Protein AF-A0A7S2R1I1-F1 (afdb_monomer)

Sequence (389 aa):
TTFANGPCTDLSEQCLTFCENTCLRTVNFDVERDAAENLTLHVHNIGDNKTIDVYGNIDVNSNMYWNRYYTTYRRFSASLPAGQYSAEFHQEGIPAVFPIFARELWEPEPQCLGHVAIEDVSLSFSVPNCDNFIKNGDMEDGHKYWHHVKGDIQFLPGKGIAGSNAIGSINRKSYNDAIGQYINIPCVKNNVGKYLEFKAWIKLVDSNGKVMSCDPNNLSDKYKSCPVVYLKSERHKDSSKMTYKASYQSGKAKFIQPLESGDFNLLHGVFRISETLGNAESIFLYITRFNKNYEIILDNVSLTLFDTSCDDLVSNGDLKLGNSLYWETNGLPSIEIVPGYDGNGDSAIKVSKRTRSWNGPSQNIKVGCFEEGKRYLVKAKLKLEKDDK

Nearest PDB structures (foldseek):
  1dyo-assembly2_B  TM=7.298E-01  e=4.695E-05  Acetivibrio thermocellus
  1h6y-assembly2_B  TM=7.065E-01  e=3.405E-05  Acetivibrio thermocellus
  4ak3-assembly1_A  TM=3.871E-01  e=1.984E-01  Homo sapiens
  7ey9-assembly1_s  TM=1.632E-01  e=3.575E-01  Escherichia phage T7
  8rj8-assembly1_B  TM=1.827E-01  e=2.455E+00  Bacillus cereus

Structure (mmCIF, N/CA/C/O backbone):
data_AF-A0A7S2R1I1-F1
#
_entry.id   AF-A0A7S2R1I1-F1
#
loop_
_atom_site.group_PDB
_atom_site.id
_atom_site.type_symbol
_atom_site.label_atom_id
_atom_site.label_alt_id
_atom_site.label_comp_id
_atom_site.label_asym_id
_atom_site.label_entity_id
_atom_site.label_seq_id
_atom_site.pdbx_PDB_ins_code
_atom_site.Cartn_x
_atom_site.Cartn_y
_atom_site.Cartn_z
_atom_site.occupancy
_atom_site.B_iso_or_equiv
_atom_site.auth_seq_id
_atom_site.auth_comp_id
_atom_site.auth_asym_id
_atom_site.auth_atom_id
_atom_site.pdbx_PDB_model_num
ATOM 1 N N . THR A 1 1 ? -23.350 3.410 29.473 1.00 63.81 1 THR A N 1
ATOM 2 C CA . THR A 1 1 ? -24.251 2.950 30.556 1.00 63.81 1 THR A CA 1
ATOM 3 C C . THR A 1 1 ? -24.720 1.519 30.364 1.00 63.81 1 THR A C 1
ATOM 5 O O . THR A 1 1 ? -24.807 0.813 31.353 1.00 63.81 1 THR A O 1
ATOM 8 N N . THR A 1 2 ? -24.974 1.053 29.136 1.00 77.62 2 THR A N 1
ATOM 9 C CA . THR A 1 2 ? -25.534 -0.286 28.846 1.00 77.62 2 THR A CA 1
ATOM 10 C C . THR A 1 2 ? -24.797 -1.459 29.506 1.00 77.62 2 THR A C 1
ATOM 12 O O . THR A 1 2 ? -25.438 -2.390 29.992 1.00 77.62 2 THR A O 1
ATOM 15 N N . PHE A 1 3 ? -23.463 -1.405 29.564 1.00 84.88 3 PHE A N 1
ATOM 16 C CA . PHE A 1 3 ? -22.641 -2.446 30.192 1.00 84.88 3 PHE A CA 1
ATOM 17 C C . PHE A 1 3 ? -22.302 -2.186 31.665 1.00 84.88 3 PHE A C 1
ATOM 19 O O . PHE A 1 3 ? -21.622 -3.001 32.274 1.00 84.88 3 PHE A O 1
ATOM 26 N N . ALA A 1 4 ? -22.730 -1.067 32.254 1.00 84.19 4 ALA A N 1
ATOM 27 C CA . ALA A 1 4 ? -22.389 -0.758 33.639 1.00 84.19 4 ALA A CA 1
ATOM 28 C C . ALA A 1 4 ? -23.057 -1.734 34.620 1.00 84.19 4 ALA A C 1
ATOM 30 O O . ALA A 1 4 ? -24.201 -2.144 34.423 1.00 84.19 4 ALA A O 1
ATOM 31 N N . ASN A 1 5 ? -22.343 -2.070 35.696 1.00 77.81 5 ASN A N 1
ATOM 32 C CA . ASN A 1 5 ? -22.811 -3.017 36.713 1.00 77.81 5 ASN A CA 1
ATOM 33 C C . ASN A 1 5 ? -23.598 -2.340 37.850 1.00 77.81 5 ASN A C 1
ATOM 35 O O . ASN A 1 5 ? -24.269 -3.024 38.621 1.00 77.81 5 ASN A O 1
ATOM 39 N N . GLY A 1 6 ? -23.504 -1.013 37.976 1.00 82.44 6 GLY A N 1
ATOM 40 C CA . GLY A 1 6 ? -24.111 -0.232 39.056 1.00 82.44 6 GLY A CA 1
ATOM 41 C C . GLY A 1 6 ? -24.999 0.916 38.569 1.00 82.44 6 GLY A C 1
ATOM 42 O O . GLY A 1 6 ? -25.132 1.132 37.360 1.00 82.44 6 GLY A O 1
ATOM 43 N N . PRO A 1 7 ? -25.625 1.660 39.503 1.00 86.50 7 PRO A N 1
ATOM 44 C CA . PRO A 1 7 ? -26.418 2.832 39.164 1.00 86.50 7 PRO A CA 1
ATOM 45 C C . PRO A 1 7 ? -25.542 3.881 38.477 1.00 86.50 7 PRO A C 1
ATOM 47 O O . PRO A 1 7 ? -24.395 4.116 38.865 1.00 86.50 7 PRO A O 1
ATOM 50 N N . CYS A 1 8 ? -26.100 4.505 37.444 1.00 89.38 8 CYS A N 1
ATOM 51 C CA . CYS A 1 8 ? -25.436 5.550 36.685 1.00 89.38 8 CYS A CA 1
ATOM 52 C C . CYS A 1 8 ? -26.103 6.902 36.938 1.00 89.38 8 CYS A C 1
ATOM 54 O O . CYS A 1 8 ? -27.323 7.023 36.838 1.00 89.38 8 CYS A O 1
ATOM 56 N N . THR A 1 9 ? -25.285 7.912 37.207 1.00 90.69 9 THR A N 1
ATOM 57 C CA . THR A 1 9 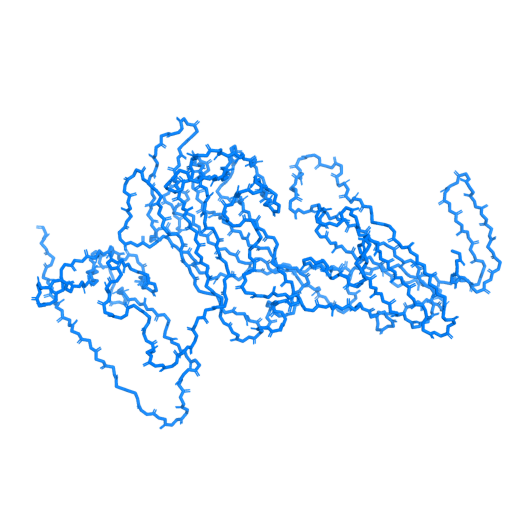? -25.672 9.312 37.346 1.00 90.69 9 THR A CA 1
ATOM 58 C C . THR A 1 9 ? -25.254 10.057 36.089 1.00 90.69 9 THR A C 1
ATOM 60 O O . THR A 1 9 ? -24.065 10.123 35.762 1.00 90.69 9 THR A O 1
ATOM 63 N N . ASP A 1 10 ? -26.234 10.606 35.378 1.00 87.81 10 ASP A N 1
ATOM 64 C CA . ASP A 1 10 ? -25.976 11.444 34.214 1.00 87.81 10 ASP A CA 1
ATOM 65 C C . ASP A 1 10 ? -25.533 12.843 34.660 1.00 87.81 10 ASP A C 1
ATOM 67 O O . ASP A 1 10 ? -26.202 13.506 35.453 1.00 87.81 10 ASP A O 1
ATOM 71 N N . LEU A 1 11 ? -24.377 13.276 34.168 1.00 86.44 11 LEU A N 1
ATOM 72 C CA . LEU A 1 11 ? -23.784 14.587 34.407 1.00 86.44 11 LEU A CA 1
ATOM 73 C C . LEU A 1 11 ? -23.895 15.377 33.103 1.00 86.44 11 LEU A C 1
ATOM 75 O O . LEU A 1 11 ? -22.900 15.702 32.450 1.00 86.44 11 LEU A O 1
ATOM 79 N N . SER A 1 12 ? -25.139 15.661 32.713 1.00 82.25 12 SER A N 1
ATOM 80 C CA . SER A 1 12 ? -25.494 16.222 31.405 1.00 82.25 12 SER A CA 1
ATOM 81 C C . SER A 1 12 ? -24.779 17.538 31.084 1.00 82.25 12 SER A C 1
ATOM 83 O O . SER A 1 12 ? -24.437 17.780 29.932 1.00 82.25 12 SER A O 1
ATOM 85 N N . GLU A 1 13 ? -24.489 18.370 32.092 1.00 83.62 13 GLU A N 1
ATOM 86 C CA . GLU A 1 13 ? -23.732 19.624 31.926 1.00 83.62 13 GLU A CA 1
ATOM 87 C C . GLU A 1 13 ? -22.291 19.408 31.432 1.00 83.62 13 GLU A C 1
ATOM 89 O O . GLU A 1 13 ? -21.672 20.324 30.897 1.00 83.62 13 GLU A O 1
ATOM 94 N N . GLN A 1 14 ? -21.755 18.200 31.610 1.00 77.94 14 GLN A N 1
ATOM 95 C CA . GLN A 1 14 ? -20.388 17.826 31.249 1.00 77.94 14 GLN A CA 1
ATOM 96 C C . GLN A 1 14 ? -20.347 16.822 30.092 1.00 77.94 14 GLN A C 1
ATOM 98 O O . GLN A 1 14 ? -19.260 16.420 29.687 1.00 77.94 14 GLN A O 1
ATOM 103 N N . CYS A 1 15 ? -21.507 16.416 29.558 1.00 80.38 15 CYS A N 1
ATOM 104 C CA . CYS A 1 15 ? -21.634 15.321 28.591 1.00 80.38 15 CYS A CA 1
ATOM 105 C C . CYS A 1 15 ? -20.989 14.010 29.086 1.00 80.38 15 CYS A C 1
ATOM 107 O O . CYS A 1 15 ? -20.390 13.270 28.305 1.00 80.38 15 CYS A O 1
ATOM 109 N N . LEU A 1 16 ? -21.082 13.734 30.391 1.00 81.38 16 LEU A N 1
ATOM 110 C CA . LEU A 1 16 ? -20.505 12.552 31.029 1.00 81.38 16 LEU A CA 1
ATOM 111 C C . LEU A 1 16 ? -21.586 11.778 31.773 1.00 81.38 16 LEU A C 1
ATOM 113 O O . LEU A 1 16 ? -22.511 12.360 32.322 1.00 81.38 16 LEU A O 1
ATOM 117 N N . THR A 1 17 ? -21.422 10.465 31.877 1.00 84.00 17 THR A N 1
ATOM 118 C CA . THR A 1 17 ? -22.233 9.643 32.774 1.00 84.00 17 THR A CA 1
ATOM 119 C C . THR A 1 17 ? -21.306 8.856 33.686 1.00 84.00 17 THR A C 1
ATOM 121 O O . THR A 1 17 ? -20.424 8.140 33.212 1.00 84.00 17 THR A O 1
ATOM 124 N N . PHE A 1 18 ? -21.500 8.983 34.995 1.00 85.38 18 PHE A N 1
ATOM 125 C CA . PHE A 1 18 ? -20.732 8.255 35.998 1.00 85.38 18 PHE A CA 1
ATOM 126 C C . PHE A 1 18 ? -21.522 7.038 36.462 1.00 85.38 18 PHE A C 1
ATOM 128 O O . PHE A 1 18 ? -22.665 7.186 36.873 1.00 85.38 18 PHE A O 1
ATOM 135 N N . CYS A 1 19 ? -20.931 5.848 36.427 1.00 89.06 19 CYS A N 1
ATOM 136 C CA . CYS A 1 19 ? -21.570 4.635 36.924 1.00 89.06 19 CYS A CA 1
ATOM 137 C C . CYS A 1 19 ? -20.803 4.101 38.129 1.00 89.06 19 CYS A C 1
ATOM 139 O O . CYS A 1 19 ? -19.620 3.771 38.022 1.00 89.06 19 CYS A O 1
ATOM 141 N N . GLU A 1 20 ? -21.479 4.004 39.272 1.00 88.00 20 GLU A N 1
ATOM 142 C CA . GLU A 1 20 ? -20.881 3.451 40.483 1.00 88.00 20 GLU A CA 1
ATOM 143 C C . GLU A 1 20 ? -20.446 1.997 40.256 1.00 88.00 20 GLU A C 1
ATOM 145 O O . GLU A 1 20 ? -21.044 1.256 39.470 1.00 88.00 20 GLU A O 1
ATOM 150 N N . ASN A 1 21 ? -19.376 1.586 40.945 1.00 86.62 21 ASN A N 1
ATOM 151 C CA . ASN A 1 21 ? -18.834 0.221 40.906 1.00 86.62 21 ASN A CA 1
ATOM 152 C C . ASN A 1 21 ? -18.509 -0.304 39.495 1.00 86.62 21 ASN A C 1
ATOM 154 O O . ASN A 1 21 ? -18.486 -1.513 39.268 1.00 86.62 21 ASN A O 1
ATOM 158 N N . THR A 1 22 ? -18.266 0.593 38.537 1.00 90.75 22 THR A N 1
ATOM 159 C CA . THR A 1 22 ? -17.948 0.234 37.155 1.00 90.75 22 THR A CA 1
ATOM 160 C C . THR A 1 22 ? -16.594 0.828 36.785 1.00 90.75 22 THR A C 1
ATOM 162 O O . THR A 1 22 ? -16.461 2.035 36.607 1.00 90.75 22 THR A O 1
ATOM 165 N N . CYS A 1 23 ? -15.581 -0.028 36.668 1.00 93.19 23 CYS A N 1
ATOM 166 C CA . CYS A 1 23 ? -14.283 0.348 36.123 1.00 93.19 23 CYS A CA 1
ATOM 167 C C . CYS A 1 23 ? -14.310 0.117 34.612 1.00 93.19 23 CYS A C 1
ATOM 169 O O . CYS A 1 23 ? -14.618 -0.985 34.168 1.00 93.19 23 CYS A O 1
ATOM 171 N N . LEU A 1 24 ? -14.027 1.147 33.818 1.00 94.12 24 LEU A N 1
ATOM 172 C CA . LEU A 1 24 ? -14.033 1.058 32.359 1.00 94.12 24 LEU A CA 1
ATOM 173 C C . LEU A 1 24 ? -12.614 1.208 31.827 1.00 94.12 24 LEU A C 1
ATOM 175 O O . LEU A 1 24 ? -11.837 2.016 32.335 1.00 94.12 24 LEU A O 1
ATOM 179 N N . ARG A 1 25 ? -12.308 0.482 30.755 1.00 95.62 25 ARG A N 1
ATOM 180 C CA . ARG A 1 25 ? -11.140 0.743 29.917 1.00 95.62 25 ARG A CA 1
ATOM 181 C C . ARG A 1 25 ? -11.599 0.927 28.481 1.00 95.62 25 ARG A C 1
ATOM 183 O O . ARG A 1 25 ? -12.469 0.196 28.010 1.00 95.62 25 ARG A O 1
ATOM 190 N N . THR A 1 26 ? -11.039 1.921 27.803 1.00 96.44 26 THR A N 1
ATOM 191 C CA . THR A 1 26 ? -11.432 2.239 26.431 1.00 96.44 26 THR A CA 1
ATOM 192 C C . THR A 1 26 ? -10.534 1.533 25.428 1.00 96.44 26 THR A C 1
ATOM 194 O O . THR A 1 26 ? -9.303 1.609 25.506 1.00 96.44 26 THR A O 1
ATOM 197 N N . VAL A 1 27 ? -11.175 0.902 24.450 1.00 97.56 27 VAL A N 1
ATOM 198 C CA . VAL A 1 27 ? -10.558 0.448 23.208 1.00 97.56 27 VAL A CA 1
ATOM 199 C C . VAL A 1 27 ? -11.065 1.314 22.060 1.00 97.56 27 VAL A C 1
ATOM 201 O O . VAL A 1 27 ? -12.247 1.651 21.976 1.00 97.56 27 VAL A O 1
ATOM 204 N N . ASN A 1 28 ? -10.149 1.712 21.189 1.00 97.38 28 ASN A N 1
ATOM 205 C CA . ASN A 1 28 ? -10.411 2.538 20.025 1.00 97.38 28 ASN A CA 1
ATOM 206 C C . ASN A 1 28 ? -10.091 1.744 18.761 1.00 97.38 28 ASN A C 1
ATOM 208 O O . ASN A 1 28 ? -9.015 1.164 18.662 1.00 97.38 28 ASN A O 1
ATOM 212 N N . PHE A 1 29 ? -10.967 1.783 17.767 1.00 97.19 29 PHE A N 1
ATOM 213 C CA . PHE A 1 29 ? -10.710 1.220 16.448 1.00 97.19 29 PHE A CA 1
ATOM 214 C C . PHE A 1 29 ? -10.587 2.353 15.434 1.00 97.19 29 PHE A C 1
ATOM 216 O O . PHE A 1 29 ? -11.574 3.001 15.084 1.00 97.19 29 PHE A O 1
ATOM 223 N N . ASP A 1 30 ? -9.360 2.606 14.983 1.00 96.12 30 ASP A N 1
ATOM 224 C CA . ASP A 1 30 ? -9.062 3.578 13.935 1.00 96.12 30 ASP A CA 1
ATOM 225 C C . ASP A 1 30 ? -9.175 2.914 12.566 1.00 96.12 30 ASP A C 1
ATOM 227 O O . ASP A 1 30 ? -8.449 1.964 12.268 1.00 96.12 30 ASP A O 1
ATOM 231 N N . VAL A 1 31 ? -10.024 3.462 11.707 1.00 95.81 31 VAL A N 1
ATOM 232 C CA . VAL A 1 31 ? -10.240 2.991 10.336 1.00 95.81 31 VAL A CA 1
ATOM 233 C C . VAL A 1 31 ? -9.979 4.120 9.336 1.00 95.81 31 VAL A C 1
ATOM 235 O O . VAL A 1 31 ? -9.785 5.284 9.711 1.00 95.81 31 VAL A O 1
ATOM 238 N N . GLU A 1 32 ? -9.955 3.786 8.046 1.00 93.19 32 GLU A N 1
ATOM 239 C CA . GLU A 1 32 ? -9.846 4.782 6.977 1.00 93.19 32 GLU A CA 1
ATOM 240 C C . GLU A 1 32 ? -11.023 5.767 7.036 1.00 93.19 32 GLU A C 1
ATOM 242 O O . GLU A 1 32 ? -12.177 5.361 7.158 1.00 93.19 32 GLU A O 1
ATOM 247 N N . ARG A 1 33 ? -10.729 7.069 6.987 1.00 90.31 33 ARG A N 1
ATOM 248 C CA . ARG A 1 33 ? -11.692 8.132 7.300 1.00 90.31 33 ARG A CA 1
ATOM 249 C C . ARG A 1 33 ? -12.952 8.110 6.429 1.00 90.31 33 ARG A C 1
ATOM 251 O O . ARG A 1 33 ? -14.052 8.206 6.983 1.00 90.31 33 ARG A O 1
ATOM 258 N N . ASP A 1 34 ? -12.788 8.033 5.110 1.00 84.44 34 ASP A N 1
ATOM 259 C CA . ASP A 1 34 ? -13.880 8.287 4.163 1.00 84.44 34 ASP A CA 1
ATOM 260 C C . ASP A 1 34 ? -14.657 7.020 3.852 1.00 84.44 34 ASP A C 1
ATOM 262 O O . ASP A 1 34 ? -15.885 7.038 3.825 1.00 84.44 34 ASP A O 1
ATOM 266 N N . ALA A 1 35 ? -13.965 5.887 3.696 1.00 84.81 35 ALA A N 1
ATOM 267 C CA . ALA A 1 35 ? -14.645 4.607 3.516 1.00 84.81 35 ALA A CA 1
ATOM 268 C C . ALA A 1 35 ? -15.488 4.186 4.730 1.00 84.81 35 ALA A C 1
ATOM 270 O O . ALA A 1 35 ? -16.303 3.276 4.607 1.00 84.81 35 ALA A O 1
ATOM 271 N N . ALA A 1 36 ? -15.300 4.830 5.885 1.00 86.94 36 ALA A N 1
ATOM 272 C CA . ALA A 1 36 ? -15.986 4.495 7.123 1.00 86.94 36 ALA A CA 1
ATOM 273 C C . ALA A 1 36 ? -17.130 5.441 7.511 1.00 86.94 36 ALA A C 1
ATOM 275 O O . ALA A 1 36 ? -17.645 5.322 8.620 1.00 86.94 36 ALA A O 1
ATOM 276 N N . GLU A 1 37 ? -17.519 6.395 6.657 1.00 88.75 37 GLU A N 1
ATOM 277 C CA . GLU A 1 37 ? -18.561 7.376 7.002 1.00 88.75 37 GLU A CA 1
ATOM 278 C C . GLU A 1 37 ? -19.889 6.735 7.418 1.00 88.75 37 GLU A C 1
ATOM 280 O O . GLU A 1 37 ? -20.501 7.185 8.383 1.00 88.75 37 GLU A O 1
ATOM 285 N N . ASN A 1 38 ? -20.257 5.632 6.767 1.00 92.44 38 ASN A N 1
ATOM 286 C CA . ASN A 1 38 ? -21.505 4.907 7.011 1.00 92.44 38 ASN A CA 1
ATOM 287 C C . ASN A 1 38 ? -21.297 3.613 7.813 1.00 92.44 38 ASN A C 1
ATOM 289 O O . ASN A 1 38 ? -22.121 2.703 7.723 1.00 92.44 38 ASN A O 1
ATOM 293 N N . LEU A 1 39 ? -20.172 3.492 8.527 1.00 95.75 39 LEU A N 1
ATOM 294 C CA . LEU A 1 39 ? -19.909 2.336 9.378 1.00 95.75 39 LEU A CA 1
ATOM 295 C C . LEU A 1 39 ? -20.382 2.583 10.810 1.00 95.75 39 LEU A C 1
ATOM 297 O O . LEU A 1 39 ? -20.179 3.659 11.377 1.00 95.75 39 LEU A O 1
ATOM 301 N N . THR A 1 40 ? -20.920 1.529 11.412 1.00 96.62 40 THR A N 1
ATOM 302 C CA . THR A 1 40 ? -21.235 1.435 12.839 1.00 96.62 40 THR A CA 1
ATOM 303 C C . THR A 1 40 ? -20.484 0.245 13.417 1.00 96.62 40 THR A C 1
ATOM 305 O O . THR A 1 40 ? -20.404 -0.806 12.787 1.00 96.62 40 THR A O 1
ATOM 308 N N . LEU A 1 41 ? -19.889 0.403 14.597 1.00 97.38 41 LEU A N 1
ATOM 309 C CA . LEU A 1 41 ? -19.244 -0.696 15.307 1.00 97.38 41 LEU A CA 1
ATOM 310 C C . LEU A 1 41 ? -20.233 -1.272 16.321 1.00 97.38 41 LEU A C 1
ATOM 312 O O . LEU A 1 41 ? -20.592 -0.600 17.283 1.00 97.38 41 LEU A O 1
ATOM 316 N N . HIS A 1 42 ? -20.637 -2.518 16.124 1.00 96.56 42 HIS A N 1
ATOM 317 C CA . HIS A 1 42 ? -21.459 -3.261 17.067 1.00 96.56 42 HIS A CA 1
ATOM 318 C C . HIS A 1 42 ? -20.540 -3.983 18.044 1.00 96.56 42 HIS A C 1
ATOM 320 O O . HIS A 1 42 ? -19.686 -4.772 17.639 1.00 96.56 42 HIS A O 1
ATOM 326 N N . VAL A 1 43 ? -20.702 -3.699 19.334 1.00 97.44 43 VAL A N 1
ATOM 327 C CA . VAL A 1 43 ? -19.961 -4.368 20.406 1.00 97.44 43 VAL A CA 1
ATOM 328 C C . VAL A 1 43 ? -20.939 -5.200 21.213 1.00 97.44 43 VAL A C 1
ATOM 330 O O . VAL A 1 43 ? -21.882 -4.666 21.795 1.00 97.44 43 VAL A O 1
ATOM 333 N N . HIS A 1 44 ? -20.708 -6.506 21.248 1.00 97.06 44 HIS A N 1
ATOM 334 C CA . HIS A 1 44 ? -21.555 -7.502 21.888 1.00 97.06 44 HIS A CA 1
ATOM 335 C C . HIS A 1 44 ? -20.822 -8.135 23.068 1.00 97.06 44 HIS A C 1
ATOM 337 O O . HIS A 1 44 ? -19.721 -8.663 22.915 1.00 97.06 44 HIS A O 1
ATOM 343 N N . ASN A 1 45 ? -21.429 -8.072 24.252 1.00 97.38 45 ASN A N 1
ATOM 344 C CA . ASN A 1 45 ? -20.946 -8.770 25.435 1.00 97.38 45 ASN A CA 1
ATOM 345 C C . ASN A 1 45 ? -21.451 -10.216 25.406 1.00 97.38 45 ASN A C 1
ATOM 347 O O . ASN A 1 45 ? -22.653 -10.481 25.441 1.00 97.38 45 ASN A O 1
ATOM 351 N N . ILE A 1 46 ? -20.513 -11.156 25.378 1.00 96.94 46 ILE A N 1
ATOM 352 C CA . ILE A 1 46 ? -20.785 -12.587 25.231 1.00 96.94 46 ILE A CA 1
ATOM 353 C C . ILE A 1 46 ? -21.468 -13.155 26.485 1.00 96.94 46 ILE A C 1
ATOM 355 O O . ILE A 1 46 ? -22.254 -14.096 26.389 1.00 96.94 46 ILE A O 1
ATOM 359 N N . GLY A 1 47 ? -21.193 -12.589 27.664 1.00 94.31 47 GLY A N 1
ATOM 360 C CA . GLY A 1 47 ? -21.688 -13.103 28.941 1.00 94.31 47 GLY A CA 1
ATOM 361 C C . GLY A 1 47 ? -23.153 -12.769 29.226 1.00 94.31 47 GLY A C 1
ATOM 362 O O . GLY A 1 47 ? -23.882 -13.620 29.731 1.00 94.31 47 GLY A O 1
ATOM 363 N N . ASP A 1 48 ? -23.590 -11.545 28.914 1.00 92.94 48 ASP A N 1
ATOM 364 C CA . ASP A 1 48 ? -24.955 -11.070 29.198 1.00 92.94 48 ASP A CA 1
ATOM 365 C C . ASP A 1 48 ? -25.802 -10.795 27.943 1.00 92.94 48 ASP A C 1
ATOM 367 O O . ASP A 1 48 ? -26.965 -10.400 28.054 1.00 92.94 48 ASP A O 1
ATOM 371 N N . ASN A 1 49 ? -25.239 -11.052 26.758 1.00 93.81 49 ASN A N 1
ATOM 372 C CA . ASN A 1 49 ? -25.871 -10.896 25.449 1.00 93.81 49 ASN A CA 1
ATOM 373 C C . ASN A 1 49 ? -26.357 -9.466 25.145 1.00 93.81 49 ASN A C 1
ATOM 375 O O . ASN A 1 49 ? -27.234 -9.273 24.300 1.00 93.81 49 ASN A O 1
ATOM 379 N N . LYS A 1 50 ? -25.818 -8.452 25.832 1.00 94.69 50 LYS A N 1
ATOM 380 C CA . LYS A 1 50 ? -26.100 -7.050 25.512 1.00 94.69 50 LYS A CA 1
ATOM 381 C C . LYS A 1 50 ? -25.230 -6.576 24.354 1.00 94.69 50 LYS A C 1
ATOM 383 O O . LYS A 1 50 ? -24.068 -6.959 24.232 1.00 94.69 50 LYS A O 1
ATOM 388 N N . THR A 1 51 ? -25.775 -5.653 23.571 1.00 95.62 51 THR A N 1
ATOM 389 C CA . THR A 1 51 ? -25.080 -5.018 22.447 1.00 95.62 51 THR A CA 1
ATOM 390 C C . THR A 1 51 ? -25.146 -3.505 22.584 1.00 95.62 51 THR A C 1
ATOM 392 O O . THR A 1 51 ? -26.128 -2.962 23.098 1.00 95.62 51 THR A O 1
ATOM 395 N N . ILE A 1 52 ? -24.104 -2.822 22.120 1.00 95.75 52 ILE A N 1
ATOM 396 C CA . ILE A 1 52 ? -24.123 -1.382 21.875 1.00 95.75 52 ILE A CA 1
ATOM 397 C C . ILE A 1 52 ? -23.663 -1.085 20.455 1.00 95.75 52 ILE A C 1
ATOM 399 O O . ILE A 1 52 ? -22.800 -1.780 19.917 1.00 95.75 52 ILE A O 1
ATOM 403 N N . ASP A 1 53 ? -24.186 0.008 19.920 1.00 96.06 53 ASP A N 1
ATOM 404 C CA . ASP A 1 53 ? -23.754 0.567 18.650 1.00 96.06 53 ASP A CA 1
ATOM 405 C C . ASP A 1 53 ? -22.850 1.764 18.935 1.00 96.06 53 ASP A C 1
ATOM 407 O O . ASP A 1 53 ? -23.212 2.697 19.658 1.00 96.06 53 ASP A O 1
ATOM 411 N N . VAL A 1 54 ? -21.645 1.719 18.384 1.00 96.12 54 VAL A N 1
ATOM 412 C CA . VAL A 1 54 ? -20.622 2.748 18.528 1.00 96.12 54 VAL A CA 1
ATOM 413 C C . VAL A 1 54 ? -20.471 3.449 17.187 1.00 96.12 54 VAL A C 1
ATOM 415 O O . VAL A 1 54 ? -20.201 2.826 16.159 1.00 96.12 54 VAL A O 1
ATOM 418 N N . TYR A 1 55 ? -20.630 4.769 17.201 1.00 95.69 55 TYR A N 1
ATOM 419 C CA . TYR A 1 55 ? -20.523 5.609 16.014 1.00 95.69 55 TYR A CA 1
ATOM 420 C C . TYR A 1 55 ? -19.128 6.224 15.914 1.00 95.69 55 TYR A C 1
ATOM 422 O O . TYR A 1 55 ? -18.527 6.623 16.915 1.00 95.69 55 TYR A O 1
ATOM 430 N N . GLY A 1 56 ? -18.600 6.282 14.694 1.00 94.81 56 GLY A N 1
ATOM 431 C CA . GLY A 1 56 ? -17.236 6.729 14.446 1.00 94.81 56 GLY A CA 1
ATOM 432 C C . GLY A 1 56 ? -17.117 8.249 14.378 1.00 94.81 56 GLY A C 1
ATOM 433 O O . GLY A 1 56 ? -17.812 8.890 13.590 1.00 94.81 56 GLY A O 1
ATOM 434 N N . ASN A 1 57 ? -16.164 8.818 15.111 1.00 93.69 57 ASN A N 1
ATOM 435 C CA . ASN A 1 57 ? -15.831 10.243 15.072 1.00 93.69 57 ASN A CA 1
ATOM 436 C C . ASN A 1 57 ? -14.547 10.480 14.272 1.00 93.69 57 ASN A C 1
ATOM 438 O O . ASN A 1 57 ? -13.624 9.669 14.313 1.00 93.69 57 ASN A O 1
ATOM 442 N N . ILE A 1 58 ? -14.459 11.592 13.541 1.00 90.25 58 ILE A N 1
ATOM 443 C CA . ILE A 1 58 ? -13.221 11.951 12.836 1.00 90.25 58 ILE A CA 1
ATOM 444 C C . ILE A 1 58 ? -12.272 12.600 13.843 1.00 90.25 58 ILE A C 1
ATOM 446 O O . ILE A 1 58 ? -12.588 13.644 14.413 1.00 90.25 58 ILE A O 1
ATOM 450 N N . ASP A 1 59 ? -11.090 12.011 14.021 1.00 77.81 59 ASP A N 1
ATOM 451 C CA . ASP A 1 59 ? -10.013 12.622 14.801 1.00 77.81 59 ASP A CA 1
ATOM 452 C C . ASP A 1 59 ? -9.370 13.738 13.958 1.00 77.81 59 ASP A C 1
ATOM 454 O O . ASP A 1 59 ? -8.418 13.529 13.196 1.00 77.81 59 ASP A O 1
ATOM 458 N N . VAL A 1 60 ? -9.974 14.929 14.009 1.00 70.38 60 VAL A N 1
ATOM 459 C CA . VAL A 1 60 ? -9.427 16.132 13.382 1.00 70.38 60 VAL A CA 1
ATOM 460 C C . VAL A 1 60 ? -8.334 16.700 14.277 1.00 70.38 60 VAL A C 1
ATOM 462 O O . VAL A 1 60 ? -8.578 17.496 15.180 1.00 70.38 60 VAL A O 1
ATOM 465 N N . ASN A 1 61 ? -7.085 16.330 14.004 1.00 61.81 61 ASN A N 1
ATOM 466 C CA . ASN A 1 61 ? -5.965 17.062 14.579 1.00 61.81 61 ASN A CA 1
ATOM 467 C C . ASN A 1 61 ? -6.031 18.517 14.079 1.00 61.81 61 ASN A C 1
ATOM 469 O O . ASN A 1 61 ? -5.833 18.790 12.895 1.00 61.81 61 ASN A O 1
ATOM 473 N N . SER A 1 62 ? -6.322 19.452 14.986 1.00 54.28 62 SER A N 1
ATOM 474 C CA . SER A 1 62 ? -6.520 20.877 14.692 1.00 54.28 62 SER A CA 1
ATOM 475 C C . SER A 1 62 ? -5.258 21.586 14.186 1.00 54.28 62 SER A C 1
ATOM 477 O O . SER A 1 62 ? -5.321 22.734 13.740 1.00 54.28 62 SER A O 1
ATOM 479 N N . ASN A 1 63 ? -4.097 20.922 14.207 1.00 55.53 63 ASN A N 1
ATOM 480 C CA . ASN A 1 63 ? -2.858 21.487 13.699 1.00 55.53 63 ASN A CA 1
ATOM 481 C C . ASN A 1 63 ? -2.799 21.418 12.160 1.00 55.53 63 ASN A C 1
ATOM 483 O O . ASN A 1 63 ? -2.219 20.511 11.557 1.00 55.53 63 ASN A O 1
ATOM 487 N N . MET A 1 64 ? -3.393 22.434 11.529 1.00 46.91 64 MET A N 1
ATOM 488 C CA . MET A 1 64 ? -3.569 22.613 10.080 1.00 46.91 64 MET A CA 1
ATOM 489 C C . MET A 1 64 ? -2.276 22.460 9.248 1.00 46.91 64 MET A C 1
ATOM 491 O O . MET A 1 64 ? -2.333 22.121 8.067 1.00 46.91 64 MET A O 1
ATOM 495 N N . TYR A 1 65 ? -1.096 22.641 9.855 1.00 49.12 65 TYR A N 1
ATOM 496 C CA . TYR A 1 65 ? 0.207 22.473 9.193 1.00 49.12 65 TYR A CA 1
ATOM 497 C C . TYR A 1 65 ? 0.553 21.016 8.848 1.00 49.12 65 TYR A C 1
ATOM 499 O O . TYR A 1 65 ? 1.407 20.765 7.992 1.00 49.12 65 TYR A O 1
ATOM 507 N N . TRP A 1 66 ? -0.121 20.055 9.480 1.00 50.69 66 TRP A N 1
ATOM 508 C CA . TRP A 1 66 ? 0.077 18.622 9.279 1.00 50.69 66 TRP A CA 1
ATOM 509 C C . TRP A 1 66 ? -1.210 17.909 8.890 1.00 50.69 66 TRP A C 1
ATOM 511 O O . TRP A 1 66 ? -1.339 16.724 9.189 1.00 50.69 66 TRP A O 1
ATOM 521 N N . ASN A 1 67 ? -2.128 18.602 8.205 1.00 49.91 67 ASN A N 1
ATOM 522 C CA . ASN A 1 67 ? -3.355 18.016 7.667 1.00 49.91 67 ASN A CA 1
ATOM 523 C C . ASN A 1 67 ? -3.020 17.063 6.503 1.00 49.91 67 ASN A C 1
ATOM 525 O O . ASN A 1 67 ? -3.249 17.318 5.327 1.00 49.91 67 ASN A O 1
ATOM 529 N N . ARG A 1 68 ? -2.330 15.981 6.846 1.00 65.56 68 ARG A N 1
ATOM 530 C CA . ARG A 1 68 ? -2.032 14.844 6.005 1.00 65.56 68 ARG A CA 1
ATOM 531 C C . ARG A 1 68 ? -3.320 14.054 6.009 1.00 65.56 68 ARG A C 1
ATOM 533 O O . ARG A 1 68 ? -3.595 13.343 6.968 1.00 65.56 68 ARG A O 1
ATOM 540 N N . TYR A 1 69 ? -4.113 14.219 4.964 1.00 71.44 69 TYR A N 1
ATOM 541 C CA . TYR A 1 69 ? -5.390 13.531 4.827 1.00 71.44 69 TYR A CA 1
ATOM 542 C C . TYR A 1 69 ? -5.267 12.026 5.119 1.00 71.44 69 TYR A C 1
ATOM 544 O O . TYR A 1 69 ? -6.043 11.467 5.890 1.00 71.44 69 TYR A O 1
ATOM 552 N N . TYR A 1 70 ? -4.178 11.412 4.641 1.00 77.25 70 TYR A N 1
ATOM 553 C CA . TYR A 1 70 ? -3.868 10.004 4.891 1.00 77.25 70 TYR A CA 1
ATOM 554 C C . TYR A 1 70 ? -3.602 9.639 6.365 1.00 77.25 70 TYR A C 1
ATOM 556 O O . TYR A 1 70 ? -3.558 8.464 6.674 1.00 77.25 70 TYR A O 1
ATOM 564 N N . THR A 1 71 ? -3.361 10.584 7.279 1.00 80.75 71 THR A N 1
ATOM 565 C CA . THR A 1 71 ? -3.205 10.303 8.723 1.00 80.75 71 THR A CA 1
ATOM 566 C C . THR A 1 71 ? -4.423 10.703 9.544 1.00 80.75 71 THR A C 1
ATOM 568 O O . THR A 1 71 ? -4.348 10.672 10.770 1.00 80.75 71 THR A O 1
ATOM 571 N N . THR A 1 72 ? -5.506 11.132 8.897 1.00 85.81 72 THR A N 1
ATOM 572 C CA . THR A 1 72 ? -6.787 11.343 9.573 1.00 85.81 72 THR A CA 1
ATOM 573 C C . THR A 1 72 ? -7.567 10.038 9.547 1.00 85.81 72 THR A C 1
ATOM 575 O O . THR A 1 72 ? -7.669 9.398 8.503 1.00 85.81 72 THR A O 1
ATOM 578 N N . TYR A 1 73 ? -8.073 9.631 10.706 1.00 91.62 73 TYR A N 1
ATOM 579 C CA . TYR A 1 73 ? -8.788 8.372 10.890 1.00 91.62 73 TYR A CA 1
ATOM 580 C C . TYR A 1 73 ? -10.201 8.662 11.372 1.00 91.62 73 TYR A C 1
ATOM 582 O O . TYR A 1 73 ? -10.446 9.674 12.038 1.00 91.62 73 TYR A O 1
ATOM 590 N N . ARG A 1 74 ? -11.120 7.747 11.071 1.00 94.38 74 ARG A N 1
ATOM 591 C CA . ARG A 1 74 ? -12.371 7.661 11.818 1.00 94.38 74 ARG A CA 1
ATOM 592 C C . ARG A 1 74 ? -12.151 6.699 12.978 1.00 94.38 74 ARG A C 1
ATOM 594 O O . ARG A 1 74 ? -11.662 5.593 12.769 1.00 94.38 74 ARG A O 1
ATOM 601 N N . ARG A 1 75 ? -12.462 7.144 14.190 1.00 95.75 75 ARG A N 1
ATOM 602 C CA . ARG A 1 75 ? -12.246 6.408 15.431 1.00 95.75 75 ARG A CA 1
ATOM 603 C C . ARG A 1 75 ? -13.573 5.979 16.031 1.00 95.75 75 ARG A C 1
ATOM 605 O O . ARG A 1 75 ? -14.453 6.809 16.246 1.00 95.75 75 ARG A O 1
ATOM 612 N N . PHE A 1 76 ? -13.670 4.695 16.339 1.00 97.06 76 PHE A N 1
ATOM 613 C CA . PHE A 1 76 ? -14.775 4.092 17.074 1.00 97.06 76 PHE A CA 1
ATOM 614 C C . PHE A 1 76 ? -14.286 3.753 18.479 1.00 97.06 76 PHE A C 1
ATOM 616 O O . PHE A 1 76 ? -13.352 2.969 18.614 1.00 97.06 76 PHE A O 1
ATOM 623 N N . SER A 1 77 ? -14.875 4.355 19.509 1.00 96.81 77 SER A N 1
ATOM 624 C CA . SER A 1 77 ? -14.398 4.241 20.893 1.00 96.81 77 SER A CA 1
ATOM 625 C C . SER A 1 77 ? -15.426 3.527 21.760 1.00 96.81 77 SER A C 1
ATOM 627 O O . SER A 1 77 ? -16.555 3.996 21.890 1.00 96.81 77 SER A O 1
ATOM 629 N N . ALA A 1 78 ? -15.029 2.415 22.374 1.00 95.88 78 ALA A N 1
ATOM 630 C CA . ALA A 1 78 ? -15.863 1.653 23.295 1.00 95.88 78 ALA A CA 1
ATOM 631 C C . ALA A 1 78 ? -15.188 1.582 24.669 1.00 95.88 78 ALA A C 1
ATOM 633 O O . ALA A 1 78 ? -14.108 1.008 24.807 1.00 95.88 78 ALA A O 1
ATOM 634 N N . SER A 1 79 ? -15.825 2.160 25.687 1.00 95.25 79 SER A N 1
ATOM 635 C CA . SER A 1 79 ? -15.389 2.055 27.084 1.00 95.25 79 SER A CA 1
ATOM 636 C C . SER A 1 79 ? -16.122 0.895 27.749 1.00 95.25 79 SER A C 1
ATOM 638 O O . SER A 1 79 ? -17.335 0.960 27.963 1.00 95.25 79 SER A O 1
ATOM 640 N N . LEU A 1 80 ? -15.388 -0.178 28.041 1.00 95.56 80 LEU A N 1
ATOM 641 C CA . LEU A 1 80 ? -15.951 -1.469 28.429 1.00 95.56 80 LEU A CA 1
ATOM 642 C C . LEU A 1 80 ? -15.504 -1.859 29.852 1.00 95.56 80 LEU A C 1
ATOM 644 O O . LEU A 1 80 ? -14.332 -1.667 30.201 1.00 95.56 80 LEU A O 1
ATOM 648 N N . PRO A 1 81 ? -16.409 -2.394 30.689 1.00 95.88 81 PRO A N 1
ATOM 649 C CA . PRO A 1 81 ? -16.041 -3.039 31.947 1.00 95.88 81 PRO A CA 1
ATOM 650 C C . PRO A 1 81 ? -15.537 -4.465 31.715 1.00 95.88 81 PRO A C 1
ATOM 652 O O . PRO A 1 81 ? -15.587 -4.969 30.596 1.00 95.88 81 PRO A O 1
ATOM 655 N N . ALA A 1 82 ? -15.083 -5.138 32.771 1.00 95.88 82 ALA A N 1
ATOM 656 C CA . ALA A 1 82 ? -14.697 -6.546 32.712 1.00 95.88 82 ALA A CA 1
ATOM 657 C C . ALA A 1 82 ? -15.804 -7.409 32.088 1.00 95.88 82 ALA A C 1
ATOM 659 O O . ALA A 1 82 ? -16.987 -7.250 32.393 1.00 95.88 82 ALA A O 1
ATOM 660 N N . GLY A 1 83 ? -15.405 -8.325 31.214 1.00 95.94 83 GLY A N 1
ATOM 661 C CA . GLY A 1 83 ? -16.299 -9.161 30.421 1.00 95.94 83 GLY A CA 1
ATOM 662 C C . GLY A 1 83 ? -15.597 -9.612 29.148 1.00 95.94 83 GLY A C 1
ATOM 663 O O . GLY A 1 83 ? -14.496 -9.151 28.880 1.00 95.94 83 GLY A O 1
ATOM 664 N N . GLN A 1 84 ? -16.237 -10.483 28.372 1.00 97.94 84 GLN A N 1
ATOM 665 C CA . GLN A 1 84 ? -15.745 -10.911 27.062 1.00 97.94 84 GLN A CA 1
ATOM 666 C C . GLN A 1 84 ? -16.608 -10.297 25.969 1.00 97.94 84 GLN A C 1
ATOM 668 O O . GLN A 1 84 ? -17.837 -10.370 26.034 1.00 97.94 84 GLN A O 1
ATOM 673 N N . TYR A 1 85 ? -15.969 -9.712 24.964 1.00 98.12 85 TYR A N 1
ATOM 674 C CA . TYR A 1 85 ? -16.631 -8.935 23.933 1.00 98.12 85 TYR A CA 1
ATOM 675 C C . TYR A 1 85 ? -16.240 -9.408 22.538 1.00 98.12 85 TYR A C 1
ATOM 677 O O . TYR A 1 85 ? -15.073 -9.677 22.232 1.00 98.12 85 TYR A O 1
ATOM 685 N N . SER A 1 86 ? -17.239 -9.444 21.667 1.00 97.56 86 SER A N 1
ATOM 686 C CA . SER A 1 86 ? -17.037 -9.480 20.227 1.00 97.56 86 SER A CA 1
ATOM 687 C C . SER A 1 86 ? -17.392 -8.118 19.640 1.00 97.56 86 SER A C 1
ATOM 689 O O . SER A 1 86 ? -18.303 -7.436 20.111 1.00 97.56 86 SER A O 1
ATOM 691 N N . ALA A 1 87 ? -16.625 -7.689 18.650 1.00 97.38 87 ALA A N 1
ATOM 692 C CA . ALA A 1 87 ? -16.814 -6.433 17.955 1.00 97.38 87 ALA A CA 1
ATOM 693 C C . ALA A 1 87 ? -16.893 -6.700 16.453 1.00 97.38 87 ALA A C 1
ATOM 695 O O . ALA A 1 87 ? -16.108 -7.480 15.911 1.00 97.38 87 ALA A O 1
ATOM 696 N N . GLU A 1 88 ? -17.822 -6.046 15.769 1.00 96.75 88 GLU A N 1
ATOM 697 C CA . GLU A 1 88 ? -17.981 -6.161 14.323 1.00 96.75 88 GLU A CA 1
ATOM 698 C C . GLU A 1 88 ? -18.476 -4.852 13.715 1.00 96.75 88 GLU A C 1
ATOM 700 O O . GLU A 1 88 ? -19.254 -4.111 14.309 1.00 96.75 88 GLU A O 1
ATOM 705 N N . PHE A 1 89 ? -18.004 -4.549 12.513 1.00 96.75 89 PHE A N 1
ATOM 706 C CA . PHE A 1 89 ? -18.430 -3.366 11.776 1.00 96.75 89 PHE A CA 1
ATOM 707 C C . PHE A 1 89 ? -19.625 -3.708 10.890 1.00 96.75 89 PHE A C 1
ATOM 709 O O . PHE A 1 89 ? -19.648 -4.749 10.239 1.00 96.75 89 PHE A O 1
ATOM 716 N N . HIS A 1 90 ? -20.618 -2.831 10.857 1.00 95.06 90 HIS A N 1
ATOM 717 C CA . HIS A 1 90 ? -21.799 -2.939 10.008 1.00 95.06 90 HIS A CA 1
ATOM 718 C C . HIS A 1 90 ? -21.878 -1.724 9.097 1.00 95.06 90 HIS A C 1
ATOM 720 O O . HIS A 1 90 ? -21.451 -0.628 9.465 1.00 95.06 90 HIS A O 1
ATOM 726 N N . GLN A 1 91 ? -22.444 -1.929 7.914 1.00 93.38 91 GLN A N 1
ATOM 727 C CA . GLN A 1 91 ? -22.843 -0.867 7.000 1.00 93.38 91 GLN A CA 1
ATOM 728 C C . GLN A 1 91 ? -24.348 -0.999 6.755 1.00 93.38 91 GLN A C 1
ATOM 730 O O . GLN A 1 91 ? -24.885 -2.103 6.813 1.00 93.38 91 GLN A O 1
ATOM 735 N N . GLU A 1 92 ? -25.047 0.102 6.478 1.00 90.06 92 GLU A N 1
ATOM 736 C CA . GLU A 1 92 ? -26.490 0.071 6.210 1.00 90.06 92 GLU A CA 1
ATOM 737 C C . GLU A 1 92 ? -26.859 -1.013 5.175 1.00 90.06 92 GLU A C 1
ATOM 739 O O . GLU A 1 92 ? -26.382 -1.007 4.039 1.00 90.06 92 GLU A O 1
ATOM 744 N N . GLY A 1 93 ? -27.682 -1.979 5.597 1.00 88.50 93 GLY A N 1
ATOM 745 C CA . GLY A 1 93 ? -28.122 -3.109 4.772 1.00 88.50 93 GLY A CA 1
ATOM 746 C C . GLY A 1 93 ? -27.105 -4.244 4.577 1.00 88.50 93 GLY A C 1
ATOM 747 O O . GLY A 1 93 ? -27.459 -5.250 3.964 1.00 88.50 93 GLY A O 1
ATOM 748 N N . ILE A 1 94 ? -25.877 -4.127 5.096 1.00 87.12 94 ILE A N 1
ATOM 749 C CA . ILE A 1 94 ? -24.822 -5.143 4.980 1.00 87.12 94 ILE A CA 1
ATOM 750 C C . ILE A 1 94 ? -24.273 -5.480 6.378 1.00 87.12 94 ILE A C 1
ATOM 752 O O . ILE A 1 94 ? -23.477 -4.714 6.934 1.00 87.12 94 ILE A O 1
ATOM 756 N N . PRO A 1 95 ? -24.662 -6.631 6.958 1.00 81.44 95 PRO A N 1
ATOM 757 C CA . PRO A 1 95 ? -24.101 -7.072 8.227 1.00 81.44 95 PRO A CA 1
ATOM 758 C C . PRO A 1 95 ? -22.629 -7.477 8.053 1.00 81.44 95 PRO A C 1
ATOM 760 O O . PRO A 1 95 ? -22.260 -8.040 7.021 1.00 81.44 95 PRO A O 1
ATOM 763 N N . ALA A 1 96 ? -21.810 -7.223 9.077 1.00 86.56 96 ALA A N 1
ATOM 764 C CA . ALA A 1 96 ? -20.421 -7.685 9.183 1.00 86.56 96 ALA A CA 1
ATOM 765 C C . ALA A 1 96 ? -19.515 -7.330 7.978 1.00 86.56 96 ALA A C 1
ATOM 767 O O . ALA A 1 96 ? -19.058 -8.194 7.227 1.00 86.56 96 ALA A O 1
ATOM 768 N N . VAL A 1 97 ? -19.198 -6.043 7.821 1.00 91.94 97 VAL A N 1
ATOM 769 C CA . VAL A 1 97 ? -18.261 -5.519 6.814 1.00 91.94 97 VAL A CA 1
ATOM 770 C C . VAL A 1 97 ? -16.943 -5.153 7.473 1.00 91.94 97 VAL A C 1
ATOM 772 O O . VAL A 1 97 ? -16.911 -4.271 8.317 1.00 91.94 97 VAL A O 1
ATOM 775 N N . PHE A 1 98 ? -15.822 -5.736 7.049 1.00 93.56 98 PHE A N 1
ATOM 776 C CA . PHE A 1 98 ? -14.522 -5.276 7.541 1.00 93.56 98 PHE A CA 1
ATOM 777 C C . PHE A 1 98 ? -14.007 -4.059 6.737 1.00 93.56 98 PHE A C 1
ATOM 779 O O . PHE A 1 98 ? -13.951 -4.128 5.502 1.00 93.56 98 PHE A O 1
ATOM 786 N N . PRO A 1 99 ? -13.595 -2.953 7.391 1.00 94.94 99 PRO A N 1
ATOM 787 C CA . PRO A 1 99 ? -12.977 -1.809 6.713 1.00 94.94 99 PRO A CA 1
ATOM 788 C C . PRO A 1 99 ? -11.644 -2.200 6.050 1.00 94.94 99 PRO A C 1
ATOM 790 O O . PRO A 1 99 ? -11.120 -3.287 6.263 1.00 94.94 99 PRO A O 1
ATOM 793 N N . ILE A 1 100 ? -11.032 -1.319 5.246 1.00 95.25 100 ILE A N 1
ATOM 794 C CA . ILE A 1 100 ? -9.721 -1.618 4.617 1.00 95.25 100 ILE A CA 1
ATOM 795 C C . ILE A 1 100 ? -8.684 -2.026 5.678 1.00 95.25 100 ILE A C 1
ATOM 797 O O . ILE A 1 100 ? -7.881 -2.937 5.474 1.00 95.25 100 ILE A O 1
ATOM 801 N N . PHE A 1 101 ? -8.744 -1.378 6.833 1.00 96.50 101 PHE A N 1
ATOM 802 C CA . PHE A 1 101 ? -8.029 -1.756 8.035 1.00 96.50 101 PHE A CA 1
ATOM 803 C C . PHE A 1 101 ? -8.818 -1.288 9.262 1.00 96.50 101 PHE A C 1
ATOM 805 O O . PHE A 1 101 ? -9.624 -0.362 9.157 1.00 96.50 101 PHE A O 1
ATOM 812 N N . ALA A 1 102 ? -8.536 -1.880 10.420 1.00 96.50 102 ALA A N 1
ATOM 813 C CA . ALA A 1 102 ? -8.996 -1.403 11.719 1.00 96.50 102 ALA A CA 1
ATOM 814 C C . ALA A 1 102 ? -7.846 -1.546 12.716 1.00 96.50 102 ALA A C 1
ATOM 816 O O . ALA A 1 102 ? -7.444 -2.663 13.028 1.00 96.50 102 ALA A O 1
ATOM 817 N N . ARG A 1 103 ? -7.287 -0.423 13.178 1.00 95.69 103 ARG A N 1
ATOM 818 C CA . ARG A 1 103 ? -6.185 -0.424 14.146 1.00 95.69 103 ARG A CA 1
ATOM 819 C C . ARG A 1 103 ? -6.740 -0.268 15.554 1.00 95.69 103 ARG A C 1
ATOM 821 O O . ARG A 1 103 ? -7.424 0.709 15.839 1.00 95.69 103 ARG A O 1
ATOM 828 N N . GLU A 1 104 ? -6.400 -1.197 16.427 1.00 96.31 104 GLU A N 1
ATOM 829 C CA . GLU A 1 104 ? -6.916 -1.292 17.791 1.00 96.31 104 GLU A CA 1
ATOM 830 C C . GLU A 1 104 ? -6.017 -0.548 18.798 1.00 96.31 104 GLU A C 1
ATOM 832 O O . GLU A 1 104 ? -4.972 -1.052 19.185 1.00 96.31 104 GLU A O 1
ATOM 837 N N . LEU A 1 105 ? -6.384 0.651 19.255 1.00 96.50 105 LEU A N 1
ATOM 838 C CA . LEU A 1 105 ? -5.643 1.373 20.297 1.00 96.50 105 LEU A CA 1
ATOM 839 C C . LEU A 1 105 ? -6.296 1.240 21.662 1.00 96.50 105 LEU A C 1
ATOM 841 O O . LEU A 1 105 ? -7.466 1.573 21.834 1.00 96.50 105 LEU A O 1
ATOM 845 N N . TRP A 1 106 ? -5.490 0.904 22.658 1.00 97.50 106 TRP A N 1
ATOM 846 C CA . TRP A 1 106 ? -5.935 0.849 24.043 1.00 97.50 106 TRP A CA 1
ATOM 847 C C . TRP A 1 106 ? -5.507 2.071 24.837 1.00 97.50 106 TRP A C 1
ATOM 849 O O . TRP A 1 106 ? -4.385 2.563 24.702 1.00 97.50 106 TRP A O 1
ATOM 859 N N . GLU A 1 107 ? -6.395 2.530 25.711 1.00 96.31 107 GLU A N 1
ATOM 860 C CA . GLU A 1 107 ? -6.024 3.453 26.777 1.00 96.31 107 GLU A CA 1
ATOM 861 C C . GLU A 1 107 ? -5.158 2.753 27.843 1.00 96.31 107 GLU A C 1
ATOM 863 O O . GLU A 1 107 ? -5.169 1.510 27.944 1.00 96.31 107 GLU A O 1
ATOM 868 N N . PRO A 1 108 ? -4.391 3.532 28.639 1.00 96.56 108 PRO A N 1
ATOM 869 C CA . PRO A 1 108 ? -3.696 3.000 29.801 1.00 96.56 108 PRO A CA 1
ATOM 870 C C . PRO A 1 108 ? -4.636 2.179 30.681 1.00 96.56 108 PRO A C 1
ATOM 872 O O . PRO A 1 108 ? -5.823 2.483 30.804 1.00 96.56 108 PRO A O 1
ATOM 875 N N . GLU A 1 109 ? -4.095 1.140 31.303 1.00 95.81 109 GLU A N 1
ATOM 876 C CA . GLU A 1 109 ? -4.861 0.348 32.254 1.00 95.81 109 GLU A CA 1
ATOM 877 C C . GLU A 1 109 ? -5.298 1.225 33.444 1.00 95.81 109 GLU A C 1
ATOM 879 O O . GLU A 1 109 ? -4.460 1.934 34.017 1.00 95.81 109 GLU A O 1
ATOM 884 N N . PRO A 1 110 ? -6.595 1.235 33.803 1.00 95.25 110 PRO A N 1
ATOM 885 C CA . PRO A 1 110 ? -7.073 2.025 34.928 1.00 95.25 110 PRO A CA 1
ATOM 886 C C . PRO A 1 110 ? -6.588 1.438 36.262 1.00 95.25 110 PRO A C 1
ATOM 888 O O . PRO A 1 110 ? -6.279 0.258 36.375 1.00 95.25 110 PRO A O 1
ATOM 891 N N . GLN A 1 111 ? -6.545 2.267 37.309 1.00 94.94 111 GLN A N 1
ATOM 892 C CA . GLN A 1 111 ? -6.115 1.837 38.652 1.00 94.94 111 GLN A CA 1
ATOM 893 C C . GLN A 1 111 ? -7.205 1.095 39.448 1.00 94.94 111 GLN A C 1
ATOM 895 O O . GLN A 1 111 ? -6.951 0.649 40.566 1.00 94.94 111 GLN A O 1
ATOM 900 N N . CYS A 1 112 ? -8.425 1.000 38.915 1.00 93.06 112 CYS A N 1
ATOM 901 C CA . CYS A 1 112 ? -9.531 0.279 39.537 1.00 93.06 112 CYS A CA 1
ATOM 902 C C . CYS A 1 112 ? -9.584 -1.185 39.080 1.00 93.06 112 CYS A C 1
ATOM 904 O O . CYS A 1 112 ? -8.950 -1.569 38.106 1.00 93.06 112 CYS A O 1
ATOM 906 N N . LEU A 1 113 ? -10.337 -2.010 39.809 1.00 93.06 113 LEU A N 1
ATOM 907 C CA . LEU A 1 113 ? -10.588 -3.405 39.444 1.00 93.06 113 LEU A CA 1
ATOM 908 C C . LEU A 1 113 ? -11.856 -3.523 38.594 1.00 93.06 113 LEU A C 1
ATOM 910 O O . LEU A 1 113 ? -12.804 -2.761 38.785 1.00 93.06 113 LEU A O 1
ATOM 914 N N . GLY A 1 114 ? -11.904 -4.537 37.730 1.00 92.56 114 GLY A N 1
ATOM 915 C CA . GLY A 1 114 ? -13.104 -4.877 36.964 1.00 92.56 114 GLY A CA 1
ATOM 916 C C . GLY A 1 114 ? -13.240 -4.139 35.632 1.00 92.56 114 GLY A C 1
ATOM 917 O O . GLY A 1 114 ? -14.364 -3.917 35.189 1.00 92.56 114 GLY A O 1
ATOM 918 N N . HIS A 1 115 ? -12.128 -3.761 34.999 1.00 94.62 115 HIS A N 1
ATOM 919 C CA . HIS A 1 115 ? -12.062 -3.311 33.603 1.00 94.62 115 HIS A CA 1
ATOM 920 C C . HIS A 1 115 ? -11.815 -4.471 32.633 1.00 94.62 115 HIS A C 1
ATOM 922 O O . HIS A 1 115 ? -11.377 -5.547 33.033 1.00 94.62 115 HIS A O 1
ATOM 928 N N . VAL A 1 116 ? -12.085 -4.242 31.346 1.00 96.94 116 VAL A N 1
ATOM 929 C CA . VAL A 1 116 ? -11.806 -5.215 30.281 1.00 96.94 116 VAL A CA 1
ATOM 930 C C . VAL A 1 116 ? -10.292 -5.380 30.046 1.00 96.94 116 VAL A C 1
ATOM 932 O O . VAL A 1 116 ? -9.539 -4.394 30.088 1.00 96.94 116 VAL A O 1
ATOM 935 N N . ALA A 1 117 ? -9.839 -6.607 29.776 1.00 97.38 117 ALA A N 1
ATOM 936 C CA . ALA A 1 117 ? -8.473 -6.882 29.328 1.00 97.38 117 ALA A CA 1
ATOM 937 C C . ALA A 1 117 ? -8.352 -6.817 27.791 1.00 97.38 117 ALA A C 1
ATOM 939 O O . ALA A 1 117 ? -9.349 -6.788 27.073 1.00 97.38 117 ALA A O 1
ATOM 940 N N . ILE A 1 118 ? -7.124 -6.782 27.262 1.00 97.19 118 ILE A N 1
ATOM 941 C CA . ILE A 1 118 ? -6.900 -6.669 25.806 1.00 97.19 118 ILE A CA 1
ATOM 942 C C . ILE A 1 118 ? -7.369 -7.940 25.088 1.00 97.19 118 ILE A C 1
ATOM 944 O O . ILE A 1 118 ? -7.973 -7.882 24.023 1.00 97.19 118 ILE A O 1
ATOM 948 N N . GLU A 1 119 ? -7.085 -9.089 25.687 1.00 97.06 119 GLU A N 1
ATOM 949 C CA . GLU A 1 119 ? -7.436 -10.427 25.218 1.00 97.06 119 GLU A CA 1
ATOM 950 C C . GLU A 1 119 ? -8.938 -10.732 25.272 1.00 97.06 119 GLU A C 1
ATOM 952 O O . GLU A 1 119 ? -9.392 -11.668 24.617 1.00 97.06 119 GLU A O 1
ATOM 957 N N . ASP A 1 120 ? -9.704 -9.933 26.015 1.00 97.69 120 ASP A N 1
ATOM 958 C CA . ASP A 1 120 ? -11.141 -10.113 26.192 1.00 97.69 120 ASP A CA 1
ATOM 959 C C . ASP A 1 120 ? -11.972 -9.456 25.080 1.00 97.69 120 ASP A C 1
ATOM 961 O O . ASP A 1 120 ? -13.190 -9.628 25.040 1.00 97.69 120 ASP A O 1
ATOM 965 N N . VAL A 1 121 ? -11.343 -8.700 24.175 1.00 97.81 121 VAL A N 1
ATOM 966 C CA . VAL A 1 121 ? -12.013 -8.075 23.030 1.00 97.81 121 VAL A CA 1
ATOM 967 C C . VAL A 1 121 ? -11.509 -8.711 21.745 1.00 97.81 121 VAL A C 1
ATOM 969 O O . VAL A 1 121 ? -10.322 -8.675 21.426 1.00 97.81 121 VAL A O 1
ATOM 972 N N . SER A 1 122 ? -12.434 -9.262 20.966 1.00 96.81 122 SER A N 1
ATOM 973 C CA . SER A 1 122 ? -12.146 -9.827 19.649 1.00 96.81 122 SER A CA 1
ATOM 974 C C . SER A 1 122 ? -12.850 -9.027 18.559 1.00 96.81 122 SER A C 1
ATOM 976 O O . SER A 1 122 ? -14.043 -8.753 18.653 1.00 96.81 122 SER A O 1
ATOM 978 N N . LEU A 1 123 ? -12.112 -8.636 17.518 1.00 95.81 123 LEU A N 1
ATOM 979 C CA . LEU A 1 123 ? -12.672 -7.977 16.341 1.00 95.81 123 LEU A CA 1
ATOM 980 C C . LEU A 1 123 ? -12.876 -9.010 15.230 1.00 95.81 123 LEU A C 1
ATOM 982 O O . LEU A 1 123 ? -11.911 -9.586 14.719 1.00 95.81 123 LEU A O 1
ATOM 986 N N . SER A 1 124 ? -14.128 -9.225 14.842 1.00 92.69 124 SER A N 1
ATOM 987 C CA . SER A 1 124 ? -14.492 -10.095 13.728 1.00 92.69 124 SER A CA 1
ATOM 988 C C . SER A 1 124 ? -14.101 -9.451 12.401 1.00 92.69 124 SER A C 1
ATOM 990 O O . SER A 1 124 ? -14.311 -8.257 12.180 1.00 92.69 124 SER A O 1
ATOM 992 N N . PHE A 1 125 ? -13.557 -10.250 11.483 1.00 88.50 125 PHE A N 1
ATOM 993 C CA . PHE A 1 125 ? -13.261 -9.802 10.128 1.00 88.50 125 PHE A CA 1
ATOM 994 C C . PHE A 1 125 ? -13.719 -10.822 9.091 1.00 88.50 125 PHE A C 1
ATOM 996 O O . PHE A 1 125 ? -13.488 -12.023 9.216 1.00 88.50 125 PHE A O 1
ATOM 1003 N N . SER A 1 126 ? -14.339 -10.318 8.030 1.00 87.06 126 SER A N 1
ATOM 1004 C CA . SER A 1 126 ? -14.577 -11.055 6.796 1.00 87.06 126 SER A CA 1
ATOM 1005 C C . SER A 1 126 ? -13.431 -10.796 5.826 1.00 87.06 126 SER A C 1
ATOM 1007 O O . SER A 1 126 ? -12.950 -9.667 5.703 1.00 87.06 126 SER A O 1
ATOM 1009 N N . VAL A 1 127 ? -13.026 -11.818 5.085 1.00 86.69 127 VAL A N 1
ATOM 1010 C CA . VAL A 1 127 ? -12.022 -11.672 4.030 1.00 86.69 127 VAL A CA 1
ATOM 1011 C C . VAL A 1 127 ? -12.763 -11.272 2.754 1.00 86.69 127 VAL A C 1
ATOM 1013 O O . VAL A 1 127 ? -13.594 -12.054 2.288 1.00 86.69 127 VAL A O 1
ATOM 1016 N N . PRO A 1 128 ? -12.518 -10.077 2.191 1.00 89.38 128 PRO A N 1
ATOM 1017 C CA . PRO A 1 128 ? -13.158 -9.684 0.944 1.00 89.38 128 PRO A CA 1
ATOM 1018 C C . PRO A 1 128 ? -12.526 -10.421 -0.248 1.00 89.38 128 PRO A C 1
ATOM 1020 O O . PRO A 1 128 ? -11.579 -11.193 -0.098 1.00 89.38 128 PRO A O 1
ATOM 1023 N N . ASN A 1 129 ? -13.030 -10.166 -1.456 1.00 89.81 129 ASN A N 1
ATOM 1024 C CA . ASN A 1 129 ? -12.309 -10.539 -2.671 1.00 89.81 129 ASN A CA 1
ATOM 1025 C C . ASN A 1 129 ? -10.954 -9.790 -2.704 1.00 89.81 129 ASN A C 1
ATOM 1027 O O . ASN A 1 129 ? -10.904 -8.580 -2.476 1.00 89.81 129 ASN A O 1
ATOM 1031 N N . CYS A 1 130 ? -9.872 -10.527 -2.971 1.00 92.38 130 CYS A N 1
ATOM 1032 C CA . CYS A 1 130 ? -8.491 -10.037 -2.961 1.00 92.38 130 CYS A CA 1
ATOM 1033 C C . CYS A 1 130 ? -7.806 -10.145 -4.335 1.00 92.38 130 CYS A C 1
ATOM 1035 O O . CYS A 1 130 ? -6.586 -10.301 -4.397 1.00 92.38 130 CYS A O 1
ATOM 1037 N N . ASP A 1 131 ? -8.574 -10.089 -5.426 1.00 94.25 131 ASP A N 1
ATOM 1038 C CA . ASP A 1 131 ? -8.055 -10.181 -6.796 1.00 94.25 131 ASP A CA 1
ATOM 1039 C C . ASP A 1 131 ? -7.204 -8.949 -7.141 1.00 94.25 131 ASP A C 1
ATOM 1041 O O . ASP A 1 131 ? -6.117 -9.072 -7.708 1.00 94.25 131 ASP A O 1
ATOM 1045 N N . ASN A 1 132 ? -7.657 -7.761 -6.722 1.00 95.38 132 ASN A N 1
ATOM 1046 C CA . ASN A 1 132 ? -6.905 -6.512 -6.792 1.00 95.38 132 ASN A CA 1
ATOM 1047 C C . ASN A 1 132 ? -7.007 -5.755 -5.464 1.00 95.38 132 ASN A C 1
ATOM 1049 O O . ASN A 1 132 ? -8.086 -5.537 -4.919 1.00 95.38 132 ASN A O 1
ATOM 1053 N N . PHE A 1 133 ? -5.856 -5.345 -4.947 1.00 96.25 133 PHE A N 1
ATOM 1054 C CA . PHE A 1 133 ? -5.715 -4.647 -3.677 1.00 96.25 133 PHE A CA 1
ATOM 1055 C C . PHE A 1 133 ? -5.865 -3.123 -3.828 1.00 96.25 133 PHE A C 1
ATOM 1057 O O . PHE A 1 133 ? -5.913 -2.424 -2.816 1.00 96.25 133 PHE A O 1
ATOM 1064 N N . ILE A 1 134 ? -5.925 -2.608 -5.064 1.00 97.00 134 ILE A N 1
ATOM 1065 C CA . ILE A 1 134 ? -6.201 -1.200 -5.382 1.00 97.00 134 ILE A CA 1
ATOM 1066 C C . ILE A 1 134 ? -7.683 -1.028 -5.704 1.00 97.00 134 ILE A C 1
ATOM 1068 O O . ILE A 1 134 ? -8.230 -1.757 -6.531 1.00 97.00 134 ILE A O 1
ATOM 1072 N N . LYS A 1 135 ? -8.319 -0.027 -5.092 1.00 95.75 135 LYS A N 1
ATOM 1073 C CA . LYS A 1 135 ? -9.668 0.426 -5.455 1.00 95.75 135 LYS A CA 1
ATOM 1074 C C . LYS A 1 135 ? -9.571 1.597 -6.428 1.00 95.75 135 LYS A C 1
ATOM 1076 O O . LYS A 1 135 ? -8.707 2.448 -6.234 1.00 95.75 135 LYS A O 1
ATOM 1081 N N . ASN A 1 136 ? -10.463 1.677 -7.420 1.00 96.88 136 ASN A N 1
ATOM 1082 C CA . ASN A 1 136 ? -10.492 2.786 -8.389 1.00 96.88 136 ASN A CA 1
ATOM 1083 C C . ASN A 1 136 ? -9.100 3.035 -9.013 1.00 96.88 136 ASN A C 1
ATOM 1085 O O . ASN A 1 136 ? -8.518 4.115 -8.900 1.00 96.88 136 ASN A O 1
ATOM 1089 N N . GLY A 1 137 ? -8.500 1.967 -9.547 1.00 97.56 137 GLY A N 1
ATOM 1090 C CA . GLY A 1 137 ? -7.171 2.013 -10.160 1.00 97.56 137 GLY A CA 1
ATOM 1091 C C . GLY A 1 137 ? -7.170 2.629 -11.561 1.00 97.56 137 GLY A C 1
ATOM 1092 O O . GLY A 1 137 ? -6.143 3.141 -11.994 1.00 97.56 137 GLY A O 1
ATOM 1093 N N . ASP A 1 138 ? -8.317 2.588 -12.230 1.00 97.75 138 ASP A N 1
ATOM 1094 C CA . ASP A 1 138 ? -8.644 3.175 -13.535 1.00 97.75 138 ASP A CA 1
ATOM 1095 C C . ASP A 1 138 ? -9.140 4.630 -13.440 1.00 97.75 138 ASP A C 1
ATOM 1097 O O . ASP A 1 138 ? -9.314 5.289 -14.455 1.00 97.75 138 ASP A O 1
ATOM 1101 N N . MET A 1 139 ? -9.335 5.152 -12.223 1.00 97.81 139 MET A N 1
ATOM 1102 C CA . MET A 1 139 ? -9.714 6.546 -11.947 1.00 97.81 139 MET A CA 1
ATOM 1103 C C . MET A 1 139 ? -11.097 6.957 -12.470 1.00 97.81 139 MET A C 1
ATOM 1105 O O . MET A 1 139 ? -11.404 8.150 -12.527 1.00 97.81 139 MET A O 1
ATOM 1109 N N . GLU A 1 140 ? -11.959 6.000 -12.812 1.00 97.56 140 GLU A N 1
ATOM 1110 C CA . GLU A 1 140 ? -13.302 6.277 -13.330 1.00 97.56 140 GLU A CA 1
ATOM 1111 C C . GLU A 1 140 ? -14.257 6.803 -12.238 1.00 97.56 140 GLU A C 1
ATOM 1113 O O . GLU A 1 140 ? -15.169 7.575 -12.531 1.00 97.56 140 GLU A O 1
ATOM 1118 N N . ASP A 1 141 ? -13.972 6.520 -10.961 1.00 96.56 141 ASP A N 1
ATOM 1119 C CA . ASP A 1 141 ? -14.673 7.096 -9.800 1.00 96.56 141 ASP A CA 1
ATOM 1120 C C . ASP A 1 141 ? -13.982 8.366 -9.260 1.00 96.56 141 ASP A C 1
ATOM 1122 O O . ASP A 1 141 ? -14.017 8.689 -8.063 1.00 96.56 141 ASP A O 1
ATOM 1126 N N . GLY A 1 142 ? -13.293 9.105 -10.129 1.00 96.25 142 GLY A N 1
ATOM 1127 C CA . GLY A 1 142 ? -12.558 10.297 -9.734 1.00 96.25 142 GLY A CA 1
ATOM 1128 C C . GLY A 1 142 ? -11.309 9.964 -8.918 1.00 96.25 142 GLY A C 1
ATOM 1129 O O . GLY A 1 142 ? -10.587 9.012 -9.198 1.00 96.25 142 GLY A O 1
ATOM 1130 N N . HIS A 1 143 ? -11.051 10.743 -7.865 1.00 95.00 143 HIS A N 1
ATOM 1131 C CA . HIS A 1 143 ? -9.939 10.504 -6.936 1.00 95.00 143 HIS A CA 1
ATOM 1132 C C . HIS A 1 143 ? -10.354 9.759 -5.660 1.00 95.00 143 HIS A C 1
ATOM 1134 O O . HIS A 1 143 ? -9.602 9.737 -4.684 1.00 95.00 143 HIS A O 1
ATOM 1140 N N . LYS A 1 144 ? -11.547 9.150 -5.637 1.00 92.31 144 LYS A N 1
ATOM 1141 C CA . LYS A 1 144 ? -12.030 8.397 -4.475 1.00 92.31 144 LYS A CA 1
ATOM 1142 C C . LYS A 1 144 ? -11.022 7.313 -4.085 1.00 92.31 144 LYS A C 1
ATOM 1144 O O . LYS A 1 144 ? -10.403 6.706 -4.959 1.00 92.31 144 LYS A O 1
ATOM 1149 N N . TYR A 1 145 ? -10.873 7.090 -2.777 1.00 93.06 145 TYR A N 1
ATOM 1150 C CA . TYR A 1 145 ? -9.908 6.181 -2.136 1.00 93.06 145 TYR A CA 1
ATOM 1151 C C . TYR A 1 145 ? -8.442 6.632 -2.193 1.00 93.06 145 TYR A C 1
ATOM 1153 O O . TYR A 1 145 ? -7.631 6.131 -1.421 1.00 93.06 145 TYR A O 1
ATOM 1161 N N . TRP A 1 146 ? -8.072 7.575 -3.060 1.00 95.19 146 TRP A N 1
ATOM 1162 C CA . TRP A 1 146 ? -6.701 8.066 -3.156 1.00 95.19 146 TRP A CA 1
ATOM 1163 C C . TRP A 1 146 ? -6.429 9.175 -2.144 1.00 95.19 146 TRP A C 1
ATOM 1165 O O . TRP A 1 146 ? -7.219 10.097 -1.959 1.00 95.19 146 TRP A O 1
ATOM 1175 N N . HIS A 1 147 ? -5.262 9.111 -1.506 1.00 93.94 147 HIS A N 1
ATOM 1176 C CA . HIS A 1 147 ? -4.849 10.080 -0.500 1.00 93.94 147 HIS A CA 1
ATOM 1177 C C . HIS A 1 147 ? -3.504 10.707 -0.854 1.00 93.94 147 HIS A C 1
ATOM 1179 O O . HIS A 1 147 ? -2.583 10.037 -1.332 1.00 93.94 147 HIS A O 1
ATOM 1185 N N . HIS A 1 148 ? -3.367 11.999 -0.557 1.00 91.81 148 HIS A N 1
ATOM 1186 C CA . HIS A 1 148 ? -2.097 12.701 -0.666 1.00 91.81 148 HIS A CA 1
ATOM 1187 C C . HIS A 1 148 ? -1.352 12.703 0.672 1.00 91.81 148 HIS A C 1
ATOM 1189 O O . HIS A 1 148 ? -1.921 12.762 1.767 1.00 91.81 148 HIS A O 1
ATOM 1195 N N . VAL A 1 149 ? -0.031 12.698 0.574 1.00 90.44 149 VAL A N 1
ATOM 1196 C CA . VAL A 1 149 ? 0.919 12.832 1.674 1.00 90.44 149 VAL A CA 1
ATOM 1197 C C . VAL A 1 149 ? 1.600 14.180 1.467 1.00 90.44 149 VAL A C 1
ATOM 1199 O O . VAL A 1 149 ? 2.720 14.239 0.964 1.00 90.44 149 VAL A O 1
ATOM 1202 N N . LYS A 1 150 ? 0.905 15.259 1.857 1.00 88.88 150 LYS A N 1
ATOM 1203 C CA . LYS A 1 150 ? 1.160 16.653 1.416 1.00 88.88 150 LYS A CA 1
ATOM 1204 C C . LYS A 1 150 ? 0.931 16.852 -0.096 1.00 88.88 150 LYS A C 1
ATOM 1206 O O . LYS A 1 150 ? 0.848 15.884 -0.841 1.00 88.88 150 LYS A O 1
ATOM 1211 N N . GLY A 1 151 ? 0.822 18.108 -0.525 1.00 89.50 151 GLY A N 1
ATOM 1212 C CA . GLY A 1 151 ? 0.394 18.451 -1.886 1.00 89.50 151 GLY A CA 1
ATOM 1213 C C . GLY A 1 151 ? -1.126 18.400 -2.018 1.00 89.50 151 GLY A C 1
ATOM 1214 O O . GLY A 1 151 ? -1.816 18.651 -1.032 1.00 89.50 151 GLY A O 1
ATOM 1215 N N . ASP A 1 152 ? -1.613 18.091 -3.216 1.00 92.12 152 ASP A N 1
ATOM 1216 C CA . ASP A 1 152 ? -3.040 17.957 -3.518 1.00 92.12 152 ASP A CA 1
ATOM 1217 C C . ASP A 1 152 ? -3.288 16.847 -4.559 1.00 92.12 152 ASP A C 1
ATOM 1219 O O . ASP A 1 152 ? -2.345 16.388 -5.218 1.00 92.12 152 ASP A O 1
ATOM 12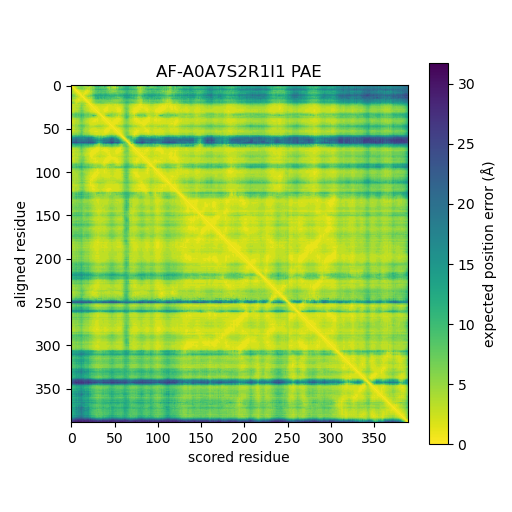23 N N . ILE A 1 153 ? -4.546 16.417 -4.700 1.00 95.00 153 ILE A N 1
ATOM 1224 C CA . ILE A 1 153 ? -4.985 15.499 -5.757 1.00 95.00 153 ILE A CA 1
ATOM 1225 C C . ILE A 1 153 ? -5.932 16.230 -6.696 1.00 95.00 153 ILE A C 1
ATOM 1227 O O . ILE A 1 153 ? -6.933 16.799 -6.273 1.00 95.00 153 ILE A O 1
ATOM 1231 N N . GLN A 1 154 ? -5.644 16.157 -7.989 1.00 96.69 154 GLN A N 1
ATOM 1232 C CA . GLN A 1 154 ? -6.513 16.691 -9.026 1.00 96.69 154 GLN A CA 1
ATOM 1233 C C . GLN A 1 154 ? -7.126 15.554 -9.833 1.00 96.69 154 GLN A C 1
ATOM 1235 O O . GLN A 1 154 ? -6.408 14.687 -10.312 1.00 96.69 154 GLN A O 1
ATOM 1240 N N . PHE A 1 155 ? -8.440 15.566 -10.032 1.00 97.94 155 PHE A N 1
ATOM 1241 C CA . PHE A 1 155 ? -9.069 14.691 -11.019 1.00 97.94 155 PHE A CA 1
ATOM 1242 C C . PHE A 1 155 ? -8.888 15.267 -12.430 1.00 97.94 155 PHE A C 1
ATOM 1244 O O . PHE A 1 155 ? -9.092 16.465 -12.636 1.00 97.94 155 PHE A O 1
ATOM 1251 N N . LEU A 1 156 ? -8.494 14.431 -13.391 1.00 97.88 156 LEU A N 1
ATOM 1252 C CA . LEU A 1 156 ? -8.110 14.835 -14.743 1.00 97.88 156 LEU A CA 1
ATOM 1253 C C . LEU A 1 156 ? -8.883 14.021 -15.800 1.00 97.88 156 LEU A C 1
ATOM 1255 O O . LEU A 1 156 ? -8.373 13.010 -16.292 1.00 97.88 156 LEU A O 1
ATOM 1259 N N . PRO A 1 157 ? -10.096 14.460 -16.185 1.00 98.19 157 PRO A N 1
ATOM 1260 C CA . PRO A 1 157 ? -10.905 13.743 -17.163 1.00 98.19 157 PRO A CA 1
ATOM 1261 C C . PRO A 1 157 ? -10.243 13.677 -18.542 1.00 98.19 157 PRO A C 1
ATOM 1263 O O . PRO A 1 157 ? -9.798 14.703 -19.069 1.00 98.19 157 PRO A O 1
ATOM 1266 N N . GLY A 1 158 ? -10.194 12.486 -19.140 1.00 97.88 158 GLY A N 1
ATOM 1267 C CA . GLY A 1 158 ? -9.650 12.275 -20.487 1.00 97.88 158 GLY A CA 1
ATOM 1268 C C . GLY A 1 158 ? -8.149 12.557 -20.644 1.00 97.88 158 GLY A C 1
ATOM 1269 O O . GLY A 1 158 ? -7.678 12.821 -21.754 1.00 97.88 158 GLY A O 1
ATOM 1270 N N . LYS A 1 159 ? -7.396 12.598 -19.538 1.00 97.56 159 LYS A N 1
ATOM 1271 C CA . LYS A 1 159 ? -5.939 12.837 -19.527 1.00 97.56 159 LYS A CA 1
ATOM 1272 C C . LYS A 1 159 ? -5.118 11.585 -19.224 1.00 97.56 159 LYS A C 1
ATOM 1274 O O . LYS A 1 159 ? -3.893 11.690 -19.173 1.00 97.56 159 LYS A O 1
ATOM 1279 N N . GLY A 1 160 ? -5.778 10.452 -19.014 1.00 97.38 160 GLY A N 1
ATOM 1280 C CA . GLY A 1 160 ? -5.175 9.142 -18.830 1.00 97.38 160 GLY A CA 1
ATOM 1281 C C . GLY A 1 160 ? -4.682 8.510 -20.128 1.00 97.38 160 GLY A C 1
ATOM 1282 O O . GLY A 1 160 ? -4.716 9.109 -21.211 1.00 97.38 160 GLY A O 1
ATOM 1283 N N . ILE A 1 161 ? -4.185 7.284 -20.006 1.00 96.19 161 ILE A N 1
ATOM 1284 C CA . ILE A 1 161 ? -3.673 6.502 -21.126 1.00 96.19 161 ILE A CA 1
ATOM 1285 C C . ILE A 1 161 ? -4.807 6.174 -22.100 1.00 96.19 161 ILE A C 1
ATOM 1287 O O . ILE A 1 161 ? -5.891 5.756 -21.716 1.00 96.19 161 ILE A O 1
ATOM 1291 N N . ALA A 1 162 ? -4.572 6.396 -23.394 1.00 94.88 162 ALA A N 1
ATOM 1292 C CA . ALA A 1 162 ? -5.606 6.258 -24.423 1.00 94.88 162 ALA A CA 1
ATOM 1293 C C . ALA A 1 162 ? -6.879 7.108 -24.172 1.00 94.88 162 ALA A C 1
ATOM 1295 O O . ALA A 1 162 ? -7.940 6.805 -24.712 1.00 94.88 162 ALA A O 1
ATOM 1296 N N . GLY A 1 163 ? -6.768 8.201 -23.404 1.00 96.44 163 GLY A N 1
ATOM 1297 C CA . GLY A 1 163 ? -7.872 9.131 -23.157 1.00 96.44 163 GLY A CA 1
ATOM 1298 C C . GLY A 1 163 ? -8.846 8.702 -22.055 1.00 96.44 163 GLY A C 1
ATOM 1299 O O . GLY A 1 163 ? -9.937 9.265 -21.992 1.00 96.44 163 GLY A O 1
ATOM 1300 N N . SER A 1 164 ? -8.474 7.747 -21.199 1.00 97.94 164 SER A N 1
ATOM 1301 C CA . SER A 1 164 ? -9.175 7.445 -19.941 1.00 97.94 164 SER A CA 1
ATOM 1302 C C . SER A 1 164 ? -9.108 8.611 -18.950 1.00 97.94 164 SER A C 1
ATOM 1304 O O . SER A 1 164 ? -8.459 9.645 -19.176 1.00 97.94 164 SER A O 1
ATOM 1306 N N . ASN A 1 165 ? -9.797 8.458 -17.826 1.00 98.50 165 ASN A N 1
ATOM 1307 C CA . ASN A 1 165 ? -9.642 9.359 -16.700 1.00 98.50 165 ASN A CA 1
ATOM 1308 C C . ASN A 1 165 ? -8.309 9.119 -15.974 1.00 98.50 165 ASN A C 1
ATOM 1310 O O . ASN A 1 165 ? -7.689 8.072 -16.089 1.00 98.50 165 ASN A O 1
ATOM 1314 N N . ALA A 1 166 ? -7.822 10.132 -15.261 1.00 98.56 166 ALA A N 1
ATOM 1315 C CA . ALA A 1 166 ? -6.592 10.034 -14.482 1.00 98.56 166 ALA A CA 1
ATOM 1316 C C . ALA A 1 166 ? -6.662 10.921 -13.241 1.00 98.56 166 ALA A C 1
ATOM 1318 O O . ALA A 1 166 ? -7.536 11.785 -13.115 1.00 98.56 166 ALA A O 1
ATOM 1319 N N . ILE A 1 167 ? -5.689 10.760 -12.345 1.00 98.44 167 ILE A N 1
ATOM 1320 C CA . ILE A 1 167 ? -5.483 11.686 -11.230 1.00 98.44 167 ILE A CA 1
ATOM 1321 C C . ILE A 1 167 ? -4.077 12.277 -11.242 1.00 98.44 167 ILE A C 1
ATOM 1323 O O . ILE A 1 167 ? -3.102 11.623 -11.600 1.00 98.44 167 ILE A O 1
ATOM 1327 N N . GLY A 1 168 ? -3.971 13.537 -10.840 1.00 97.50 168 GLY A N 1
ATOM 1328 C CA . GLY A 1 168 ? -2.727 14.272 -10.694 1.00 97.50 168 GLY A CA 1
ATOM 1329 C C . GLY A 1 168 ? -2.298 14.367 -9.234 1.00 97.50 168 GLY A C 1
ATOM 1330 O O . GLY A 1 168 ? -3.121 14.695 -8.383 1.00 97.50 168 GLY A O 1
ATOM 1331 N N . SER A 1 169 ? -1.015 14.148 -8.933 1.00 96.31 169 SER A N 1
ATOM 1332 C CA . SER A 1 169 ? -0.420 14.583 -7.658 1.00 96.31 169 SER A CA 1
ATOM 1333 C C . SER A 1 169 ? 0.279 15.923 -7.866 1.00 96.31 169 SER A C 1
ATOM 1335 O O . SER A 1 169 ? 1.391 15.970 -8.404 1.00 96.31 169 SER A O 1
ATOM 1337 N N . ILE A 1 170 ? -0.388 16.998 -7.449 1.00 95.31 170 ILE A N 1
ATOM 1338 C CA . ILE A 1 170 ? -0.014 18.382 -7.765 1.00 95.31 170 ILE A CA 1
ATOM 1339 C C . ILE A 1 170 ? 0.437 19.152 -6.517 1.00 95.31 170 ILE A C 1
ATOM 1341 O O . ILE A 1 170 ? 0.339 18.659 -5.387 1.00 95.31 170 ILE A O 1
ATOM 1345 N N . ASN A 1 171 ? 0.936 20.379 -6.709 1.00 93.12 171 ASN A N 1
ATOM 1346 C CA . ASN A 1 171 ? 1.290 21.304 -5.616 1.00 93.12 171 ASN A CA 1
ATOM 1347 C C . ASN A 1 171 ? 2.262 20.707 -4.576 1.00 93.12 171 ASN A C 1
ATOM 1349 O O . ASN A 1 171 ? 2.204 21.005 -3.374 1.00 93.12 171 ASN A O 1
ATOM 1353 N N . ARG A 1 172 ? 3.169 19.839 -5.033 1.00 92.00 172 ARG A N 1
ATOM 1354 C CA . ARG A 1 172 ? 4.138 19.152 -4.176 1.00 92.00 172 ARG A CA 1
ATOM 1355 C C . ARG A 1 172 ? 5.153 20.143 -3.601 1.00 92.00 172 ARG A C 1
ATOM 1357 O O . ARG A 1 172 ? 5.640 21.054 -4.262 1.00 92.00 172 ARG A O 1
ATOM 1364 N N . LYS A 1 173 ? 5.502 19.954 -2.332 1.00 91.94 173 LYS A N 1
ATOM 1365 C CA . LYS A 1 173 ? 6.417 20.800 -1.548 1.00 91.94 173 LYS A CA 1
ATOM 1366 C C . LYS A 1 173 ? 7.759 20.120 -1.296 1.00 91.94 173 LYS A C 1
ATOM 1368 O O . LYS A 1 173 ? 8.759 20.792 -1.031 1.00 91.94 173 LYS A O 1
ATOM 1373 N N . SER A 1 174 ? 7.806 18.791 -1.355 1.00 92.12 174 SER A N 1
ATOM 1374 C CA . SER A 1 174 ? 9.015 18.014 -1.090 1.00 92.12 174 SER A CA 1
ATOM 1375 C C . SER A 1 174 ? 9.123 16.765 -1.957 1.00 92.12 174 SER A C 1
ATOM 1377 O O . SER A 1 174 ? 8.139 16.204 -2.418 1.00 92.12 174 SER A O 1
ATOM 1379 N N . TYR A 1 175 ? 10.356 16.284 -2.101 1.00 90.75 175 TYR A N 1
ATOM 1380 C CA . TYR A 1 175 ? 10.694 15.002 -2.720 1.00 90.75 175 TYR A CA 1
ATOM 1381 C C . TYR A 1 175 ? 9.972 13.808 -2.069 1.00 90.75 175 TYR A C 1
ATOM 1383 O O . TYR A 1 175 ? 9.684 12.820 -2.737 1.00 90.75 175 TYR A O 1
ATOM 1391 N N . ASN A 1 176 ? 9.657 13.917 -0.774 1.00 90.56 176 ASN A N 1
ATOM 1392 C CA . ASN A 1 176 ? 8.975 12.878 0.003 1.00 90.56 176 ASN A CA 1
ATOM 1393 C C . ASN A 1 176 ? 7.445 12.999 -0.012 1.00 90.56 176 ASN A C 1
ATOM 1395 O O . ASN A 1 176 ? 6.777 12.225 0.672 1.00 90.56 176 ASN A O 1
ATOM 1399 N N . ASP A 1 177 ? 6.891 13.978 -0.727 1.00 92.81 177 ASP A N 1
ATOM 1400 C CA . ASP A 1 177 ? 5.444 14.057 -0.899 1.00 92.81 177 ASP A CA 1
ATOM 1401 C C . ASP A 1 177 ? 4.998 12.894 -1.785 1.00 92.81 177 ASP A C 1
ATOM 1403 O O . ASP A 1 177 ? 5.775 12.399 -2.617 1.00 92.81 177 ASP A O 1
ATOM 1407 N N . ALA A 1 178 ? 3.782 12.414 -1.575 1.00 93.62 178 ALA A N 1
ATOM 1408 C CA . ALA A 1 178 ? 3.326 11.177 -2.191 1.00 93.62 178 ALA A CA 1
ATOM 1409 C C . ALA A 1 178 ? 1.832 11.191 -2.480 1.00 93.62 178 ALA A C 1
ATOM 1411 O O . ALA A 1 178 ? 1.078 11.955 -1.881 1.00 93.62 178 ALA A O 1
ATOM 1412 N N . ILE A 1 179 ? 1.429 10.265 -3.336 1.00 96.00 179 ILE A N 1
ATOM 1413 C CA . ILE A 1 179 ? 0.044 9.850 -3.530 1.00 96.00 179 ILE A CA 1
ATOM 1414 C C . ILE A 1 179 ? -0.043 8.344 -3.291 1.00 96.00 179 ILE A C 1
ATOM 1416 O O . ILE A 1 179 ? 0.948 7.629 -3.478 1.00 96.00 179 ILE A O 1
ATOM 1420 N N . GLY A 1 180 ? -1.185 7.860 -2.818 1.00 96.19 180 GLY A N 1
ATOM 1421 C CA . GLY A 1 180 ? -1.291 6.466 -2.425 1.00 96.19 180 GLY A CA 1
ATOM 1422 C C . GLY A 1 180 ? -2.656 6.030 -1.930 1.00 96.19 180 GLY A C 1
ATOM 1423 O O . GLY A 1 180 ? -3.597 6.821 -1.892 1.00 96.19 180 GLY A O 1
ATOM 1424 N N . GLN A 1 181 ? -2.722 4.768 -1.516 1.00 95.75 181 GLN A N 1
ATOM 1425 C CA . GLN A 1 181 ? -3.922 4.125 -0.990 1.00 95.75 181 GLN A CA 1
ATOM 1426 C C . GLN A 1 181 ? -3.590 3.210 0.186 1.00 95.75 181 GLN A C 1
ATOM 1428 O O . GLN A 1 181 ? -2.493 2.645 0.262 1.00 95.75 181 GLN A O 1
ATOM 1433 N N . TYR A 1 182 ? -4.556 3.036 1.085 1.00 96.50 182 TYR A N 1
ATOM 1434 C CA . TYR A 1 182 ? -4.507 1.957 2.063 1.00 96.50 182 TYR A CA 1
ATOM 1435 C C . TYR A 1 182 ? -4.793 0.609 1.401 1.00 96.50 182 TYR A C 1
ATOM 1437 O O . TYR A 1 182 ? -5.648 0.497 0.529 1.00 96.50 182 TYR A O 1
ATOM 1445 N N . ILE A 1 183 ? -4.079 -0.419 1.847 1.00 96.31 183 ILE A N 1
ATOM 1446 C CA . ILE A 1 183 ? -4.186 -1.788 1.350 1.00 96.31 183 ILE A CA 1
ATOM 1447 C C . ILE A 1 183 ? -4.997 -2.625 2.340 1.00 96.31 183 ILE A C 1
ATOM 1449 O O . ILE A 1 183 ? -4.804 -2.514 3.552 1.00 96.31 183 ILE A O 1
ATOM 1453 N N . ASN A 1 184 ? -5.889 -3.475 1.822 1.00 95.88 184 ASN A N 1
ATOM 1454 C CA . ASN A 1 184 ? -6.789 -4.284 2.641 1.00 95.88 184 ASN A CA 1
ATOM 1455 C C . ASN A 1 184 ? -6.026 -5.299 3.517 1.00 95.88 184 ASN A C 1
ATOM 1457 O O . ASN A 1 184 ? -5.372 -6.211 3.005 1.00 95.88 184 ASN A O 1
ATOM 1461 N N . ILE A 1 185 ? -6.119 -5.149 4.841 1.00 96.44 185 ILE A N 1
ATOM 1462 C CA . ILE A 1 185 ? -5.363 -5.959 5.805 1.00 96.44 185 ILE A CA 1
ATOM 1463 C C . ILE A 1 185 ? -5.792 -7.433 5.831 1.00 96.44 185 ILE A C 1
ATOM 1465 O O . ILE A 1 185 ? -4.894 -8.277 5.782 1.00 96.44 185 ILE A O 1
ATOM 1469 N N . PRO A 1 186 ? -7.091 -7.795 5.848 1.00 95.81 186 PRO A N 1
ATOM 1470 C CA . PRO A 1 186 ? -7.504 -9.193 5.705 1.00 95.81 186 PRO A CA 1
ATOM 1471 C C . PRO A 1 186 ? -6.913 -9.873 4.466 1.00 95.81 186 PRO A C 1
ATOM 1473 O O . PRO A 1 186 ? -6.394 -10.987 4.562 1.00 95.81 186 PRO A O 1
ATOM 1476 N N . CYS A 1 187 ? -6.901 -9.184 3.320 1.00 96.31 187 CYS A N 1
ATOM 1477 C CA . CYS A 1 187 ? -6.279 -9.709 2.108 1.00 96.31 187 CYS A CA 1
ATOM 1478 C C . CYS A 1 187 ? -4.778 -9.950 2.271 1.00 96.31 187 CYS A C 1
ATOM 1480 O O . CYS A 1 187 ? -4.261 -10.967 1.810 1.00 96.31 187 CYS A O 1
ATOM 1482 N N . VAL A 1 188 ? -4.063 -9.044 2.939 1.00 96.44 188 VAL A N 1
ATOM 1483 C CA . VAL A 1 188 ? -2.630 -9.216 3.206 1.00 96.44 188 VAL A CA 1
ATOM 1484 C C . VAL A 1 188 ? -2.381 -10.391 4.157 1.00 96.44 188 VAL A C 1
ATOM 1486 O O . VAL A 1 188 ? -1.548 -11.246 3.853 1.00 96.44 188 VAL A O 1
ATOM 1489 N N . LYS A 1 189 ? -3.131 -10.478 5.263 1.00 95.69 189 LYS A N 1
ATOM 1490 C CA . LYS A 1 189 ? -3.035 -11.555 6.267 1.00 95.69 189 LYS A CA 1
ATOM 1491 C C . LYS A 1 189 ? -3.235 -12.939 5.644 1.00 95.69 189 LYS A C 1
ATOM 1493 O O . LYS A 1 189 ? -2.449 -13.846 5.900 1.00 95.69 189 LYS A O 1
ATOM 1498 N N . ASN A 1 190 ? -4.203 -13.075 4.740 1.00 95.75 190 ASN A N 1
ATOM 1499 C CA . ASN A 1 190 ? -4.500 -14.348 4.075 1.00 95.75 190 ASN A CA 1
ATOM 1500 C C . ASN A 1 190 ? -3.521 -14.750 2.971 1.00 95.75 190 ASN A C 1
ATOM 1502 O O . ASN A 1 190 ? -3.611 -15.853 2.432 1.00 95.75 190 ASN A O 1
ATOM 1506 N N . ASN A 1 191 ? -2.597 -13.865 2.606 1.00 95.31 191 ASN A N 1
ATOM 1507 C CA . ASN A 1 191 ? -1.648 -14.102 1.527 1.00 95.31 191 ASN A CA 1
ATOM 1508 C C . ASN A 1 191 ? -0.189 -13.963 1.992 1.00 95.31 191 ASN A C 1
ATOM 1510 O O . ASN A 1 191 ? 0.708 -13.825 1.161 1.00 95.31 191 ASN A O 1
ATOM 1514 N N . VAL A 1 192 ? 0.080 -14.042 3.303 1.00 95.44 192 VAL A N 1
ATOM 1515 C CA . VAL A 1 192 ? 1.451 -14.067 3.838 1.00 95.44 192 VAL A CA 1
ATOM 1516 C C . VAL A 1 192 ? 2.281 -15.152 3.149 1.00 95.44 192 VAL A C 1
ATOM 1518 O O . VAL A 1 192 ? 1.834 -16.275 2.937 1.00 95.44 192 VAL A O 1
ATOM 1521 N N . GLY A 1 193 ? 3.502 -14.792 2.757 1.00 91.75 193 GLY A N 1
ATOM 1522 C CA . GLY A 1 193 ? 4.415 -15.648 2.003 1.00 91.75 193 GLY A CA 1
ATOM 1523 C C . GLY A 1 193 ? 4.285 -15.530 0.482 1.00 91.75 193 GLY A C 1
ATOM 1524 O O . GLY A 1 193 ? 5.270 -15.807 -0.204 1.00 91.75 193 GLY A O 1
ATOM 1525 N N . LYS A 1 194 ? 3.142 -15.063 -0.044 1.00 92.50 194 LYS A N 1
ATOM 1526 C CA . LYS A 1 194 ? 2.941 -14.827 -1.484 1.00 92.50 194 LYS A CA 1
ATOM 1527 C C . LYS A 1 194 ? 3.599 -13.522 -1.948 1.00 92.50 194 LYS A C 1
ATOM 1529 O O . LYS A 1 194 ? 4.163 -12.763 -1.155 1.00 92.50 194 LYS A O 1
ATOM 1534 N N . TYR A 1 195 ? 3.532 -13.265 -3.251 1.00 92.00 195 TYR A N 1
ATOM 1535 C CA . TYR A 1 195 ? 4.048 -12.056 -3.885 1.00 92.00 195 TYR A CA 1
ATOM 1536 C C . TYR A 1 195 ? 2.901 -11.241 -4.488 1.00 92.00 195 TYR A C 1
ATOM 1538 O O . TYR A 1 195 ? 1.923 -11.805 -4.967 1.00 92.00 195 TYR A O 1
ATOM 1546 N N . LEU A 1 196 ? 3.030 -9.919 -4.454 1.00 94.38 196 LEU A N 1
ATOM 1547 C CA . LEU A 1 196 ? 2.147 -8.960 -5.107 1.00 94.38 196 LEU A CA 1
ATOM 1548 C C . LEU A 1 196 ? 2.874 -8.328 -6.289 1.00 94.38 196 LEU A C 1
ATOM 1550 O O . LEU A 1 196 ? 4.046 -7.977 -6.167 1.00 94.38 196 LEU A O 1
ATOM 1554 N N . GLU A 1 197 ? 2.177 -8.130 -7.396 1.00 95.06 197 GLU A N 1
ATOM 1555 C CA . GLU A 1 197 ? 2.648 -7.376 -8.548 1.00 95.06 197 GLU A CA 1
ATOM 1556 C C . GLU A 1 197 ? 1.966 -6.012 -8.589 1.00 95.06 197 GLU A C 1
ATOM 1558 O O . GLU A 1 197 ? 0.742 -5.924 -8.652 1.00 95.06 197 GLU A O 1
ATOM 1563 N N . PHE A 1 198 ? 2.771 -4.953 -8.568 1.00 97.00 198 PHE A N 1
ATOM 1564 C CA . PHE A 1 198 ? 2.322 -3.582 -8.760 1.00 97.00 198 PHE A CA 1
ATOM 1565 C C . PHE A 1 198 ? 2.563 -3.146 -10.203 1.00 97.00 198 PHE A C 1
ATOM 1567 O O . PHE A 1 198 ? 3.675 -3.312 -10.716 1.00 97.00 198 PHE A O 1
ATOM 1574 N N . LYS A 1 199 ? 1.562 -2.515 -10.816 1.00 97.81 199 LYS A N 1
ATOM 1575 C CA . LYS A 1 199 ? 1.672 -1.803 -12.097 1.00 97.81 199 LYS A CA 1
ATOM 1576 C C . LYS A 1 199 ? 0.957 -0.464 -11.985 1.00 97.81 199 LYS A C 1
ATOM 1578 O O . LYS A 1 199 ? -0.118 -0.405 -11.400 1.00 97.81 199 LYS A O 1
ATOM 1583 N N . ALA A 1 200 ? 1.531 0.586 -12.555 1.00 98.25 200 ALA A N 1
ATOM 1584 C CA . ALA A 1 200 ? 0.869 1.873 -12.730 1.00 98.25 200 ALA A CA 1
ATOM 1585 C C . ALA A 1 200 ? 1.435 2.595 -13.949 1.00 98.25 200 ALA A C 1
ATOM 1587 O O . ALA A 1 200 ? 2.646 2.571 -14.171 1.00 98.25 200 ALA A O 1
ATOM 1588 N N . TRP A 1 201 ? 0.583 3.283 -14.697 1.00 98.31 201 TRP A N 1
ATOM 1589 C CA . TRP A 1 201 ? 1.012 4.159 -15.778 1.00 98.31 201 TRP A CA 1
ATOM 1590 C C . TRP A 1 201 ? 1.169 5.573 -15.243 1.00 98.31 201 TRP A C 1
ATOM 1592 O O . TRP A 1 201 ? 0.262 6.129 -14.624 1.00 98.31 201 TRP A O 1
ATOM 1602 N N . ILE A 1 202 ? 2.351 6.153 -15.449 1.00 98.06 202 ILE A N 1
ATOM 1603 C CA . ILE A 1 202 ? 2.670 7.485 -14.944 1.00 98.06 202 ILE A CA 1
ATOM 1604 C C . ILE A 1 202 ? 3.259 8.347 -16.045 1.00 98.06 202 ILE A C 1
ATOM 1606 O O . ILE A 1 202 ? 4.229 7.967 -16.698 1.00 98.06 202 ILE A O 1
ATOM 1610 N N . LYS A 1 203 ? 2.738 9.563 -16.164 1.00 97.62 203 LYS A N 1
ATOM 1611 C CA . LYS A 1 203 ? 3.336 10.639 -16.949 1.00 97.62 203 LYS A CA 1
ATOM 1612 C C . LYS A 1 203 ? 3.868 11.718 -16.013 1.00 97.62 203 LYS A C 1
ATOM 1614 O O . LYS A 1 203 ? 3.163 12.159 -15.107 1.00 97.62 203 LYS A O 1
ATOM 1619 N N . LEU A 1 204 ? 5.118 12.134 -16.216 1.00 96.50 204 LEU A N 1
ATOM 1620 C CA . LEU A 1 204 ? 5.746 13.203 -15.436 1.00 96.50 204 LEU A CA 1
ATOM 1621 C C . LEU A 1 204 ? 5.582 14.541 -16.146 1.00 96.50 204 LEU A C 1
ATOM 1623 O O . LEU A 1 204 ? 5.946 14.668 -17.315 1.00 96.50 204 LEU A O 1
ATOM 1627 N N . VAL A 1 205 ? 5.100 15.553 -15.434 1.00 96.69 205 VAL A N 1
ATOM 1628 C CA . VAL A 1 205 ? 4.974 16.920 -15.955 1.00 96.69 205 VAL A CA 1
ATOM 1629 C C . VAL A 1 205 ? 5.514 17.932 -14.947 1.00 96.69 205 VAL A C 1
ATOM 1631 O O . VAL A 1 205 ? 5.660 17.618 -13.770 1.00 96.69 205 VAL A O 1
ATOM 1634 N N . ASP A 1 206 ? 5.877 19.130 -15.392 1.00 94.75 206 ASP A N 1
ATOM 1635 C CA . ASP A 1 206 ? 6.089 20.268 -14.497 1.00 94.75 206 ASP A CA 1
ATOM 1636 C C . ASP A 1 206 ? 4.765 20.998 -14.218 1.00 94.75 206 ASP A C 1
ATOM 1638 O O . ASP A 1 206 ? 3.722 20.668 -14.783 1.00 94.75 206 ASP A O 1
ATOM 1642 N N . SER A 1 207 ? 4.811 22.031 -13.374 1.00 92.25 207 SER A N 1
ATOM 1643 C CA . SER A 1 207 ? 3.635 22.838 -13.018 1.00 92.25 207 SER A CA 1
ATOM 1644 C C . SER A 1 207 ? 2.985 23.583 -14.195 1.00 92.25 207 SER A C 1
ATOM 1646 O O . SER A 1 207 ? 1.902 24.136 -14.040 1.00 92.25 207 SER A O 1
ATOM 1648 N N . ASN A 1 208 ? 3.645 23.658 -15.356 1.00 94.25 208 ASN A N 1
ATOM 1649 C CA . ASN A 1 208 ? 3.103 24.252 -16.581 1.00 94.25 208 ASN A CA 1
ATOM 1650 C C . ASN A 1 208 ? 2.579 23.179 -17.553 1.00 94.25 208 ASN A C 1
ATOM 1652 O O . ASN A 1 208 ? 2.241 23.496 -18.694 1.00 94.25 208 ASN A O 1
ATOM 1656 N N . GLY A 1 209 ? 2.557 21.907 -17.141 1.00 92.94 209 GLY A N 1
ATOM 1657 C CA . GLY A 1 209 ? 2.171 20.779 -17.982 1.00 92.94 209 GLY A CA 1
ATOM 1658 C C . GLY A 1 209 ? 3.244 20.350 -18.987 1.00 92.94 209 GLY A C 1
ATOM 1659 O O . GLY A 1 209 ? 2.965 19.522 -19.856 1.00 92.94 209 GLY A O 1
ATOM 1660 N N . LYS A 1 210 ? 4.473 20.879 -18.905 1.00 95.44 210 LYS A N 1
ATOM 1661 C CA . LYS A 1 210 ? 5.569 20.441 -19.775 1.00 95.44 210 LYS A CA 1
ATOM 1662 C C . LYS A 1 210 ? 6.031 19.060 -19.335 1.00 95.44 210 LYS A C 1
ATOM 1664 O O . LYS A 1 210 ? 6.299 18.840 -18.159 1.00 95.44 210 LYS A O 1
ATOM 1669 N N . VAL A 1 211 ? 6.181 18.142 -20.286 1.00 95.00 211 VAL A N 1
ATOM 1670 C CA . VAL A 1 211 ? 6.625 16.780 -19.978 1.00 95.00 211 VAL A CA 1
ATOM 1671 C C . VAL A 1 211 ? 8.065 16.768 -19.472 1.00 95.00 211 VAL A C 1
ATOM 1673 O O . VAL A 1 211 ? 8.948 17.423 -20.032 1.00 95.00 211 VAL A O 1
ATOM 1676 N N . MET A 1 212 ? 8.283 15.987 -18.418 1.00 94.69 212 MET A N 1
ATOM 1677 C CA . MET A 1 212 ? 9.562 15.833 -17.744 1.00 94.69 212 MET A CA 1
ATOM 1678 C C . MET A 1 212 ? 10.089 14.408 -17.892 1.00 94.69 212 MET A C 1
ATOM 1680 O O . MET A 1 212 ? 9.334 13.449 -18.014 1.00 94.69 212 MET A O 1
ATOM 1684 N N . SER A 1 213 ? 11.411 14.270 -17.845 1.00 93.06 213 SER A N 1
ATOM 1685 C CA . SER A 1 213 ? 12.096 12.979 -17.823 1.00 93.06 213 SER A CA 1
ATOM 1686 C C . SER A 1 213 ? 12.764 12.743 -16.472 1.00 93.06 213 SER A C 1
ATOM 1688 O O . SER A 1 213 ? 13.120 13.682 -15.751 1.00 93.06 213 SER A O 1
ATOM 1690 N N . CYS A 1 214 ? 13.012 11.478 -16.164 1.00 92.62 214 CYS A N 1
ATOM 1691 C CA . CYS A 1 214 ? 13.766 11.043 -14.997 1.00 92.62 214 CYS A CA 1
ATOM 1692 C C . CYS A 1 214 ? 14.681 9.868 -15.372 1.00 92.62 214 CYS A C 1
ATOM 1694 O O . CYS A 1 214 ? 14.574 9.308 -16.461 1.00 92.62 214 CYS A O 1
ATOM 1696 N N . ASP A 1 215 ? 15.592 9.510 -14.473 1.00 89.62 215 ASP A N 1
ATOM 1697 C CA . A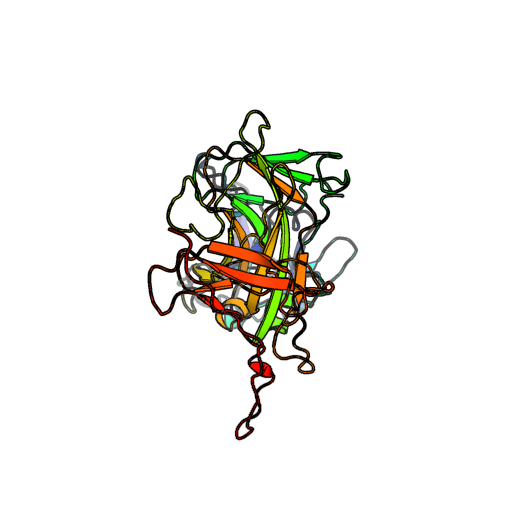SP A 1 215 ? 16.477 8.357 -14.600 1.00 89.62 215 ASP A CA 1
ATOM 1698 C C . ASP A 1 215 ? 16.039 7.262 -13.605 1.00 89.62 215 ASP A C 1
ATOM 1700 O O . ASP A 1 215 ? 16.170 7.454 -12.389 1.00 89.62 215 ASP A O 1
ATOM 1704 N N . PRO A 1 216 ? 15.529 6.110 -14.085 1.00 88.94 216 PRO A N 1
ATOM 1705 C CA . PRO A 1 216 ? 15.018 5.042 -13.225 1.00 88.94 216 PRO A CA 1
ATOM 1706 C C . PRO A 1 216 ? 16.124 4.331 -12.442 1.00 88.94 216 PRO A C 1
ATOM 1708 O O . PRO A 1 216 ? 15.846 3.662 -11.443 1.00 88.94 216 PRO A O 1
ATOM 1711 N N . ASN A 1 217 ? 17.384 4.491 -12.855 1.00 83.38 217 ASN A N 1
ATOM 1712 C CA . ASN A 1 217 ? 18.530 3.933 -12.151 1.00 83.38 217 ASN A CA 1
ATOM 1713 C C . ASN A 1 217 ? 19.017 4.884 -11.044 1.00 83.38 217 ASN A C 1
ATOM 1715 O O . ASN A 1 217 ? 19.627 4.441 -10.072 1.00 83.38 217 ASN A O 1
ATOM 1719 N N . ASN A 1 218 ? 18.711 6.183 -11.117 1.00 83.19 218 ASN 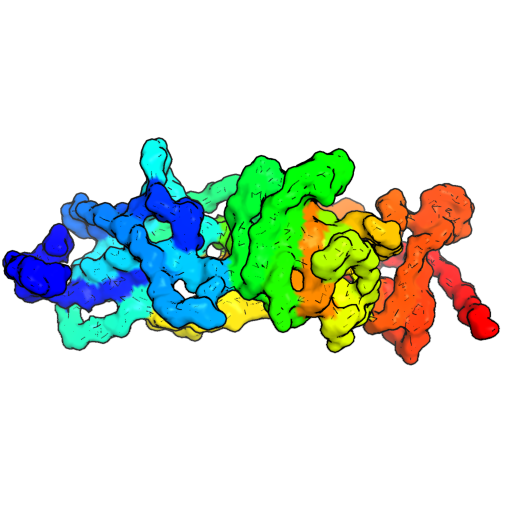A N 1
ATOM 1720 C CA . ASN A 1 218 ? 19.201 7.172 -10.162 1.00 83.19 218 ASN A CA 1
ATOM 1721 C C . ASN A 1 218 ? 18.246 7.383 -8.978 1.00 83.19 218 ASN A C 1
ATOM 1723 O O . ASN A 1 218 ? 17.411 8.279 -8.981 1.00 83.19 218 ASN A O 1
ATOM 1727 N N . LEU A 1 219 ? 18.417 6.591 -7.917 1.00 76.75 219 LEU A N 1
ATOM 1728 C CA . LEU A 1 219 ? 17.611 6.697 -6.687 1.00 76.75 219 LEU A CA 1
ATOM 1729 C C . LEU A 1 219 ? 18.136 7.724 -5.666 1.00 76.75 219 LEU A C 1
ATOM 1731 O O . LEU A 1 219 ? 17.471 7.991 -4.663 1.00 76.75 219 LEU A O 1
ATOM 1735 N N . SER A 1 220 ? 19.347 8.245 -5.874 1.00 79.00 220 SER A N 1
ATOM 1736 C CA . SER A 1 220 ? 20.051 9.091 -4.899 1.00 79.00 220 SER A CA 1
ATOM 1737 C C . SER A 1 220 ? 19.876 10.580 -5.186 1.00 79.00 220 SER A C 1
ATOM 1739 O O . SER A 1 220 ? 19.843 11.392 -4.260 1.00 79.00 220 SER A O 1
ATOM 1741 N N . ASP A 1 221 ? 19.764 10.955 -6.460 1.00 84.50 221 ASP A N 1
ATOM 1742 C CA . ASP A 1 221 ? 19.565 12.338 -6.872 1.00 84.50 221 ASP A CA 1
ATOM 1743 C C . ASP A 1 221 ? 18.074 12.684 -6.863 1.00 84.50 221 ASP A C 1
ATOM 1745 O O . ASP A 1 221 ? 17.322 12.331 -7.773 1.00 84.50 221 ASP A O 1
ATOM 1749 N N . LYS A 1 222 ? 17.648 13.435 -5.846 1.00 85.50 222 LYS A N 1
ATOM 1750 C CA . LYS A 1 222 ? 16.264 13.913 -5.699 1.00 85.50 222 LYS A CA 1
ATOM 1751 C C . LYS A 1 222 ? 15.748 14.754 -6.877 1.00 85.50 222 LYS A C 1
ATOM 1753 O O . LYS A 1 222 ? 14.548 15.003 -6.944 1.00 85.50 222 LYS A O 1
ATOM 1758 N N . TYR A 1 223 ? 16.624 15.243 -7.759 1.00 87.06 223 TYR A N 1
ATOM 1759 C CA . TYR A 1 223 ? 16.241 16.045 -8.922 1.00 87.06 223 TYR A CA 1
ATOM 1760 C C . TYR A 1 223 ? 16.063 15.221 -10.199 1.00 87.06 223 TYR A C 1
ATOM 1762 O O . TYR A 1 223 ? 15.387 15.687 -11.116 1.00 87.06 223 TYR A O 1
ATOM 1770 N N . LYS A 1 224 ? 16.651 14.019 -10.257 1.00 87.62 224 LYS A N 1
ATOM 1771 C CA . LYS A 1 224 ? 16.642 13.141 -11.440 1.00 87.62 224 LYS A CA 1
ATOM 1772 C C . LYS A 1 224 ? 15.930 11.810 -11.219 1.00 87.62 224 LYS A C 1
ATOM 1774 O O . LYS A 1 224 ? 15.680 11.109 -12.189 1.00 87.62 224 LYS A O 1
ATOM 1779 N N . SER A 1 225 ? 15.613 11.462 -9.979 1.00 90.25 225 SER A N 1
ATOM 1780 C CA . SER A 1 225 ? 14.941 10.209 -9.622 1.00 90.25 225 SER A CA 1
ATOM 1781 C C . SER A 1 225 ? 13.539 10.121 -10.207 1.00 90.25 225 SER A C 1
ATOM 1783 O O . SER A 1 225 ? 12.752 11.071 -10.145 1.00 90.25 225 SER A O 1
ATOM 1785 N N . CYS A 1 226 ? 13.233 8.947 -10.751 1.00 93.38 226 CYS A N 1
ATOM 1786 C CA . CYS A 1 226 ? 11.871 8.563 -11.087 1.00 93.38 226 CYS A CA 1
ATOM 1787 C C . CYS A 1 226 ? 11.063 8.232 -9.828 1.00 93.38 226 CYS A C 1
ATOM 1789 O O . CYS A 1 226 ? 11.654 7.837 -8.817 1.00 93.38 226 CYS A O 1
ATOM 1791 N N . PRO A 1 227 ? 9.722 8.339 -9.888 1.00 94.31 227 PRO A N 1
ATOM 1792 C CA . PRO A 1 227 ? 8.863 7.846 -8.826 1.00 94.31 227 PRO A CA 1
ATOM 1793 C C . PRO A 1 227 ? 9.155 6.383 -8.504 1.00 94.31 227 PRO A C 1
ATOM 1795 O O . PRO A 1 227 ? 9.475 5.577 -9.378 1.00 94.31 227 PRO A O 1
ATOM 1798 N N . VAL A 1 228 ? 9.002 6.046 -7.234 1.00 93.25 228 VAL A N 1
ATOM 1799 C CA . VAL A 1 228 ? 9.150 4.685 -6.720 1.00 93.25 228 VAL A CA 1
ATOM 1800 C C . VAL A 1 228 ? 7.998 4.363 -5.785 1.00 93.25 228 VAL A C 1
ATOM 1802 O O . VAL A 1 228 ? 7.398 5.269 -5.193 1.00 93.25 228 VAL A O 1
ATOM 1805 N N . VAL A 1 229 ? 7.726 3.067 -5.624 1.00 94.69 229 VAL A N 1
ATOM 1806 C CA . VAL A 1 229 ? 6.685 2.586 -4.710 1.00 94.69 229 VAL A CA 1
ATOM 1807 C C . VAL A 1 229 ? 7.257 2.024 -3.414 1.00 94.69 229 VAL A C 1
ATOM 1809 O O . VAL A 1 229 ? 8.265 1.318 -3.417 1.00 94.69 229 VAL A O 1
ATOM 1812 N N . TYR A 1 230 ? 6.596 2.326 -2.296 1.00 92.50 230 TYR A N 1
ATOM 1813 C CA . TYR A 1 230 ? 6.868 1.729 -0.986 1.00 92.50 230 TYR A CA 1
ATOM 1814 C C . TYR A 1 230 ? 5.582 1.261 -0.320 1.00 92.50 230 TYR A C 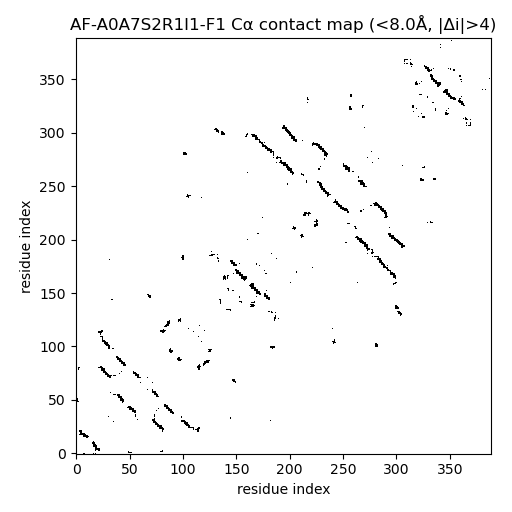1
ATOM 1816 O O . TYR A 1 230 ? 4.542 1.896 -0.467 1.00 92.50 230 TYR A O 1
ATOM 1824 N N . LEU A 1 231 ? 5.681 0.216 0.499 1.00 94.69 231 LEU A N 1
ATOM 1825 C CA . LEU A 1 231 ? 4.626 -0.161 1.435 1.00 94.69 231 LEU A CA 1
ATOM 1826 C C . LEU A 1 231 ? 5.059 0.260 2.839 1.00 94.69 231 LEU A C 1
ATOM 1828 O O . LEU A 1 231 ? 6.071 -0.218 3.358 1.00 94.69 231 LEU A O 1
ATOM 1832 N N . LYS A 1 232 ? 4.317 1.175 3.458 1.00 94.44 232 LYS A N 1
ATOM 1833 C CA . LYS A 1 232 ? 4.486 1.512 4.873 1.00 94.44 232 LYS A CA 1
ATOM 1834 C C . LYS A 1 232 ? 3.505 0.674 5.670 1.00 94.44 232 LYS A C 1
ATOM 1836 O O . LYS A 1 232 ? 2.303 0.843 5.509 1.00 94.44 232 LYS A O 1
ATOM 1841 N N . SER A 1 233 ? 4.014 -0.166 6.554 1.00 95.50 233 SER A N 1
ATOM 1842 C CA . SER A 1 233 ? 3.205 -0.908 7.513 1.00 95.50 233 SER A CA 1
ATOM 1843 C C . SER A 1 233 ? 3.271 -0.253 8.884 1.00 95.50 233 SER A C 1
ATOM 1845 O O . SER A 1 233 ? 4.352 0.148 9.329 1.00 95.50 233 SER A O 1
ATOM 1847 N N . GLU A 1 234 ? 2.155 -0.207 9.592 1.00 95.56 234 GLU A N 1
ATOM 1848 C CA . GLU A 1 234 ? 2.108 0.139 11.009 1.00 95.56 234 GLU A CA 1
ATOM 1849 C C . GLU A 1 234 ? 1.696 -1.089 11.809 1.00 95.56 234 GLU A C 1
ATOM 1851 O O . GLU A 1 234 ? 0.795 -1.818 11.414 1.00 95.56 234 GLU A O 1
ATOM 1856 N N . ARG A 1 235 ? 2.382 -1.331 12.924 1.00 95.19 235 ARG A N 1
ATOM 1857 C CA . ARG A 1 235 ? 2.099 -2.436 13.847 1.00 95.19 235 ARG A CA 1
ATOM 1858 C C . ARG A 1 235 ? 2.217 -1.953 15.279 1.00 95.19 235 ARG A C 1
ATOM 1860 O O . ARG A 1 235 ? 2.894 -0.947 15.515 1.00 95.19 235 ARG A O 1
ATOM 1867 N N . HIS A 1 236 ? 1.619 -2.662 16.226 1.00 94.56 236 HIS A N 1
ATOM 1868 C CA . HIS A 1 236 ? 1.796 -2.341 17.638 1.00 94.56 236 HIS A CA 1
ATOM 1869 C C . HIS A 1 236 ? 3.274 -2.347 18.034 1.00 94.56 236 HIS A C 1
ATOM 1871 O O . HIS A 1 236 ? 4.069 -3.174 17.575 1.00 94.56 236 HIS A O 1
ATOM 1877 N N . LYS A 1 237 ? 3.665 -1.365 18.849 1.00 93.50 237 LYS A N 1
ATOM 1878 C CA . LYS A 1 237 ? 5.037 -1.258 19.356 1.00 93.50 237 LYS A CA 1
ATOM 1879 C C . LYS A 1 237 ? 5.348 -2.365 20.367 1.00 93.50 237 LYS A C 1
ATOM 1881 O O . LYS A 1 237 ? 6.477 -2.851 20.399 1.00 93.50 237 LYS A O 1
ATOM 1886 N N . ASP A 1 238 ? 4.349 -2.732 21.160 1.00 93.50 238 ASP A N 1
ATOM 1887 C CA . ASP A 1 238 ? 4.399 -3.700 22.249 1.00 93.50 238 ASP A CA 1
ATOM 1888 C C . ASP A 1 238 ? 2.980 -4.241 22.525 1.00 93.50 238 ASP A C 1
ATOM 1890 O O . ASP A 1 238 ? 2.012 -3.839 21.873 1.00 93.50 238 ASP A O 1
ATOM 1894 N N . SER A 1 239 ? 2.855 -5.164 23.480 1.00 93.75 239 SER A N 1
ATOM 1895 C CA . SER A 1 239 ? 1.590 -5.826 23.817 1.00 93.75 239 SER A CA 1
ATOM 1896 C C . SER A 1 239 ? 0.557 -4.919 24.488 1.00 93.75 239 SER A C 1
ATOM 1898 O O . SER A 1 239 ? -0.600 -5.315 24.568 1.00 93.75 239 SER A O 1
ATOM 1900 N N . SER A 1 240 ? 0.923 -3.709 24.938 1.00 93.44 240 SER A N 1
ATOM 1901 C CA . SER A 1 240 ? -0.049 -2.762 25.506 1.00 93.44 240 SER A CA 1
ATOM 1902 C C . SER A 1 240 ? -1.012 -2.213 24.455 1.00 93.44 240 SER A C 1
ATOM 1904 O O . SER A 1 240 ? -2.034 -1.636 24.814 1.00 93.44 240 SER A O 1
ATOM 1906 N N . LYS A 1 241 ? -0.658 -2.335 23.163 1.00 95.25 241 LYS A N 1
ATOM 1907 C CA . LYS A 1 241 ? -1.398 -1.783 22.019 1.00 95.25 241 LYS A CA 1
ATOM 1908 C C . LYS A 1 241 ? -1.698 -0.275 22.120 1.00 95.25 241 LYS A C 1
ATOM 1910 O O . LYS A 1 241 ? -2.542 0.246 21.400 1.00 95.25 241 LYS A O 1
ATOM 1915 N N . MET A 1 242 ? -0.966 0.468 22.951 1.00 94.06 242 MET A N 1
ATOM 1916 C CA . MET A 1 242 ? -1.174 1.914 23.123 1.00 94.06 242 MET A CA 1
ATOM 1917 C C . MET A 1 242 ? -0.550 2.751 22.000 1.00 94.06 242 MET A C 1
ATOM 1919 O O . MET A 1 242 ? -0.938 3.893 21.765 1.00 94.06 242 MET A O 1
ATOM 1923 N N . THR A 1 243 ? 0.475 2.220 21.325 1.00 92.44 243 THR A N 1
ATOM 1924 C CA . THR A 1 243 ? 1.209 2.944 20.280 1.00 92.44 243 THR A CA 1
ATOM 1925 C C . THR A 1 243 ? 1.587 2.040 19.115 1.00 92.44 243 THR A C 1
ATOM 1927 O O . THR A 1 243 ? 1.701 0.818 19.250 1.00 92.44 243 THR A O 1
ATOM 1930 N N . TYR A 1 244 ? 1.840 2.664 17.964 1.00 91.50 244 TYR A N 1
ATOM 1931 C CA . TYR A 1 244 ? 2.305 1.985 16.761 1.00 91.50 244 TYR A CA 1
ATOM 1932 C C . TYR A 1 244 ? 3.758 2.316 16.445 1.00 91.50 244 TYR A C 1
ATOM 1934 O O . TYR A 1 244 ? 4.256 3.413 16.702 1.00 91.50 244 TYR A O 1
ATOM 1942 N N . LYS A 1 245 ? 4.424 1.368 15.792 1.00 92.06 245 LYS A N 1
ATOM 1943 C CA . LYS A 1 245 ? 5.703 1.562 15.122 1.00 92.06 245 LYS A CA 1
ATOM 1944 C C . LYS A 1 245 ? 5.505 1.394 13.620 1.00 92.06 245 LYS A C 1
ATOM 1946 O O . LYS A 1 245 ? 5.018 0.364 13.157 1.00 92.06 245 LYS A O 1
ATOM 1951 N N . ALA A 1 246 ? 5.945 2.391 12.858 1.00 90.50 246 ALA A N 1
ATOM 1952 C CA . ALA A 1 246 ? 5.987 2.308 11.406 1.00 90.50 246 ALA A CA 1
ATOM 1953 C C . ALA A 1 246 ? 7.228 1.533 10.940 1.00 90.50 246 ALA A C 1
ATOM 1955 O O . ALA A 1 246 ? 8.321 1.680 11.492 1.00 90.50 246 ALA A O 1
ATOM 1956 N N . SER A 1 247 ? 7.058 0.736 9.894 1.00 88.62 247 SER A N 1
ATOM 1957 C CA . SER A 1 247 ? 8.132 0.103 9.132 1.00 88.62 247 SER A CA 1
ATOM 1958 C C . SER A 1 247 ? 7.892 0.352 7.649 1.00 88.62 247 SER A C 1
ATOM 1960 O O . SER A 1 247 ? 6.752 0.469 7.207 1.00 88.62 247 SER A O 1
ATOM 1962 N N . TYR A 1 248 ? 8.971 0.465 6.883 1.00 83.06 248 TYR A N 1
ATOM 1963 C CA . TYR A 1 248 ? 8.901 0.694 5.446 1.00 83.06 248 TYR A CA 1
ATOM 1964 C C . TYR A 1 248 ? 9.476 -0.524 4.750 1.00 83.06 248 TYR A C 1
ATOM 1966 O O . TYR A 1 248 ? 10.671 -0.798 4.871 1.00 83.06 248 TYR A O 1
ATOM 1974 N N . GLN A 1 249 ? 8.633 -1.248 4.023 1.00 78.25 249 GLN A N 1
ATOM 1975 C CA . GLN A 1 249 ? 9.099 -2.287 3.129 1.00 78.25 249 GLN A CA 1
ATOM 1976 C C . GLN A 1 249 ? 9.331 -1.676 1.747 1.00 78.25 249 GLN A C 1
ATOM 1978 O O . GLN A 1 249 ? 8.422 -1.155 1.098 1.00 78.25 249 GLN A O 1
ATOM 1983 N N . SER A 1 250 ? 10.579 -1.743 1.292 1.00 64.12 250 SER A N 1
ATOM 1984 C CA . SER A 1 250 ? 10.940 -1.411 -0.081 1.00 64.12 250 SER A CA 1
ATOM 1985 C C . SER A 1 250 ? 10.840 -2.662 -0.949 1.00 64.12 250 SER A C 1
ATOM 1987 O O . SER A 1 250 ? 11.741 -3.497 -0.915 1.00 64.12 250 SER A O 1
ATOM 1989 N N . GLY A 1 251 ? 9.777 -2.782 -1.739 1.00 63.09 251 GLY A N 1
ATOM 1990 C CA . GLY A 1 251 ? 9.857 -3.440 -3.045 1.00 63.09 251 GLY A CA 1
ATOM 1991 C C . GLY A 1 251 ? 10.060 -2.323 -4.056 1.00 63.09 251 GLY A C 1
ATOM 1992 O O . GLY A 1 251 ? 9.243 -1.412 -4.123 1.00 63.09 251 GLY A O 1
ATOM 1993 N N . LYS A 1 252 ? 11.212 -2.266 -4.726 1.00 73.50 252 LYS A N 1
ATOM 1994 C CA . LYS A 1 252 ? 11.563 -1.097 -5.540 1.00 73.50 252 LYS A CA 1
ATOM 1995 C C . LYS A 1 252 ? 10.822 -1.173 -6.872 1.00 73.50 252 LYS A C 1
ATOM 1997 O O . LYS A 1 252 ? 11.427 -1.553 -7.865 1.00 73.50 252 LYS A O 1
ATOM 2002 N N . ALA A 1 253 ? 9.540 -0.812 -6.894 1.00 91.38 253 ALA A N 1
ATOM 2003 C CA . ALA A 1 253 ? 8.897 -0.562 -8.174 1.00 91.38 253 ALA A CA 1
ATOM 2004 C C . ALA A 1 253 ? 9.597 0.623 -8.850 1.00 91.38 253 ALA A C 1
ATOM 2006 O O . ALA A 1 253 ? 9.834 1.646 -8.198 1.00 91.38 253 ALA A O 1
ATOM 2007 N N . LYS A 1 254 ? 9.962 0.462 -10.121 1.00 90.75 254 LYS A N 1
ATOM 2008 C CA . LYS A 1 254 ? 10.693 1.448 -10.932 1.00 90.75 254 LYS A CA 1
ATOM 2009 C C . LYS A 1 254 ? 10.095 1.502 -12.331 1.00 90.75 254 LYS A C 1
ATOM 2011 O O . LYS A 1 254 ? 9.362 0.594 -12.724 1.00 90.75 254 LYS A O 1
ATOM 2016 N N . PHE A 1 255 ? 10.387 2.568 -13.070 1.00 93.62 255 PHE A N 1
ATOM 2017 C CA . PHE A 1 255 ? 9.987 2.596 -14.467 1.00 93.62 255 PHE A CA 1
ATOM 2018 C C . PHE A 1 255 ? 10.699 1.513 -15.269 1.00 93.62 255 PHE A C 1
ATOM 2020 O O . PHE A 1 255 ? 11.912 1.317 -15.144 1.00 93.62 255 PHE A O 1
ATOM 2027 N N . ILE A 1 256 ? 9.910 0.835 -16.092 1.00 93.69 256 ILE A N 1
ATOM 2028 C CA . ILE A 1 256 ? 10.374 -0.142 -17.063 1.00 93.69 256 ILE A CA 1
ATOM 2029 C C . ILE A 1 256 ? 11.010 0.590 -18.240 1.00 93.69 256 ILE A C 1
ATOM 2031 O O . ILE A 1 256 ? 10.528 1.635 -18.661 1.00 93.69 256 ILE A O 1
ATOM 2035 N N . GLN A 1 257 ? 12.123 0.058 -18.740 1.00 91.62 257 GLN A N 1
ATOM 2036 C CA . GLN A 1 257 ? 12.879 0.640 -19.846 1.00 91.62 257 GLN A CA 1
ATOM 2037 C C . GLN A 1 257 ? 12.587 -0.104 -21.163 1.00 91.62 257 GLN A C 1
ATOM 2039 O O . GLN A 1 257 ? 12.347 -1.315 -21.125 1.00 91.62 257 GLN A O 1
ATOM 2044 N N . PRO A 1 258 ? 12.647 0.577 -22.324 1.00 90.25 258 PRO A N 1
ATOM 2045 C CA . PRO A 1 258 ? 12.951 2.003 -22.501 1.00 90.25 258 PRO A CA 1
ATOM 2046 C C . PRO A 1 258 ? 11.822 2.921 -22.009 1.00 90.25 258 PRO A C 1
ATOM 2048 O O . PRO A 1 258 ? 10.666 2.514 -21.976 1.00 90.25 258 PRO A O 1
ATOM 2051 N N . LEU A 1 259 ? 12.173 4.154 -21.624 1.00 91.00 259 LEU A N 1
ATOM 2052 C CA . LEU A 1 259 ? 11.166 5.166 -21.305 1.00 91.00 259 LEU A CA 1
ATOM 2053 C C . LEU A 1 259 ? 10.630 5.802 -22.589 1.00 91.00 259 LEU A C 1
ATOM 2055 O O . LEU A 1 259 ? 11.413 6.242 -23.434 1.00 91.00 259 LEU A O 1
ATOM 2059 N N . GLU A 1 260 ? 9.313 5.924 -22.694 1.00 89.12 260 GLU A N 1
ATOM 2060 C CA . GLU A 1 260 ? 8.654 6.700 -23.735 1.00 89.12 260 GLU A CA 1
ATOM 2061 C C . GLU A 1 260 ? 8.789 8.192 -23.421 1.00 89.12 260 GLU A C 1
ATOM 2063 O O . GLU A 1 260 ? 8.312 8.701 -22.400 1.00 89.12 260 GLU A O 1
ATOM 2068 N N . SER A 1 261 ? 9.492 8.909 -24.297 1.00 86.06 261 SER A N 1
ATOM 2069 C CA . SER A 1 261 ? 9.672 10.352 -24.162 1.00 86.06 261 SER A CA 1
ATOM 2070 C C . SER A 1 261 ? 8.355 11.065 -24.430 1.00 86.06 261 SER A C 1
ATOM 2072 O O . SER A 1 261 ? 7.738 10.861 -25.471 1.00 86.06 261 SER A O 1
ATOM 2074 N N . GLY A 1 262 ? 7.944 11.951 -23.525 1.00 84.62 262 GLY A N 1
ATOM 2075 C CA . GLY A 1 262 ? 6.740 12.748 -23.743 1.00 84.62 262 GLY A CA 1
ATOM 2076 C C . GLY A 1 262 ? 5.444 12.085 -23.268 1.00 84.62 262 GLY A C 1
ATOM 2077 O O . GLY A 1 262 ? 4.404 12.751 -23.301 1.00 84.62 262 GLY A O 1
ATOM 2078 N N . ASP A 1 263 ? 5.484 10.831 -22.804 1.00 93.69 263 ASP A N 1
ATOM 2079 C CA . ASP A 1 263 ? 4.265 10.065 -22.545 1.00 93.69 263 ASP A CA 1
ATOM 2080 C C . ASP A 1 263 ? 4.251 9.244 -21.246 1.00 93.69 263 ASP A C 1
ATOM 2082 O O . ASP A 1 263 ? 5.130 9.371 -20.386 1.00 93.69 263 ASP A O 1
ATOM 2086 N N . PHE A 1 264 ? 3.175 8.480 -21.056 1.00 97.06 264 PHE A N 1
ATOM 2087 C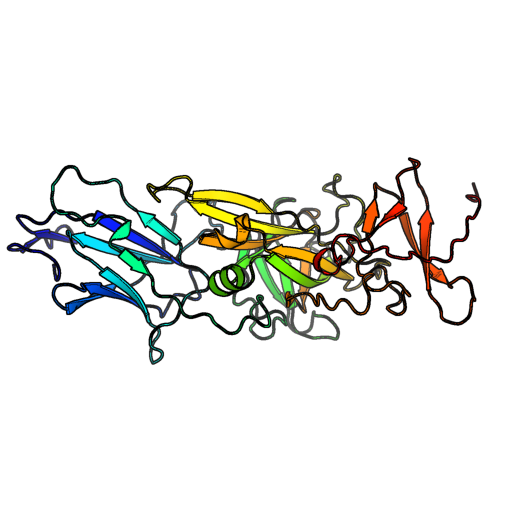 CA . PHE A 1 264 ? 3.012 7.550 -19.950 1.00 97.06 264 PHE A CA 1
ATOM 2088 C C . PHE A 1 264 ? 4.064 6.443 -19.989 1.00 97.06 264 PHE A C 1
ATOM 2090 O O . PHE A 1 264 ? 4.346 5.839 -21.014 1.00 97.06 264 PHE A O 1
ATOM 2097 N N . ASN A 1 265 ? 4.620 6.152 -18.822 1.00 96.94 265 ASN A N 1
ATOM 2098 C CA . ASN A 1 265 ? 5.608 5.111 -18.618 1.00 96.94 265 ASN A CA 1
ATOM 2099 C C . ASN A 1 265 ? 5.116 4.141 -17.545 1.00 96.94 265 ASN A C 1
ATOM 2101 O O . ASN A 1 265 ? 4.519 4.552 -16.545 1.00 96.94 265 ASN A O 1
ATOM 2105 N N . LEU A 1 266 ? 5.389 2.852 -17.735 1.00 97.19 266 LEU A N 1
ATOM 2106 C CA . LEU A 1 266 ? 4.987 1.814 -16.795 1.00 97.19 266 LEU A CA 1
ATOM 2107 C C . LEU A 1 266 ? 5.923 1.791 -15.579 1.00 97.19 266 LEU A C 1
ATOM 2109 O O . LEU A 1 266 ? 7.106 1.475 -15.696 1.00 97.19 266 LEU A O 1
ATOM 2113 N N . LEU A 1 267 ? 5.377 2.075 -14.397 1.00 96.50 267 LEU A N 1
ATOM 2114 C CA . LEU A 1 267 ? 5.983 1.808 -13.094 1.00 96.50 267 LEU A CA 1
ATOM 2115 C C . LEU A 1 267 ? 5.599 0.395 -12.656 1.00 96.50 267 LEU A C 1
ATOM 2117 O O . LEU A 1 267 ? 4.417 0.101 -12.495 1.00 96.50 267 LEU A O 1
ATOM 2121 N N . HIS A 1 268 ? 6.582 -0.476 -12.433 1.00 96.06 268 HIS A N 1
ATOM 2122 C CA . HIS A 1 268 ? 6.336 -1.877 -12.082 1.00 96.06 268 HIS A CA 1
ATOM 2123 C C . HIS A 1 268 ? 7.255 -2.359 -10.970 1.00 96.06 268 HIS A C 1
ATOM 2125 O O . HIS A 1 268 ? 8.408 -1.936 -10.884 1.00 96.06 268 HIS A O 1
ATOM 2131 N N . GLY A 1 269 ? 6.743 -3.247 -10.117 1.00 93.12 269 GLY A N 1
ATOM 2132 C CA . GLY A 1 269 ? 7.546 -3.953 -9.125 1.00 93.12 269 GLY A CA 1
ATOM 2133 C C . GLY A 1 269 ? 6.819 -5.140 -8.505 1.00 93.12 269 GLY A C 1
ATOM 2134 O O . GLY A 1 269 ? 5.593 -5.218 -8.533 1.00 93.12 269 GLY A O 1
ATOM 2135 N N . VAL A 1 270 ? 7.586 -6.048 -7.902 1.00 92.25 270 VAL A N 1
ATOM 21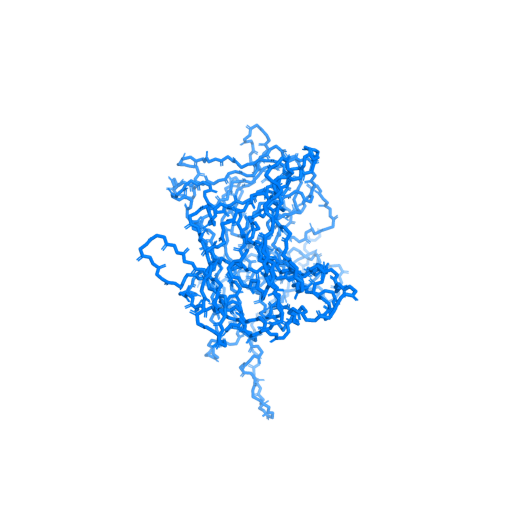36 C CA . VAL A 1 270 ? 7.064 -7.230 -7.204 1.00 92.25 270 VAL A CA 1
ATOM 2137 C C . VAL A 1 270 ? 7.426 -7.159 -5.718 1.00 92.25 270 VAL A C 1
ATOM 2139 O O . VAL A 1 270 ? 8.573 -6.896 -5.349 1.00 92.25 270 VAL A O 1
ATOM 2142 N N . PHE A 1 271 ? 6.445 -7.392 -4.847 1.00 92.19 271 PHE A N 1
ATOM 2143 C CA . PHE A 1 271 ? 6.556 -7.260 -3.395 1.00 92.19 271 PHE A CA 1
ATOM 2144 C C . PHE A 1 271 ? 6.256 -8.593 -2.728 1.00 92.19 271 PHE A C 1
ATOM 2146 O O . PHE A 1 271 ? 5.187 -9.155 -2.925 1.00 92.19 271 PHE A O 1
ATOM 2153 N N . ARG A 1 272 ? 7.148 -9.090 -1.871 1.00 91.94 272 ARG A N 1
ATOM 2154 C CA . ARG A 1 272 ? 6.814 -10.236 -1.017 1.00 91.94 272 ARG A CA 1
ATOM 2155 C C . ARG A 1 272 ? 5.920 -9.789 0.137 1.00 91.94 272 ARG A C 1
ATOM 2157 O O . ARG A 1 272 ? 6.292 -8.861 0.860 1.00 91.94 272 ARG A O 1
ATOM 2164 N N . ILE A 1 273 ? 4.818 -10.493 0.377 1.00 93.81 273 ILE A N 1
ATOM 2165 C CA . ILE A 1 273 ? 4.027 -10.342 1.598 1.00 93.81 273 ILE A CA 1
ATOM 2166 C C . ILE A 1 273 ? 4.788 -11.022 2.737 1.00 93.81 273 ILE A C 1
ATOM 2168 O O . ILE A 1 273 ? 4.706 -12.230 2.945 1.00 93.81 273 ILE A O 1
ATOM 2172 N N . SER A 1 274 ? 5.616 -10.244 3.430 1.00 93.56 274 SER A N 1
ATOM 2173 C CA . SER A 1 274 ? 6.406 -10.723 4.564 1.00 93.56 274 SER A CA 1
ATOM 2174 C C . SER A 1 274 ? 5.536 -10.913 5.810 1.00 93.56 274 SER A C 1
ATOM 2176 O O . SER A 1 274 ? 4.455 -10.335 5.910 1.00 93.56 274 SER A O 1
ATOM 2178 N N . GLU A 1 275 ? 6.040 -11.631 6.814 1.00 94.06 275 GLU A N 1
ATOM 2179 C CA . GLU A 1 275 ? 5.407 -11.686 8.143 1.00 94.06 275 GLU A CA 1
ATOM 2180 C C . GLU A 1 275 ? 5.236 -10.291 8.762 1.00 94.06 275 GLU A C 1
ATOM 2182 O O . GLU A 1 275 ? 4.285 -10.039 9.493 1.00 94.06 275 GLU A O 1
ATOM 2187 N N . THR A 1 276 ? 6.127 -9.345 8.440 1.00 93.44 276 THR A N 1
ATOM 2188 C CA . THR A 1 276 ? 5.991 -7.961 8.917 1.00 93.44 276 THR A CA 1
ATOM 2189 C C . THR A 1 276 ? 4.766 -7.271 8.320 1.00 93.44 276 THR A C 1
ATOM 2191 O O . THR A 1 276 ? 4.120 -6.510 9.034 1.00 93.44 276 THR A O 1
ATOM 2194 N N . LEU A 1 277 ? 4.428 -7.541 7.053 1.00 94.62 277 LEU A N 1
ATOM 2195 C CA . LEU A 1 277 ? 3.183 -7.056 6.446 1.00 94.62 277 LEU A CA 1
ATOM 2196 C C . LEU A 1 277 ? 1.968 -7.847 6.943 1.00 94.62 277 LEU A C 1
ATOM 2198 O O . LEU A 1 277 ? 0.933 -7.249 7.204 1.00 94.62 277 LEU A O 1
ATOM 2202 N N . GLY A 1 278 ? 2.101 -9.164 7.129 1.00 95.31 278 GLY A N 1
ATOM 2203 C CA . GLY A 1 278 ? 1.047 -10.006 7.706 1.00 95.31 278 GLY A CA 1
ATOM 2204 C C . GLY A 1 278 ? 0.618 -9.568 9.107 1.00 95.31 278 GLY A C 1
ATOM 2205 O O . GLY A 1 278 ? -0.562 -9.583 9.429 1.00 95.31 278 GLY A O 1
ATOM 2206 N N . ASN A 1 279 ? 1.566 -9.100 9.917 1.00 94.56 279 ASN A N 1
ATOM 2207 C CA . ASN A 1 279 ? 1.323 -8.622 11.281 1.00 94.56 279 ASN A CA 1
ATOM 2208 C C . ASN A 1 279 ? 1.081 -7.103 11.356 1.00 94.56 279 ASN A C 1
ATOM 2210 O O . ASN A 1 279 ? 1.246 -6.504 12.419 1.00 94.56 279 ASN A O 1
ATOM 2214 N N . ALA A 1 280 ? 0.785 -6.451 10.231 1.00 96.50 280 ALA A N 1
ATOM 2215 C CA . ALA A 1 280 ? 0.472 -5.031 10.207 1.00 96.50 280 ALA A CA 1
ATOM 2216 C C . ALA A 1 280 ? -1.003 -4.780 10.556 1.00 96.50 280 ALA A C 1
ATOM 2218 O O . ALA A 1 280 ? -1.888 -5.534 10.156 1.00 96.50 280 ALA A O 1
ATOM 2219 N N . GLU A 1 281 ? -1.252 -3.667 11.242 1.00 96.06 281 GLU A N 1
ATOM 2220 C CA . GLU A 1 281 ? -2.591 -3.139 11.523 1.00 96.06 281 GLU A CA 1
ATOM 2221 C C . GLU A 1 281 ? -3.062 -2.171 10.440 1.00 96.06 281 GLU A C 1
ATOM 2223 O O . GLU A 1 281 ? -4.254 -1.962 10.260 1.00 96.06 281 GLU A O 1
ATOM 2228 N N . SER A 1 282 ? -2.133 -1.569 9.698 1.00 96.62 282 SER A N 1
ATOM 2229 C CA . SER A 1 282 ? -2.429 -0.812 8.484 1.00 96.62 282 SER A CA 1
ATOM 2230 C C . SER A 1 282 ? -1.249 -0.892 7.521 1.00 96.62 282 SER A C 1
ATOM 2232 O O . SER A 1 282 ? -0.088 -0.988 7.936 1.00 96.62 282 SER A O 1
ATOM 2234 N N . ILE A 1 283 ? -1.541 -0.860 6.221 1.00 96.81 283 ILE A N 1
ATOM 2235 C CA . ILE A 1 283 ? -0.533 -0.764 5.167 1.00 96.81 283 ILE A CA 1
ATOM 2236 C C . ILE A 1 283 ? -0.956 0.341 4.215 1.00 96.81 283 ILE A C 1
ATOM 2238 O O . ILE A 1 283 ? -2.067 0.317 3.697 1.00 96.81 283 ILE A O 1
ATOM 2242 N N . PHE A 1 284 ? -0.060 1.289 3.963 1.00 96.00 284 PHE A N 1
ATOM 2243 C CA . PHE A 1 284 ? -0.258 2.345 2.979 1.00 96.00 284 PHE A CA 1
ATOM 2244 C C . PHE A 1 284 ? 0.773 2.212 1.859 1.00 96.00 284 PHE A C 1
ATOM 2246 O O . PHE A 1 284 ? 1.981 2.147 2.118 1.00 96.00 284 PHE A O 1
ATOM 2253 N N . LEU A 1 285 ? 0.297 2.183 0.618 1.00 96.38 285 LEU A N 1
ATOM 2254 C CA . LEU A 1 285 ? 1.117 2.210 -0.585 1.00 96.38 285 LEU A CA 1
ATOM 2255 C C . LEU A 1 285 ? 1.467 3.656 -0.933 1.00 96.38 285 LEU A C 1
ATOM 2257 O O . LEU A 1 285 ? 0.578 4.475 -1.099 1.00 96.38 285 LEU A O 1
ATOM 2261 N N . TYR A 1 286 ? 2.752 3.971 -1.065 1.00 94.44 286 TYR A N 1
ATOM 2262 C CA . TYR A 1 286 ? 3.256 5.294 -1.440 1.00 94.44 286 TYR A CA 1
ATOM 2263 C C . TYR A 1 286 ? 3.813 5.265 -2.855 1.00 94.44 286 TYR A C 1
ATOM 2265 O O . TYR A 1 286 ? 4.733 4.493 -3.091 1.00 94.44 286 TYR A O 1
ATOM 2273 N N . ILE A 1 287 ? 3.389 6.180 -3.725 1.00 96.06 287 ILE A N 1
ATOM 2274 C CA . ILE A 1 287 ? 4.129 6.575 -4.931 1.00 96.06 287 ILE A CA 1
ATOM 2275 C C . ILE A 1 287 ? 4.819 7.906 -4.620 1.00 96.06 287 ILE A C 1
ATOM 2277 O O . ILE A 1 287 ? 4.164 8.927 -4.409 1.00 96.06 287 ILE A O 1
ATOM 2281 N N . THR A 1 288 ? 6.147 7.902 -4.501 1.00 94.00 288 THR A N 1
ATOM 2282 C CA . THR A 1 288 ? 6.905 9.045 -3.959 1.00 94.00 288 THR A CA 1
ATOM 2283 C C . THR A 1 288 ? 8.325 9.119 -4.522 1.00 94.00 288 THR A C 1
ATOM 2285 O O . THR A 1 288 ? 8.665 8.385 -5.448 1.00 94.00 288 THR A O 1
ATOM 2288 N N . ARG A 1 289 ? 9.169 9.985 -3.941 1.00 91.12 289 ARG A N 1
ATOM 2289 C CA . ARG A 1 289 ? 10.604 10.100 -4.224 1.00 91.12 289 ARG A CA 1
ATOM 2290 C C . ARG A 1 289 ? 10.904 10.463 -5.677 1.00 91.12 289 ARG A C 1
ATOM 2292 O O . ARG A 1 289 ? 11.766 9.887 -6.325 1.00 91.12 289 ARG A O 1
ATOM 2299 N N . PHE A 1 290 ? 10.222 11.500 -6.139 1.00 91.38 290 PHE A N 1
ATOM 2300 C CA . PHE A 1 290 ? 10.501 12.184 -7.397 1.00 91.38 290 PHE A CA 1
ATOM 2301 C C . PHE A 1 290 ? 10.589 13.693 -7.162 1.00 91.38 290 PHE A C 1
ATOM 2303 O O . PHE A 1 290 ? 10.107 14.207 -6.141 1.00 91.38 290 PHE A O 1
ATOM 2310 N N . ASN A 1 291 ? 11.237 14.397 -8.094 1.00 93.38 291 ASN A N 1
ATOM 2311 C CA . ASN A 1 291 ? 11.535 15.827 -8.001 1.00 93.38 291 ASN A CA 1
ATOM 2312 C C . ASN A 1 291 ? 10.304 16.633 -7.555 1.00 93.38 291 ASN A C 1
ATOM 2314 O O . ASN A 1 291 ? 9.218 16.474 -8.101 1.00 93.38 291 ASN A O 1
ATOM 2318 N N . LYS A 1 292 ? 10.469 17.493 -6.541 1.00 93.56 292 LYS A N 1
ATOM 2319 C CA . LYS A 1 292 ? 9.372 18.295 -5.971 1.00 93.56 292 LYS A CA 1
ATOM 2320 C C . LYS A 1 292 ? 8.732 19.265 -6.972 1.00 93.56 292 LYS A C 1
ATOM 2322 O O . LYS A 1 292 ? 7.610 19.684 -6.748 1.00 93.56 292 LYS A O 1
ATOM 2327 N N . ASN A 1 293 ? 9.460 19.634 -8.029 1.00 94.38 293 ASN A N 1
ATOM 2328 C CA . ASN A 1 293 ? 8.971 20.517 -9.087 1.00 94.38 293 ASN A CA 1
ATOM 2329 C C . ASN A 1 293 ? 8.210 19.743 -10.176 1.00 94.38 293 ASN A C 1
ATOM 2331 O O . ASN A 1 293 ? 7.789 20.350 -11.156 1.00 94.38 293 ASN A O 1
ATOM 2335 N N . TYR A 1 294 ? 8.122 18.415 -10.055 1.00 95.12 294 TYR A N 1
ATOM 2336 C CA . TYR A 1 294 ? 7.356 17.573 -10.963 1.00 95.12 294 TYR A CA 1
ATOM 2337 C C . TYR A 1 294 ? 6.052 17.165 -10.291 1.00 95.12 294 TYR A C 1
ATOM 2339 O O . TYR A 1 294 ? 6.001 16.900 -9.083 1.00 95.12 294 TYR A O 1
ATOM 2347 N N . GLU A 1 295 ? 5.039 17.044 -11.123 1.00 96.00 295 GLU A N 1
ATOM 2348 C CA . GLU A 1 295 ? 3.750 16.445 -10.846 1.00 96.00 295 GLU A CA 1
ATOM 2349 C C . GLU A 1 295 ? 3.684 15.109 -11.587 1.00 96.00 295 GLU A C 1
ATOM 2351 O O . GLU A 1 295 ? 4.404 14.879 -12.568 1.00 96.00 295 GLU A O 1
ATOM 2356 N N . ILE A 1 296 ? 2.845 14.203 -11.093 1.00 97.00 296 ILE A N 1
ATOM 2357 C CA . ILE A 1 296 ? 2.547 12.964 -11.811 1.00 97.00 296 ILE A CA 1
ATOM 2358 C C . ILE A 1 296 ? 1.094 12.962 -12.231 1.00 97.00 296 ILE A C 1
ATOM 2360 O O . ILE A 1 296 ? 0.242 13.325 -11.427 1.00 97.00 296 ILE A O 1
ATOM 2364 N N . ILE A 1 297 ? 0.835 12.512 -13.453 1.00 98.12 297 ILE A N 1
ATOM 2365 C CA . ILE A 1 297 ? -0.475 12.040 -13.892 1.00 98.12 297 ILE A CA 1
ATOM 2366 C C . ILE A 1 297 ? -0.426 10.519 -13.776 1.00 98.12 297 ILE A C 1
ATOM 2368 O O . ILE A 1 297 ? 0.463 9.888 -14.349 1.00 98.12 297 ILE A O 1
ATOM 2372 N N . LEU A 1 298 ? -1.326 9.961 -12.976 1.00 98.44 298 LEU A N 1
ATOM 2373 C CA . LEU A 1 298 ? -1.385 8.561 -12.582 1.00 98.44 298 LEU A CA 1
ATOM 2374 C C . LEU A 1 298 ? -2.659 7.926 -13.130 1.00 98.44 298 LEU A C 1
ATOM 2376 O O . LEU A 1 298 ? -3.744 8.491 -12.978 1.00 98.44 298 LEU A O 1
ATOM 2380 N N . ASP A 1 299 ? -2.508 6.744 -13.715 1.00 98.50 299 ASP A N 1
ATOM 2381 C CA . ASP A 1 299 ? -3.601 5.988 -14.311 1.00 98.50 299 ASP A CA 1
ATOM 2382 C C . ASP A 1 299 ? -3.308 4.473 -14.305 1.00 98.50 299 ASP A C 1
ATOM 2384 O O . ASP A 1 299 ? -2.153 4.052 -14.159 1.00 98.50 299 ASP A O 1
ATOM 2388 N N . ASN A 1 300 ? -4.352 3.656 -14.459 1.00 98.25 300 ASN A N 1
ATOM 2389 C CA . ASN A 1 300 ? -4.320 2.201 -14.597 1.00 98.25 300 ASN A CA 1
ATOM 2390 C C . ASN A 1 300 ? -3.404 1.519 -13.569 1.00 98.25 300 ASN A C 1
ATOM 2392 O O . ASN A 1 300 ? -2.443 0.812 -13.897 1.00 98.25 300 ASN A O 1
ATOM 2396 N N . VAL A 1 301 ? -3.703 1.765 -12.294 1.00 98.50 301 VAL A N 1
ATOM 2397 C CA . VAL A 1 301 ? -2.976 1.236 -11.140 1.00 98.50 301 VAL A CA 1
ATOM 2398 C C . VAL A 1 301 ? -3.558 -0.108 -10.713 1.00 98.50 301 VAL A C 1
ATOM 24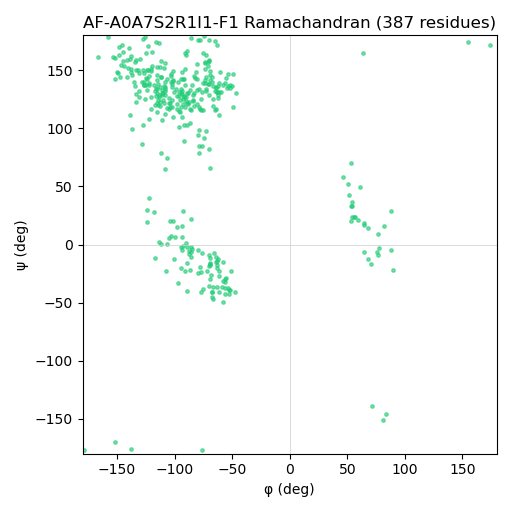00 O O . VAL A 1 301 ? -4.756 -0.249 -10.487 1.00 98.50 301 VAL A O 1
ATOM 2403 N N . SER A 1 302 ? -2.700 -1.104 -10.526 1.00 98.06 302 SER A N 1
ATOM 2404 C CA . SER A 1 302 ? -3.080 -2.408 -9.990 1.00 98.06 302 SER A CA 1
ATOM 2405 C C . SER A 1 302 ? -2.056 -2.914 -8.984 1.00 98.06 302 SER A C 1
ATOM 2407 O O . SER A 1 302 ? -0.859 -2.633 -9.082 1.00 98.06 302 SER A O 1
ATOM 2409 N N . LEU A 1 303 ? -2.548 -3.666 -8.002 1.00 97.50 303 LEU A N 1
ATOM 2410 C CA . LEU A 1 303 ? -1.743 -4.440 -7.068 1.00 97.50 303 LEU A CA 1
ATOM 2411 C C . LEU A 1 303 ? -2.428 -5.794 -6.920 1.00 97.50 303 LEU A C 1
ATOM 2413 O O . LEU A 1 303 ? -3.421 -5.909 -6.213 1.00 97.50 303 LEU A O 1
ATOM 2417 N N . THR A 1 304 ? -1.936 -6.802 -7.625 1.00 97.19 304 THR A N 1
ATOM 2418 C CA . THR A 1 304 ? -2.579 -8.125 -7.711 1.00 97.19 304 THR A CA 1
ATOM 2419 C C . THR A 1 304 ? -1.639 -9.199 -7.183 1.00 97.19 304 THR A C 1
ATOM 2421 O O . THR A 1 304 ? -0.450 -8.940 -6.992 1.00 97.19 304 THR A O 1
ATOM 2424 N N . LEU A 1 305 ? -2.141 -10.404 -6.903 1.00 94.81 305 LEU A N 1
ATOM 2425 C CA . LEU A 1 305 ? -1.254 -11.527 -6.601 1.00 94.81 305 LEU A CA 1
ATOM 2426 C C . LEU A 1 305 ? -0.382 -11.826 -7.825 1.00 94.81 305 LEU A C 1
ATOM 2428 O O . LEU A 1 305 ? -0.883 -12.029 -8.926 1.00 94.81 305 LEU A O 1
ATOM 2432 N N . PHE A 1 306 ? 0.931 -11.844 -7.619 1.00 91.75 306 PHE A N 1
ATOM 2433 C CA . PHE A 1 306 ? 1.882 -12.174 -8.667 1.00 91.75 306 PHE A CA 1
ATOM 2434 C C . PHE A 1 306 ? 1.824 -13.672 -8.961 1.00 91.75 306 PHE A C 1
ATOM 2436 O O . PHE A 1 306 ? 1.850 -14.485 -8.033 1.00 91.75 306 PHE A O 1
ATOM 2443 N N . ASP A 1 307 ? 1.789 -14.030 -10.243 1.00 86.00 307 ASP A N 1
ATOM 2444 C CA . ASP A 1 307 ? 1.808 -15.424 -10.665 1.00 86.00 307 ASP A CA 1
ATOM 2445 C C . ASP A 1 307 ? 3.141 -16.091 -10.294 1.00 86.00 307 ASP A C 1
ATOM 2447 O O . ASP A 1 307 ? 4.222 -15.746 -10.783 1.00 86.00 307 ASP A O 1
ATOM 2451 N N . THR A 1 308 ? 3.050 -17.082 -9.413 1.00 81.94 308 THR A N 1
ATOM 2452 C CA . THR A 1 308 ? 4.181 -17.895 -8.973 1.00 81.94 308 THR A CA 1
ATOM 2453 C C . THR A 1 308 ? 4.228 -19.255 -9.662 1.00 81.94 308 THR A C 1
ATOM 2455 O O . THR A 1 308 ? 4.870 -20.153 -9.122 1.00 81.94 308 THR A O 1
ATOM 2458 N N . SER A 1 309 ? 3.570 -19.437 -10.817 1.00 86.31 309 SER A N 1
ATOM 2459 C CA . SER A 1 309 ? 3.706 -20.665 -11.608 1.00 86.31 309 SER A CA 1
ATOM 2460 C C . SER A 1 309 ? 5.182 -20.998 -11.830 1.00 86.31 309 SER A C 1
ATOM 2462 O O . SER A 1 309 ? 5.999 -20.120 -12.133 1.00 86.31 309 SER A O 1
ATOM 2464 N N . CYS A 1 310 ? 5.507 -22.279 -11.673 1.00 87.94 310 CYS A N 1
ATOM 2465 C CA . CYS A 1 310 ? 6.860 -22.813 -11.769 1.00 87.94 310 CYS A CA 1
ATOM 2466 C C . CYS A 1 310 ? 7.216 -23.332 -13.167 1.00 87.94 310 CYS A C 1
ATOM 2468 O O . CYS A 1 310 ? 8.301 -23.884 -13.335 1.00 87.94 310 CYS A O 1
ATOM 2470 N N . ASP A 1 311 ? 6.337 -23.129 -14.155 1.00 86.88 311 ASP A N 1
ATOM 2471 C CA . ASP A 1 311 ? 6.577 -23.529 -15.548 1.00 86.88 311 ASP A CA 1
ATOM 2472 C C . ASP A 1 311 ? 7.775 -22.780 -16.155 1.00 86.88 311 ASP A C 1
ATOM 2474 O O . ASP A 1 311 ? 8.576 -23.361 -16.885 1.00 86.88 311 ASP A O 1
ATOM 2478 N N . ASP A 1 312 ? 7.930 -21.502 -15.792 1.00 85.81 312 ASP A N 1
ATOM 2479 C CA . ASP A 1 312 ? 9.119 -20.699 -16.074 1.00 85.81 312 ASP A CA 1
ATOM 2480 C C . ASP A 1 312 ? 9.560 -19.940 -14.814 1.00 85.81 312 ASP A C 1
ATOM 2482 O O . ASP A 1 312 ? 8.801 -19.164 -14.218 1.00 85.81 312 ASP A O 1
ATOM 2486 N N . LEU A 1 313 ? 10.807 -20.181 -14.407 1.00 90.38 313 LEU A N 1
ATOM 2487 C CA . LEU A 1 313 ? 11.433 -19.577 -13.230 1.00 90.38 313 LEU A CA 1
ATOM 2488 C C . LEU A 1 313 ? 11.887 -18.134 -13.479 1.00 90.38 313 LEU A C 1
ATOM 2490 O O . LEU A 1 313 ? 12.120 -17.398 -12.513 1.00 90.38 313 LEU A O 1
ATOM 2494 N N . VAL A 1 314 ? 12.036 -17.754 -14.751 1.00 91.38 314 VAL A N 1
ATOM 2495 C CA . VAL A 1 314 ? 12.494 -16.445 -15.214 1.00 91.38 314 VAL A CA 1
ATOM 2496 C C . VAL A 1 314 ? 11.301 -15.722 -15.825 1.00 91.38 314 VAL A C 1
ATOM 2498 O O . VAL A 1 314 ? 10.673 -16.195 -16.762 1.00 91.38 314 VAL A O 1
ATOM 2501 N N . SER A 1 315 ? 10.967 -14.547 -15.305 1.00 91.81 315 SER A N 1
ATOM 2502 C CA . SER A 1 315 ? 9.855 -13.766 -15.854 1.00 91.81 315 SER A CA 1
ATOM 2503 C C . SER A 1 315 ? 10.364 -12.898 -17.003 1.00 91.81 315 SER A C 1
ATOM 2505 O O . SER A 1 315 ? 11.410 -12.257 -16.869 1.00 91.81 315 SER A O 1
ATOM 2507 N N . ASN A 1 316 ? 9.649 -12.903 -18.138 1.00 92.31 316 ASN A N 1
ATOM 2508 C CA . ASN A 1 316 ? 10.043 -12.192 -19.365 1.00 92.31 316 ASN A CA 1
ATOM 2509 C C . ASN A 1 316 ? 11.491 -12.527 -19.794 1.00 92.31 316 ASN A C 1
ATOM 2511 O O . ASN A 1 316 ? 12.284 -11.644 -20.126 1.00 92.31 316 ASN A O 1
ATOM 2515 N N . GLY A 1 317 ? 11.868 -13.810 -19.717 1.00 91.81 317 GLY A N 1
ATOM 2516 C CA . GLY A 1 317 ? 13.221 -14.275 -20.038 1.00 91.81 317 GLY A CA 1
ATOM 2517 C C . GLY A 1 317 ? 13.585 -14.160 -21.521 1.00 91.81 317 GLY A C 1
ATOM 2518 O O . GLY A 1 317 ? 14.758 -14.005 -21.855 1.00 91.81 317 GLY A O 1
ATOM 2519 N N . ASP A 1 318 ? 12.581 -14.201 -22.397 1.00 89.88 318 ASP A N 1
ATOM 2520 C CA . ASP A 1 318 ? 12.715 -14.075 -23.851 1.00 89.88 318 ASP A CA 1
ATOM 2521 C C . ASP A 1 318 ? 12.532 -12.639 -24.369 1.00 89.88 318 ASP A C 1
ATOM 2523 O O . ASP A 1 318 ? 12.718 -12.391 -25.559 1.00 89.88 318 ASP A O 1
ATOM 2527 N N . LEU A 1 319 ? 12.188 -11.693 -23.484 1.00 91.62 319 LEU A N 1
ATOM 2528 C CA . LEU A 1 319 ? 12.016 -10.270 -23.785 1.00 91.62 319 LEU A CA 1
ATOM 2529 C C . LEU A 1 319 ? 10.993 -9.971 -24.892 1.00 91.62 319 LEU A C 1
ATOM 2531 O O . LEU A 1 319 ? 11.031 -8.893 -25.486 1.00 91.62 319 LEU A O 1
ATOM 2535 N N . LYS A 1 320 ? 10.035 -10.872 -25.151 1.00 90.31 320 LYS A N 1
ATOM 2536 C CA . LYS A 1 320 ? 8.995 -10.663 -26.179 1.00 90.31 320 LYS A CA 1
ATOM 2537 C C . LYS A 1 320 ? 8.070 -9.486 -25.892 1.00 90.31 320 LYS A C 1
ATOM 2539 O O . LYS A 1 320 ? 7.410 -8.994 -26.801 1.00 90.31 320 LYS A O 1
ATOM 2544 N N . LEU A 1 321 ? 8.041 -9.015 -24.646 1.00 90.06 321 LEU A N 1
ATOM 2545 C CA . LEU A 1 321 ? 7.325 -7.799 -24.266 1.00 90.06 321 LEU A CA 1
ATOM 2546 C C . LEU A 1 321 ? 7.980 -6.520 -24.820 1.00 90.06 321 LEU A C 1
ATOM 2548 O O . LEU A 1 321 ? 7.404 -5.445 -24.680 1.00 90.06 321 LEU A O 1
ATOM 2552 N N . GLY A 1 322 ? 9.181 -6.612 -25.408 1.00 90.94 322 GLY A N 1
ATOM 2553 C CA . GLY A 1 322 ? 9.901 -5.472 -25.985 1.00 90.94 322 GLY A CA 1
ATOM 2554 C C . GLY A 1 322 ? 10.396 -4.461 -24.946 1.00 90.94 322 GLY A C 1
ATOM 2555 O O . GLY A 1 322 ? 10.760 -3.340 -25.290 1.00 90.94 322 GLY A O 1
ATOM 2556 N N . ASN A 1 323 ? 10.395 -4.835 -23.667 1.00 93.12 323 ASN A N 1
ATOM 2557 C CA . ASN A 1 323 ? 10.717 -3.963 -22.546 1.00 93.12 323 ASN A CA 1
ATOM 2558 C C . ASN A 1 323 ? 11.445 -4.739 -21.432 1.00 93.12 323 ASN A C 1
ATOM 2560 O O . ASN A 1 323 ? 11.560 -5.967 -21.462 1.00 93.12 323 ASN A O 1
ATOM 2564 N N . SER A 1 324 ? 11.936 -4.015 -20.428 1.00 93.19 324 SER A N 1
ATOM 2565 C CA . SER A 1 324 ? 12.699 -4.574 -19.311 1.00 93.19 324 SER A CA 1
ATOM 2566 C C . SER A 1 324 ? 11.828 -5.095 -18.159 1.00 93.19 324 SER A C 1
ATOM 2568 O O . SER A 1 324 ? 12.308 -5.142 -17.029 1.00 93.19 324 SER A O 1
ATOM 2570 N N . LEU A 1 325 ? 10.550 -5.434 -18.378 1.00 93.75 325 LEU A N 1
ATOM 2571 C CA . LEU A 1 325 ? 9.666 -5.905 -17.302 1.00 93.75 325 LEU A CA 1
ATOM 2572 C C . LEU A 1 325 ? 10.301 -7.100 -16.572 1.00 93.75 325 LEU A C 1
ATOM 2574 O O . LEU A 1 325 ? 10.836 -7.997 -17.224 1.00 93.75 325 LEU A O 1
ATOM 2578 N N . TYR A 1 326 ? 10.258 -7.085 -15.234 1.00 92.69 326 TYR A N 1
ATOM 2579 C CA . TYR A 1 326 ? 10.935 -8.014 -14.304 1.00 92.69 326 TYR A CA 1
ATOM 2580 C C . TYR A 1 326 ? 12.467 -7.944 -14.251 1.00 92.69 326 TYR A C 1
ATOM 2582 O O . TYR A 1 326 ? 13.057 -8.482 -13.314 1.00 92.69 326 TYR A O 1
ATOM 2590 N N . TRP A 1 327 ? 13.113 -7.258 -15.192 1.00 92.88 327 TRP A N 1
ATOM 2591 C CA . TRP A 1 327 ? 14.555 -7.057 -15.202 1.00 92.88 327 TRP A CA 1
ATOM 2592 C C . TRP A 1 327 ? 14.935 -5.727 -14.547 1.00 92.88 327 TRP A C 1
ATOM 2594 O O . TRP A 1 327 ? 14.437 -4.654 -14.879 1.00 92.88 327 TRP A O 1
ATOM 2604 N N . GLU A 1 328 ? 15.886 -5.799 -13.629 1.00 89.31 328 GLU A N 1
ATOM 2605 C CA . GLU A 1 328 ? 16.516 -4.677 -12.953 1.00 89.31 328 GLU A CA 1
ATOM 2606 C C . GLU A 1 328 ? 18.008 -4.602 -13.295 1.00 89.31 328 GLU A C 1
ATOM 2608 O O . GLU A 1 328 ? 18.583 -5.472 -13.951 1.00 89.31 328 GLU A O 1
ATOM 2613 N N . THR A 1 329 ? 18.658 -3.541 -12.827 1.00 89.19 329 THR A N 1
ATOM 2614 C CA . THR A 1 329 ? 20.107 -3.391 -12.883 1.00 89.19 329 THR A CA 1
ATOM 2615 C C . THR A 1 329 ? 20.716 -3.541 -11.489 1.00 89.19 329 THR A C 1
ATOM 2617 O O . THR A 1 329 ? 20.279 -2.938 -10.506 1.00 89.19 329 THR A O 1
ATOM 2620 N N . ASN A 1 330 ? 21.787 -4.326 -11.396 1.00 89.06 330 ASN A N 1
ATOM 2621 C CA . ASN A 1 330 ? 22.700 -4.285 -10.264 1.00 89.06 330 ASN A CA 1
ATOM 2622 C C . ASN A 1 330 ? 23.638 -3.085 -10.438 1.00 89.06 330 ASN A C 1
ATOM 2624 O O . ASN A 1 330 ? 24.418 -3.020 -11.389 1.00 89.06 330 ASN A O 1
ATOM 2628 N N . GLY A 1 331 ? 23.596 -2.143 -9.497 1.00 86.56 331 GLY A N 1
ATOM 2629 C CA . GLY A 1 331 ? 24.372 -0.903 -9.564 1.00 86.56 331 GLY A CA 1
ATOM 2630 C C . GLY A 1 331 ? 23.684 0.169 -10.401 1.00 86.56 331 GLY A C 1
ATOM 2631 O O . GLY A 1 331 ? 22.467 0.279 -10.361 1.00 86.56 331 GLY A O 1
ATOM 2632 N N . LEU A 1 332 ? 24.475 0.980 -11.109 1.00 87.00 332 LEU A N 1
ATOM 2633 C CA . LEU A 1 332 ? 23.984 2.090 -11.937 1.00 87.00 332 LEU A CA 1
ATOM 2634 C C . LEU A 1 332 ? 24.409 1.994 -13.421 1.00 87.00 332 LEU A C 1
ATOM 2636 O O . LEU A 1 332 ? 24.814 3.012 -13.984 1.00 87.00 332 LEU A O 1
ATOM 2640 N N . PRO A 1 333 ? 24.415 0.810 -14.070 1.00 89.62 333 PRO A N 1
ATOM 2641 C CA . PRO A 1 333 ? 24.630 0.760 -15.510 1.00 89.62 333 PRO A CA 1
ATOM 2642 C C . PRO A 1 333 ? 23.389 1.266 -16.263 1.00 89.62 333 PRO A C 1
ATOM 2644 O O . PRO A 1 333 ? 22.286 1.304 -15.717 1.00 89.62 333 PRO A O 1
ATOM 2647 N N . SER A 1 334 ? 23.559 1.610 -17.536 1.00 88.44 334 SER A N 1
ATOM 2648 C CA . SER A 1 334 ? 22.430 1.867 -18.437 1.00 88.44 334 SER A CA 1
ATOM 2649 C C . SER A 1 334 ? 21.898 0.548 -18.995 1.00 88.44 334 SER A C 1
ATOM 2651 O O . SER A 1 334 ? 22.692 -0.355 -19.268 1.00 88.44 334 SER A O 1
ATOM 2653 N N . ILE A 1 335 ? 20.580 0.443 -19.171 1.00 90.56 335 ILE A N 1
ATOM 2654 C CA . ILE A 1 335 ? 19.914 -0.707 -19.792 1.00 90.56 335 ILE A CA 1
ATOM 2655 C C . ILE A 1 335 ? 19.109 -0.239 -21.007 1.00 90.56 335 ILE A C 1
ATOM 2657 O O . ILE A 1 335 ? 18.488 0.820 -20.982 1.00 90.56 335 ILE A O 1
ATOM 2661 N N . GLU A 1 336 ? 19.154 -1.022 -22.075 1.00 91.19 336 GLU A N 1
ATOM 2662 C CA . GLU A 1 336 ? 18.476 -0.758 -23.342 1.00 91.19 336 GLU A CA 1
ATOM 2663 C C . GLU A 1 336 ? 17.937 -2.078 -23.900 1.00 91.19 336 GLU A C 1
ATOM 2665 O O . GLU A 1 336 ? 18.575 -3.123 -23.741 1.00 91.19 336 GLU A O 1
ATOM 2670 N N . ILE A 1 337 ? 16.772 -2.036 -24.548 1.00 92.50 337 ILE A N 1
ATOM 2671 C CA . ILE A 1 337 ? 16.256 -3.168 -25.319 1.00 92.50 337 ILE A CA 1
ATOM 2672 C C . ILE A 1 337 ? 16.714 -3.004 -26.763 1.00 92.50 337 ILE A C 1
ATOM 2674 O O . ILE A 1 337 ? 16.422 -1.999 -27.404 1.00 92.50 337 ILE A O 1
ATOM 2678 N N . VAL A 1 338 ? 17.456 -3.989 -27.256 1.00 92.00 338 VAL A N 1
ATOM 2679 C CA . VAL A 1 338 ? 18.049 -4.006 -28.598 1.00 92.00 338 VAL A CA 1
ATOM 2680 C C . VAL A 1 338 ? 17.619 -5.269 -29.347 1.00 92.00 338 VAL A C 1
ATOM 2682 O O . VAL A 1 338 ? 17.153 -6.214 -28.706 1.00 92.00 338 VAL A O 1
ATOM 2685 N N . PRO A 1 339 ? 17.789 -5.344 -30.679 1.00 91.12 339 PRO A N 1
ATOM 2686 C CA . PRO A 1 339 ? 17.571 -6.587 -31.410 1.00 91.12 339 PRO A CA 1
ATOM 2687 C C . PRO A 1 339 ? 18.380 -7.755 -30.825 1.00 91.12 339 PRO A C 1
ATOM 2689 O O . PRO A 1 339 ? 19.552 -7.611 -30.466 1.00 91.12 339 PRO A O 1
ATOM 2692 N N . GLY A 1 340 ? 17.730 -8.910 -30.716 1.00 86.88 340 GLY A N 1
ATOM 2693 C CA . GLY A 1 340 ? 18.283 -10.137 -30.159 1.00 86.88 340 GLY A CA 1
ATOM 2694 C C . GLY A 1 340 ? 19.358 -10.780 -31.035 1.00 86.88 340 GLY A C 1
ATOM 2695 O O . GLY A 1 340 ? 19.639 -10.345 -32.151 1.00 86.88 340 GLY A O 1
ATOM 2696 N N . TYR A 1 341 ? 19.956 -11.858 -30.518 1.00 74.88 341 TYR A N 1
ATOM 2697 C CA . TYR A 1 341 ? 21.066 -12.577 -31.160 1.00 74.88 341 TYR A CA 1
ATOM 2698 C C . TYR A 1 341 ? 20.774 -12.990 -32.613 1.00 74.88 341 TYR A C 1
ATOM 2700 O O . TYR A 1 341 ? 21.655 -12.877 -33.460 1.00 74.88 341 TYR A O 1
ATOM 2708 N N . ASP A 1 342 ? 19.546 -13.429 -32.898 1.00 72.06 342 ASP A N 1
ATOM 2709 C CA . ASP A 1 342 ? 19.156 -13.947 -34.212 1.00 72.06 342 ASP A CA 1
ATOM 2710 C C . ASP A 1 342 ? 18.629 -12.853 -35.166 1.00 72.06 342 ASP A C 1
ATOM 2712 O O . ASP A 1 342 ? 18.297 -13.149 -36.312 1.00 72.06 342 ASP A O 1
ATOM 2716 N N . GLY A 1 343 ? 18.535 -11.589 -34.721 1.00 66.62 343 GLY A N 1
ATOM 2717 C CA . GLY A 1 343 ? 18.134 -10.430 -35.538 1.00 66.62 343 GLY A CA 1
ATOM 2718 C C . GLY A 1 343 ? 16.697 -10.445 -36.092 1.00 66.62 343 GLY A C 1
ATOM 2719 O O . GLY A 1 343 ? 16.255 -9.445 -36.650 1.00 66.62 343 GLY A O 1
ATOM 2720 N N . ASN A 1 344 ? 15.957 -11.542 -35.915 1.00 68.25 344 ASN A N 1
ATOM 2721 C CA . ASN A 1 344 ? 14.622 -11.778 -36.467 1.00 68.25 344 ASN A CA 1
ATOM 2722 C C . ASN A 1 344 ? 13.540 -11.673 -35.383 1.00 68.25 344 ASN A C 1
ATOM 2724 O O . ASN A 1 344 ? 13.004 -12.680 -34.933 1.00 68.25 344 ASN A O 1
ATOM 2728 N N . GLY A 1 345 ? 13.216 -10.454 -34.950 1.00 71.69 345 GLY A N 1
ATOM 2729 C CA . GLY A 1 345 ? 12.090 -10.198 -34.037 1.00 71.69 345 GLY A CA 1
ATOM 2730 C C . GLY A 1 345 ? 12.326 -10.539 -32.559 1.00 71.69 345 GLY A C 1
ATOM 2731 O O . GLY A 1 345 ? 11.523 -10.138 -31.720 1.00 71.69 345 GLY A O 1
ATOM 2732 N N . ASP A 1 346 ? 13.432 -11.202 -32.220 1.00 83.56 346 ASP A N 1
ATOM 2733 C CA . ASP A 1 346 ? 13.862 -11.379 -30.832 1.00 83.56 346 ASP A CA 1
ATOM 2734 C C . ASP A 1 346 ? 14.419 -10.071 -30.254 1.00 83.56 346 ASP A C 1
ATOM 2736 O O . ASP A 1 346 ? 15.004 -9.254 -30.970 1.00 83.56 346 ASP A O 1
ATOM 2740 N N . SER A 1 347 ? 14.284 -9.891 -28.939 1.00 92.06 347 SER A N 1
ATOM 2741 C CA . SER A 1 347 ? 14.847 -8.761 -28.192 1.00 92.06 347 SER A CA 1
ATOM 2742 C C . SER A 1 347 ? 15.953 -9.222 -27.240 1.00 92.06 347 SER A C 1
ATOM 2744 O O . SER A 1 347 ? 15.972 -10.361 -26.778 1.00 92.06 347 SER A O 1
ATOM 2746 N N . ALA A 1 348 ? 16.893 -8.334 -26.930 1.00 93.44 348 ALA A N 1
ATOM 2747 C CA . ALA A 1 348 ? 17.943 -8.543 -25.943 1.00 93.44 348 ALA A CA 1
ATOM 2748 C C . ALA A 1 348 ? 18.075 -7.333 -25.018 1.00 93.44 348 ALA A C 1
ATOM 2750 O O . ALA A 1 348 ? 17.858 -6.190 -25.413 1.00 93.44 348 ALA A O 1
ATOM 2751 N N . ILE A 1 349 ? 18.495 -7.594 -23.781 1.00 93.62 349 ILE A N 1
ATOM 2752 C CA . ILE A 1 349 ? 18.907 -6.554 -22.845 1.00 93.62 349 ILE A CA 1
ATOM 2753 C C . ILE A 1 349 ? 20.384 -6.231 -23.089 1.00 93.62 349 ILE A C 1
ATOM 2755 O O . ILE A 1 349 ? 21.269 -7.056 -22.841 1.00 93.62 349 ILE A O 1
ATOM 2759 N N . LYS A 1 350 ? 20.658 -5.001 -23.520 1.00 92.94 350 LYS A N 1
ATOM 2760 C CA . LYS A 1 350 ? 22.001 -4.422 -23.547 1.00 92.94 350 LYS A CA 1
ATOM 2761 C C . LYS A 1 350 ? 22.248 -3.675 -22.245 1.00 92.94 350 LYS A C 1
ATOM 2763 O O . LYS A 1 350 ? 21.465 -2.815 -21.857 1.00 92.94 350 LYS A O 1
ATOM 2768 N N . VAL A 1 351 ? 23.362 -3.983 -21.584 1.00 92.38 351 VAL A N 1
ATOM 2769 C CA . VAL A 1 351 ? 23.813 -3.260 -20.388 1.00 92.38 351 VAL A CA 1
ATOM 2770 C C . VAL A 1 351 ? 25.150 -2.588 -20.666 1.00 92.38 351 VAL A C 1
ATOM 2772 O O . VAL A 1 351 ? 26.136 -3.258 -20.967 1.00 92.38 351 VAL A O 1
ATOM 2775 N N . SER A 1 352 ? 25.188 -1.264 -20.538 1.00 91.69 352 SER A N 1
ATOM 2776 C CA . SER A 1 352 ? 26.344 -0.417 -20.855 1.00 91.69 352 SER A CA 1
ATOM 2777 C C . SER A 1 352 ? 26.721 0.495 -19.681 1.00 91.69 352 SER A C 1
ATOM 2779 O O . SER A 1 352 ? 26.089 0.463 -18.621 1.00 91.69 352 SER A O 1
ATOM 2781 N N . LYS A 1 353 ? 27.808 1.271 -19.824 1.00 89.06 353 LYS A N 1
ATOM 2782 C CA . LYS A 1 353 ? 28.314 2.205 -18.791 1.00 89.06 353 LYS A CA 1
ATOM 2783 C C . LYS A 1 353 ? 28.543 1.555 -17.418 1.00 89.06 353 LYS A C 1
ATOM 2785 O O . LYS A 1 353 ? 28.377 2.173 -16.367 1.00 89.06 353 LYS A O 1
ATOM 2790 N N . ARG A 1 354 ? 28.931 0.279 -17.417 1.00 90.38 354 ARG A N 1
ATOM 2791 C CA . ARG A 1 354 ? 29.278 -0.461 -16.200 1.00 90.38 354 ARG A CA 1
ATOM 2792 C C . ARG A 1 354 ? 30.552 0.139 -15.611 1.00 90.38 354 ARG A C 1
ATOM 2794 O O . ARG A 1 354 ? 31.574 0.205 -16.284 1.00 90.38 354 ARG A O 1
ATOM 2801 N N . THR A 1 355 ? 30.513 0.538 -14.344 1.00 91.25 355 THR A N 1
ATOM 2802 C CA . THR A 1 355 ? 31.694 1.072 -13.634 1.00 91.25 355 THR A CA 1
ATOM 2803 C C . THR A 1 355 ? 32.345 0.032 -12.730 1.00 91.25 355 THR A C 1
ATOM 2805 O O . THR A 1 355 ? 33.457 0.229 -12.240 1.00 91.25 355 THR A O 1
ATOM 2808 N N . ARG A 1 356 ? 31.658 -1.091 -12.494 1.00 92.50 356 ARG A N 1
ATOM 2809 C CA . ARG A 1 356 ? 32.118 -2.213 -11.675 1.00 92.50 356 ARG A CA 1
ATOM 2810 C C . ARG A 1 356 ? 31.779 -3.541 -12.347 1.00 92.50 356 ARG A C 1
ATOM 2812 O O . ARG A 1 356 ? 30.764 -3.663 -13.030 1.00 92.50 356 ARG A O 1
ATOM 2819 N N . SER A 1 357 ? 32.593 -4.563 -12.089 1.00 92.38 357 SER A N 1
ATOM 2820 C CA . SER A 1 357 ? 32.410 -5.921 -12.628 1.00 92.38 357 SER A CA 1
ATOM 2821 C C . SER A 1 357 ? 31.095 -6.583 -12.204 1.00 92.38 357 SER A C 1
ATOM 2823 O O . SER A 1 357 ? 30.561 -7.402 -12.943 1.00 92.38 357 SER A O 1
ATOM 2825 N N . TRP A 1 358 ? 30.540 -6.203 -11.053 1.00 91.62 358 TRP A N 1
ATOM 2826 C CA . TRP A 1 358 ? 29.256 -6.702 -10.554 1.00 91.62 358 TRP A CA 1
ATOM 2827 C C . TRP A 1 358 ? 28.040 -5.937 -11.101 1.00 91.62 358 TRP A C 1
ATOM 2829 O O . TRP A 1 358 ? 26.907 -6.309 -10.802 1.00 91.62 358 TRP A O 1
ATOM 2839 N N . ASN A 1 359 ? 28.237 -4.872 -11.894 1.00 93.31 359 ASN A N 1
ATOM 2840 C CA . ASN A 1 359 ? 27.114 -4.224 -12.568 1.00 93.31 359 ASN A CA 1
ATOM 2841 C C . ASN A 1 359 ? 26.577 -5.133 -13.673 1.00 93.31 359 ASN A C 1
ATOM 2843 O O . ASN A 1 359 ? 27.374 -5.712 -14.409 1.00 93.31 359 ASN A O 1
ATOM 2847 N N . GLY A 1 360 ? 25.263 -5.238 -13.827 1.00 92.56 360 GLY A N 1
ATOM 2848 C CA . GLY A 1 360 ? 24.654 -6.126 -14.819 1.00 92.56 360 GLY A CA 1
ATOM 2849 C C . GLY A 1 360 ? 23.134 -6.172 -14.701 1.00 92.56 360 GLY A C 1
ATOM 2850 O O . GLY A 1 360 ? 22.602 -5.614 -13.741 1.00 92.56 360 GLY A O 1
ATOM 2851 N N . PRO A 1 361 ? 22.443 -6.819 -15.651 1.00 93.06 361 PRO A N 1
ATOM 2852 C CA . PRO A 1 361 ? 21.017 -7.069 -15.526 1.00 93.06 361 PRO A CA 1
ATOM 2853 C C . PRO A 1 361 ? 20.778 -8.160 -14.475 1.00 93.06 361 PRO A C 1
ATOM 2855 O O . PRO A 1 361 ? 21.574 -9.092 -14.337 1.00 93.06 361 PRO A O 1
ATOM 2858 N N . SER A 1 362 ? 19.697 -8.044 -13.720 1.00 91.88 362 SER A N 1
ATOM 2859 C CA . SER A 1 362 ? 19.305 -9.009 -12.699 1.00 91.88 362 SER A CA 1
ATOM 2860 C C . SER A 1 362 ? 17.789 -9.100 -12.609 1.00 91.88 362 SER A C 1
ATOM 2862 O O . SER A 1 362 ? 17.082 -8.161 -12.944 1.00 91.88 362 SER A O 1
ATOM 2864 N N . GLN A 1 363 ? 17.275 -10.234 -12.155 1.00 89.94 363 GLN A N 1
ATOM 2865 C CA . GLN A 1 363 ? 15.881 -10.364 -11.751 1.00 89.94 363 GLN A CA 1
ATOM 2866 C C . GLN A 1 363 ? 15.796 -11.312 -10.561 1.00 89.94 363 GLN A C 1
ATOM 2868 O O . GLN A 1 363 ? 16.657 -12.182 -10.390 1.00 89.94 363 GLN A O 1
ATOM 2873 N N . ASN A 1 364 ? 14.765 -11.150 -9.737 1.00 85.25 364 ASN A N 1
ATOM 2874 C CA . ASN A 1 364 ? 14.450 -12.145 -8.723 1.00 85.25 364 ASN A CA 1
ATOM 2875 C C . ASN A 1 364 ? 13.750 -13.321 -9.405 1.00 85.25 364 ASN A C 1
ATOM 2877 O O . ASN A 1 364 ? 12.653 -13.169 -9.934 1.00 85.25 364 ASN A O 1
ATOM 2881 N N . ILE A 1 365 ? 14.383 -14.489 -9.377 1.00 87.44 365 ILE A N 1
ATOM 2882 C CA . ILE A 1 365 ? 13.768 -15.737 -9.834 1.00 87.44 365 ILE A CA 1
ATOM 2883 C C . ILE A 1 365 ? 12.680 -16.186 -8.853 1.00 87.44 365 ILE A C 1
ATOM 2885 O O . ILE A 1 365 ? 12.708 -15.830 -7.671 1.00 87.44 365 ILE A O 1
ATOM 2889 N N . LYS A 1 366 ? 11.733 -17.003 -9.320 1.00 87.44 366 LYS A N 1
ATOM 2890 C CA . LYS A 1 366 ? 10.633 -17.530 -8.496 1.00 87.44 366 LYS A CA 1
ATOM 2891 C C . LYS A 1 366 ? 11.144 -18.554 -7.471 1.00 87.44 366 LYS A C 1
ATOM 2893 O O . LYS A 1 366 ? 11.075 -19.759 -7.681 1.00 87.44 366 LYS A O 1
ATOM 2898 N N . VAL A 1 367 ? 11.675 -18.075 -6.341 1.00 81.88 367 VAL A N 1
ATOM 2899 C CA . VAL A 1 367 ? 12.365 -18.909 -5.330 1.00 81.88 367 VAL A CA 1
ATOM 2900 C C . VAL A 1 3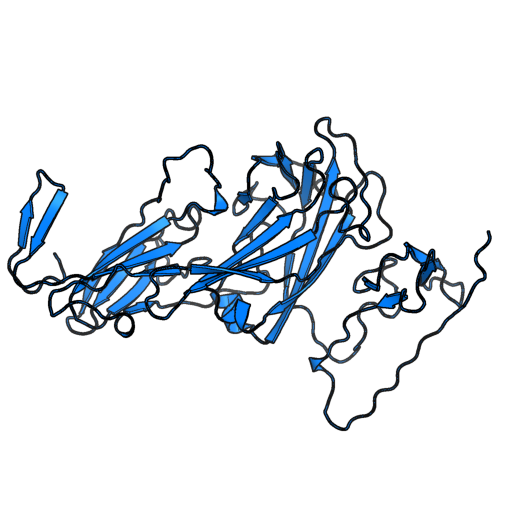67 ? 11.481 -20.034 -4.774 1.00 81.88 367 VAL A C 1
ATOM 2902 O O . VAL A 1 367 ? 11.989 -21.106 -4.468 1.00 81.88 367 VAL A O 1
ATOM 2905 N N . GLY A 1 368 ? 10.162 -19.827 -4.692 1.00 84.25 368 GLY A N 1
ATOM 2906 C CA . GLY A 1 368 ? 9.209 -20.846 -4.226 1.00 84.25 368 GLY A CA 1
ATOM 2907 C C . GLY A 1 368 ? 9.108 -22.090 -5.119 1.00 84.25 368 GLY A C 1
ATOM 2908 O O . GLY A 1 368 ? 8.512 -23.075 -4.707 1.00 84.25 368 GLY A O 1
ATOM 2909 N N . CYS A 1 369 ? 9.703 -22.054 -6.310 1.00 88.06 369 CYS A N 1
ATOM 2910 C CA . CYS A 1 369 ? 9.722 -23.157 -7.266 1.00 88.06 369 CYS A CA 1
ATOM 2911 C C . CYS A 1 369 ? 10.975 -24.038 -7.173 1.00 88.06 369 CYS A C 1
ATOM 2913 O O . CYS A 1 369 ? 11.122 -24.997 -7.933 1.00 88.06 369 CYS A O 1
ATOM 2915 N N . PHE A 1 370 ? 11.909 -23.696 -6.283 1.00 88.75 370 PHE A N 1
ATOM 2916 C CA . PHE A 1 370 ? 13.089 -24.513 -6.046 1.00 88.75 370 PHE A CA 1
ATOM 2917 C C . PHE A 1 370 ? 12.765 -25.622 -5.048 1.00 88.75 370 PHE A C 1
ATOM 2919 O O . PHE A 1 370 ? 12.358 -25.366 -3.918 1.00 88.75 370 PHE A O 1
ATOM 2926 N N . GLU A 1 371 ? 12.994 -26.859 -5.466 1.00 91.38 371 GLU A N 1
ATOM 2927 C CA . GLU A 1 371 ? 12.904 -28.051 -4.637 1.00 91.38 371 GLU A CA 1
ATOM 2928 C C . GLU A 1 371 ? 14.287 -28.389 -4.076 1.00 91.38 371 GLU A C 1
ATOM 2930 O O . GLU A 1 371 ? 15.296 -28.411 -4.794 1.00 91.38 371 GLU A O 1
ATOM 2935 N N . GLU A 1 372 ? 14.339 -28.680 -2.778 1.00 94.31 372 GLU A N 1
ATOM 2936 C CA . GLU A 1 372 ? 15.576 -29.054 -2.104 1.00 94.31 372 GLU A CA 1
ATOM 2937 C C . GLU A 1 372 ? 16.215 -30.300 -2.748 1.00 94.31 372 GLU A C 1
ATOM 2939 O O . GLU A 1 372 ? 15.546 -31.261 -3.127 1.00 94.31 372 GLU A O 1
ATOM 2944 N N . GLY A 1 373 ? 17.541 -30.270 -2.915 1.00 95.75 373 GLY A N 1
ATOM 2945 C CA . GLY A 1 373 ? 18.310 -31.367 -3.509 1.00 95.75 373 GLY A CA 1
ATOM 2946 C C . GLY A 1 373 ? 18.208 -31.496 -5.036 1.00 95.75 373 GLY A C 1
ATOM 2947 O O . GLY A 1 373 ? 18.945 -32.294 -5.623 1.00 95.75 373 GLY A O 1
ATOM 2948 N N . LYS A 1 374 ? 17.357 -30.712 -5.714 1.00 94.81 374 LYS A N 1
ATOM 2949 C CA . LYS A 1 374 ? 17.295 -30.696 -7.183 1.00 94.81 374 LYS A CA 1
ATOM 2950 C C . LYS A 1 374 ? 18.405 -29.840 -7.794 1.00 94.81 374 LYS A C 1
ATOM 2952 O O . LYS A 1 374 ? 18.932 -28.909 -7.188 1.00 94.81 374 LYS A O 1
ATOM 2957 N N . ARG A 1 375 ? 18.757 -30.161 -9.041 1.00 93.44 375 ARG A N 1
ATOM 2958 C CA . ARG A 1 375 ? 19.680 -29.375 -9.871 1.00 93.44 375 ARG A CA 1
ATOM 2959 C C . ARG A 1 375 ? 18.896 -28.688 -10.978 1.00 93.44 375 ARG A C 1
ATOM 2961 O O . ARG A 1 375 ? 18.093 -29.331 -11.645 1.00 93.44 375 ARG A O 1
ATOM 2968 N N . TYR A 1 376 ? 19.196 -27.416 -11.198 1.00 90.69 376 TYR A N 1
ATOM 2969 C CA . TYR A 1 376 ? 18.552 -26.584 -12.209 1.00 90.69 376 TYR A CA 1
ATOM 2970 C C . TYR A 1 376 ? 19.573 -26.174 -13.267 1.00 90.69 376 TYR A C 1
ATOM 2972 O O . TYR A 1 376 ? 20.733 -25.902 -12.953 1.00 90.69 376 TYR A O 1
ATOM 2980 N N . LEU A 1 377 ? 19.142 -26.143 -14.526 1.00 90.94 377 LEU A N 1
ATOM 2981 C CA . LEU A 1 377 ? 19.976 -25.754 -15.656 1.00 90.94 377 LEU A CA 1
ATOM 2982 C C . LEU A 1 377 ? 19.640 -24.325 -16.075 1.00 90.94 377 LEU A C 1
ATOM 2984 O O . LEU A 1 377 ? 18.528 -24.055 -16.516 1.00 90.94 377 LEU A O 1
ATOM 2988 N N . VAL A 1 378 ? 20.621 -23.431 -15.986 1.00 91.12 378 VAL A N 1
ATOM 2989 C CA . VAL A 1 378 ? 20.504 -22.053 -16.477 1.00 91.12 378 VAL A CA 1
ATOM 2990 C C . VAL A 1 378 ? 21.109 -21.974 -17.876 1.00 91.12 378 VAL A C 1
ATOM 2992 O O . VAL A 1 378 ? 22.251 -22.386 -18.085 1.00 91.12 378 VAL A O 1
ATOM 2995 N N . LYS A 1 379 ? 20.351 -21.440 -18.837 1.00 91.69 379 LYS A N 1
ATOM 2996 C CA . LYS A 1 379 ? 20.804 -21.183 -20.210 1.00 91.69 379 LYS A CA 1
ATOM 2997 C C . LYS A 1 379 ? 20.531 -19.728 -20.568 1.00 91.69 379 LYS A C 1
ATOM 2999 O O . LYS A 1 379 ? 19.451 -19.224 -20.293 1.00 91.69 379 LYS A O 1
ATOM 3004 N N . ALA A 1 380 ? 21.494 -19.082 -21.214 1.00 91.25 380 ALA A N 1
ATOM 3005 C CA . ALA A 1 380 ? 21.338 -17.749 -21.779 1.00 91.25 380 ALA A CA 1
ATOM 3006 C C . ALA A 1 380 ? 22.236 -17.610 -23.014 1.00 91.25 380 ALA A C 1
ATOM 3008 O O . ALA A 1 380 ? 23.318 -18.201 -23.065 1.00 91.25 380 ALA A O 1
ATOM 3009 N N . LYS A 1 381 ? 21.800 -16.822 -24.002 1.00 91.25 381 LYS A N 1
ATOM 3010 C CA . LYS A 1 381 ? 22.651 -16.362 -25.107 1.00 91.25 381 LYS A CA 1
ATOM 3011 C C . LYS A 1 381 ? 23.256 -15.017 -24.699 1.00 91.25 381 LYS A C 1
ATOM 3013 O O . LYS A 1 381 ? 22.519 -14.116 -24.314 1.00 91.25 381 LYS A O 1
ATOM 3018 N N . LEU A 1 382 ? 24.580 -14.879 -24.763 1.00 91.94 382 LEU A N 1
ATOM 3019 C CA . LEU A 1 382 ? 25.275 -13.638 -24.410 1.00 91.94 382 LEU A CA 1
ATOM 3020 C C . LEU A 1 382 ? 26.184 -13.191 -25.553 1.00 91.94 382 LEU A C 1
ATOM 3022 O O . LEU A 1 382 ? 26.885 -14.004 -26.153 1.00 91.94 382 LEU A O 1
ATOM 3026 N N . LYS A 1 383 ? 26.215 -11.881 -25.799 1.00 90.25 383 LYS A N 1
ATOM 3027 C CA . LYS A 1 383 ? 27.170 -11.216 -26.686 1.00 90.25 383 LYS A CA 1
ATOM 3028 C C . LYS A 1 383 ? 27.886 -10.132 -25.887 1.00 90.25 383 LYS A C 1
ATOM 3030 O O . LYS A 1 383 ? 27.241 -9.362 -25.179 1.00 90.25 383 LYS A O 1
ATOM 3035 N N . LEU A 1 384 ? 29.211 -10.082 -25.989 1.00 90.25 384 LEU A N 1
ATOM 3036 C CA . LEU A 1 384 ? 30.015 -8.992 -25.443 1.00 90.25 384 LEU A CA 1
ATOM 3037 C C . LEU A 1 384 ? 30.466 -8.100 -26.592 1.00 90.25 384 LEU A C 1
ATOM 3039 O O . LEU A 1 384 ? 31.066 -8.576 -27.554 1.00 90.25 384 LEU A O 1
ATOM 3043 N N . GLU A 1 385 ? 30.177 -6.813 -26.474 1.00 86.25 385 GLU A N 1
ATOM 3044 C CA . GLU A 1 385 ? 30.601 -5.786 -27.419 1.00 86.25 385 GLU A CA 1
ATOM 3045 C C . GLU A 1 385 ? 31.623 -4.881 -26.732 1.00 86.25 385 GLU A C 1
ATOM 3047 O O . GLU A 1 385 ? 31.542 -4.633 -25.524 1.00 86.25 385 GLU A O 1
ATOM 3052 N N . LYS A 1 386 ? 32.621 -4.424 -27.489 1.00 82.75 386 LYS A N 1
ATOM 3053 C CA . LYS A 1 386 ? 33.575 -3.434 -26.994 1.00 82.75 386 LYS A CA 1
ATOM 3054 C C . LYS A 1 386 ? 32.864 -2.083 -26.932 1.00 82.75 386 LYS A C 1
ATOM 3056 O O . LYS A 1 386 ? 32.104 -1.760 -27.834 1.00 82.75 386 LYS A O 1
ATOM 3061 N N . ASP A 1 387 ? 33.107 -1.325 -25.867 1.00 71.62 387 ASP A N 1
ATOM 3062 C CA . ASP A 1 387 ? 32.583 0.036 -25.749 1.00 71.62 387 ASP A CA 1
ATOM 3063 C C . ASP A 1 387 ? 33.267 0.908 -26.814 1.00 71.62 387 ASP A C 1
ATOM 3065 O O . ASP A 1 387 ? 34.503 1.011 -26.826 1.00 71.62 387 ASP A O 1
ATOM 3069 N N . ASP A 1 388 ? 32.480 1.479 -27.724 1.00 61.62 388 ASP A N 1
ATOM 3070 C CA . ASP A 1 388 ? 32.956 2.459 -28.697 1.00 61.62 388 ASP A CA 1
ATOM 3071 C C . ASP A 1 388 ? 33.215 3.759 -27.926 1.00 61.62 388 ASP A C 1
ATOM 3073 O O . ASP A 1 388 ? 32.285 4.479 -27.563 1.00 61.62 388 ASP A O 1
ATOM 3077 N N . LYS A 1 389 ? 34.480 3.991 -27.565 1.00 48.38 389 LYS A N 1
ATOM 3078 C CA . LYS A 1 389 ? 34.910 5.216 -26.881 1.00 48.38 389 LYS A CA 1
ATOM 3079 C C . LYS A 1 389 ? 34.823 6.438 -27.777 1.00 48.38 389 LYS A C 1
ATOM 3081 O O . LYS A 1 389 ? 35.315 6.336 -28.923 1.00 48.38 389 LYS A O 1
#

Mean predicted aligned error: 6.04 Å

Organism: NCBI:txid49252

InterPro domains:
  IPR008979 Galactose-binding-like domain superfamily [SSF49785] (313-385)

Solvent-accessible surface area (backbone atoms only — not comparable to full-atom values): 21627 Å² total; per-residue (Å²): 116,92,78,50,80,40,68,67,49,77,39,71,97,73,78,44,71,50,41,47,92,48,26,58,32,43,40,30,38,38,26,57,41,73,91,39,72,66,39,34,39,39,40,34,33,71,84,80,72,48,72,47,81,31,68,57,44,72,57,72,71,81,58,71,92,66,68,31,62,69,77,38,31,22,34,30,66,48,72,34,40,50,61,44,34,44,31,36,31,29,36,90,98,41,81,65,45,56,65,55,28,62,32,68,37,34,56,76,85,61,96,60,74,57,37,41,55,78,90,31,54,44,77,61,73,56,72,68,88,58,71,51,52,48,70,61,26,52,19,81,70,48,57,56,79,58,32,34,44,53,51,42,77,41,69,34,81,54,68,21,77,98,50,36,29,14,35,30,45,37,79,42,84,38,36,79,30,26,40,31,38,70,36,41,37,56,47,41,47,77,39,50,76,42,42,33,32,38,39,30,36,36,28,43,20,33,93,85,67,46,67,54,85,60,37,64,65,39,84,81,46,59,79,39,14,37,56,34,39,36,39,38,28,32,23,65,67,53,94,72,28,63,48,70,40,78,47,76,49,80,34,77,19,29,55,40,37,66,72,52,84,86,45,64,32,49,33,38,31,65,34,72,33,39,71,70,55,36,61,28,42,39,35,37,41,36,45,23,51,26,26,33,71,44,28,39,41,41,22,59,37,44,33,27,70,43,88,74,65,63,92,54,52,56,65,63,74,64,23,84,83,70,41,35,58,71,52,45,62,36,72,71,38,48,72,42,67,42,75,15,98,83,66,72,87,43,37,32,84,45,71,43,76,60,89,48,92,78,37,42,79,42,61,85,56,54,65,90,62,65,60,88,95,65,86,84,86,88,85,82,90,86,86,89,77,83,82,88,125

Foldseek 3Di:
DQQAPADWDDPPVVRDIDGPPFDWWKKKWWAQAPQCQQKWKWKAFPPPRDIDIWHWDWPPPVPPVQPQSRPITTMTMDTHWAGAIEMAMDGVVGGGADGLFIQIAIDPDDPDPGYYDPVRYHYDHDQDDAQWQDDCQQCPVPCPQKGKRDADKDWAQLPDDVRGTWIKRHPFDDQFIWMWGWGRLSSLLVQAQFKKKKKKWKWKAFPVRHGDAADQLDLPDLARHDWWKKKKFWAQPDPNSNDIDIDIDDQTFTWKPDDDGPGITMGIGMGHSHVSSSRGRIIIMTGGRHHRRMMMIIRNITIGTDDLDLPDQQPCQFVLVQIQVQKDWDHRWDWHWDQDPVNDSTIDIDTHPDPDPRIDIDGHTSVVNDDPPDDDDDDDDDDDDDPPD

Radius of gyration: 25.48 Å; Cα contacts (8 Å, |Δi|>4): 913; chains: 1; bounding box: 63×56×77 Å

Secondary structure (DSSP, 8-state):
-TT-SS-EEEEGGGTEEEETT---EEEEEEEETTTTTTEEEEEEETTT--EEEEEPEE---S-GGG--GGG-EEEEEEEEBSS-EEEEEEETTBSS---S-EEEEEPPPPSSSSBPPGGGEEE-------SBS-SSSS-TTTTTT-EEESSEEEEETT-SGGG--EEEEES--STT-EEEEEEPHHHHHTTTT-EEEEEEEEEEEETTS-B---BTT--S-TTTBPPEEEEEEEEESSTT-S-EEEEEEEEEEEEPSSPPTTS-EEEEEEEE--HHHHT-SEEEEEEE-S-TTEEEEEEEEEEEE----SS-SSTTTT-TTSS-TT-EEESS-EEEEEE-TTSSS-EEEEEE---STT-EEE----GGGPPTT----------------

pLDDT: mean 90.87, std 8.52, range [46.91, 98.56]